Protein AF-A0A848LQJ5-F1 (afdb_monomer)

Secondary structure (DSSP, 8-state):
----GGGS-B---HHHHHHHHHHHTTTTT-GGGSHHHHHHHHHHHTT----S--TT-EEE-SB-HHHHHHHHHTTTTHHHHHHHHHHHHHTT-----GGGS-HHHH-TTT--GGGHHHHHHHTTEEEETTEEEETSPPPHHHHHHHHHHHHHHH---SEEEEETTEEEEEEE-SSSPPPHHHHHHHHHHHHHHHSTTTGGGGT-SSPPPEEEEEEE-TTTT-SEEHHHHHHHHHHHS-TTSHHHHHHHHHHHHHHHHHS-----TT-PPPP-----TT----B--HHHHHHHHHHHHHHHHH-TT-TT--GGGGGGGSSSPPSBHHHHHHHHHHTT--HHHHHHHHHHHHHHSSSPPPPEEESS-EEE-TT-EEEESS-EEESS-EEESSEEEESS-EEEEEEEEE-STT-EEEESS-EEEEEEEESSEEEESS-EEEEEEEEEE-TTSEEEESS-EEEEEEEEES-EEEESS-EEEEEEEEEEGGG-HHHHHHHHHHB-TTTEETTEE-HHHHHHHHHTT---BPP-

Solvent-accessible surface area (backbone atoms only — not comparable to full-atom values): 28011 Å² total; per-residue (Å²): 116,82,55,71,68,92,70,59,61,66,62,87,48,75,67,47,52,36,49,49,52,51,42,53,49,47,33,90,83,39,20,80,80,12,46,38,16,53,51,33,44,52,35,34,77,70,70,43,98,54,63,76,59,29,67,64,52,44,83,44,47,29,42,35,64,62,47,46,51,50,61,68,24,68,87,64,61,40,49,64,55,40,28,53,51,50,50,61,68,34,71,80,50,79,59,56,46,45,74,43,43,48,68,70,53,54,33,74,93,71,24,53,72,57,40,37,44,62,51,27,55,75,66,30,37,8,40,41,81,93,25,55,39,82,79,35,64,51,36,74,53,37,45,50,38,37,45,49,46,18,48,53,53,72,45,50,48,50,32,33,42,41,40,86,78,32,39,40,35,28,53,67,38,75,90,59,79,90,52,69,66,62,49,51,50,51,43,51,47,47,52,51,46,29,28,90,89,35,16,57,75,71,48,39,95,57,66,45,55,71,48,72,45,35,31,19,49,88,88,72,79,35,66,42,35,50,63,57,52,35,53,52,34,59,79,75,40,58,86,83,35,69,51,40,43,51,36,44,51,54,45,51,55,51,55,56,67,69,49,74,87,69,71,65,93,79,70,74,74,75,77,77,71,82,70,80,88,76,81,77,76,53,74,59,54,72,68,38,39,60,65,20,41,63,60,44,43,54,52,42,71,69,31,77,40,45,90,77,66,57,60,70,63,51,58,69,71,50,63,78,64,46,73,29,54,47,52,37,55,46,49,40,56,75,69,64,54,59,69,66,52,52,42,51,46,22,42,29,53,44,62,35,42,96,60,84,38,70,65,47,75,40,90,38,69,47,77,38,50,66,91,39,61,47,66,36,68,6,22,41,36,30,64,23,35,38,42,34,28,10,33,42,33,27,32,23,40,36,38,28,62,28,36,38,36,38,53,42,80,81,17,38,38,15,29,41,19,33,37,39,28,27,22,39,38,35,33,18,27,37,36,29,53,22,38,42,37,23,67,45,31,37,37,35,33,48,71,83,32,34,42,32,22,44,22,32,40,36,20,45,29,35,43,24,37,62,25,50,72,38,55,49,47,58,81,49,59,80,44,66,51,97,56,49,43,88,80,32,69,67,57,46,54,52,50,57,69,42,37,35,72,77,31,33,60,101,90,42,74,35,60,70,47,40,52,51,35,46,71,72,70,44,76,63,53,51,86,128

Nearest PDB structures (foldseek):
  1hf2-assembly2_C  TM=6.210E-01  e=6.487E+00  Thermotoga maritima
  3pet-assembly1_A  TM=3.822E-01  e=1.303E+00  Bacteroides fragilis NCTC 9343

Organism: NCBI:txid394095

Structure (mmCIF, N/CA/C/O backbone):
data_AF-A0A848LQJ5-F1
#
_entry.id   AF-A0A848LQJ5-F1
#
loop_
_atom_site.group_PDB
_atom_site.id
_atom_site.type_symbol
_atom_site.label_atom_id
_atom_site.label_alt_id
_atom_site.label_comp_id
_atom_site.label_asym_id
_atom_site.label_entity_id
_atom_site.label_seq_id
_atom_site.pdbx_PDB_ins_code
_atom_site.Cartn_x
_atom_site.Cartn_y
_atom_site.Cartn_z
_atom_site.occupancy
_atom_site.B_iso_or_equiv
_atom_site.auth_seq_id
_atom_site.auth_comp_id
_atom_site.auth_asym_id
_atom_site.auth_atom_id
_atom_site.pdbx_PDB_model_num
ATOM 1 N N . MET A 1 1 ? 22.712 -6.754 -25.342 1.00 53.06 1 MET A N 1
ATOM 2 C CA . MET A 1 1 ? 22.525 -6.507 -23.902 1.00 53.06 1 MET A CA 1
ATOM 3 C C . MET A 1 1 ? 21.762 -7.702 -23.373 1.00 53.06 1 MET A C 1
ATOM 5 O O . MET A 1 1 ? 20.652 -7.923 -23.833 1.00 53.06 1 MET A O 1
ATOM 9 N N . GLU A 1 2 ? 22.384 -8.533 -22.546 1.00 50.31 2 GLU A N 1
ATOM 10 C CA . GLU A 1 2 ? 21.728 -9.710 -21.970 1.00 50.31 2 GLU A CA 1
ATOM 11 C C . GLU A 1 2 ? 21.459 -9.386 -20.500 1.00 50.31 2 GLU A C 1
ATOM 13 O O . GLU A 1 2 ? 22.378 -9.349 -19.686 1.00 50.31 2 GLU A O 1
ATOM 18 N N . ILE A 1 3 ? 20.217 -9.006 -20.192 1.00 55.78 3 ILE A N 1
ATOM 19 C CA . ILE A 1 3 ? 19.794 -8.735 -18.815 1.00 55.78 3 ILE A CA 1
ATOM 20 C C . ILE A 1 3 ? 19.438 -10.091 -18.196 1.00 55.78 3 ILE A C 1
ATOM 22 O O . ILE A 1 3 ? 18.656 -10.821 -18.810 1.00 55.78 3 ILE A O 1
ATOM 26 N N . PRO A 1 4 ? 19.980 -10.455 -17.019 1.00 55.31 4 PRO A N 1
ATOM 27 C CA . PRO A 1 4 ? 19.673 -11.722 -16.362 1.00 55.31 4 PRO A CA 1
ATOM 28 C C . PRO A 1 4 ? 18.241 -11.690 -15.812 1.00 55.31 4 PRO A C 1
ATOM 30 O O . PRO A 1 4 ? 18.001 -11.417 -14.639 1.00 55.31 4 PRO A O 1
ATOM 33 N N . PHE A 1 5 ? 17.287 -11.933 -16.703 1.00 49.19 5 PHE A N 1
ATOM 34 C CA . PHE A 1 5 ? 15.858 -11.721 -16.498 1.00 49.19 5 PHE A CA 1
ATOM 35 C C . PHE A 1 5 ? 15.281 -12.553 -15.346 1.00 49.19 5 PHE A C 1
ATOM 37 O O . PHE A 1 5 ? 14.405 -12.077 -14.631 1.00 49.19 5 PHE A O 1
ATOM 44 N N . ASP A 1 6 ? 15.839 -13.744 -15.120 1.00 46.84 6 ASP A N 1
ATOM 45 C CA . ASP A 1 6 ? 15.430 -14.682 -14.066 1.00 46.84 6 ASP A CA 1
ATOM 46 C C . ASP A 1 6 ? 15.860 -14.253 -12.651 1.00 46.84 6 ASP A C 1
ATOM 48 O O . ASP A 1 6 ? 15.534 -14.924 -11.676 1.00 46.84 6 ASP A O 1
ATOM 52 N N . ARG A 1 7 ? 16.625 -13.160 -12.513 1.00 50.97 7 ARG A N 1
ATOM 53 C CA . ARG A 1 7 ? 17.149 -12.693 -11.217 1.00 50.97 7 ARG A CA 1
ATOM 54 C C . ARG A 1 7 ? 16.358 -11.545 -10.597 1.00 50.97 7 ARG A C 1
ATOM 56 O O . ARG A 1 7 ? 16.713 -11.115 -9.505 1.00 50.97 7 ARG A O 1
ATOM 63 N N . ILE A 1 8 ? 15.343 -11.031 -11.289 1.00 48.53 8 ILE A N 1
ATOM 64 C CA . ILE A 1 8 ? 14.579 -9.860 -10.852 1.00 48.53 8 ILE A CA 1
ATOM 65 C C . ILE A 1 8 ? 13.183 -10.304 -10.423 1.00 48.53 8 ILE A C 1
ATOM 67 O O . ILE A 1 8 ? 12.437 -10.871 -11.225 1.00 48.53 8 ILE A O 1
ATOM 71 N N . ASN A 1 9 ? 12.827 -10.031 -9.169 1.00 43.91 9 ASN A N 1
ATOM 72 C CA . ASN A 1 9 ? 11.549 -10.442 -8.607 1.00 43.91 9 ASN A CA 1
ATOM 73 C C . ASN A 1 9 ? 10.410 -9.553 -9.135 1.00 43.91 9 ASN A C 1
ATOM 75 O O . ASN A 1 9 ? 10.550 -8.329 -9.214 1.00 43.91 9 ASN A O 1
ATOM 79 N N . ARG A 1 10 ? 9.276 -10.175 -9.472 1.00 51.84 10 ARG A N 1
ATOM 80 C CA . ARG A 1 10 ? 8.087 -9.518 -10.025 1.00 51.84 10 ARG A CA 1
ATOM 81 C C . ARG A 1 10 ? 6.871 -9.866 -9.197 1.00 51.84 10 ARG A C 1
ATOM 83 O O . ARG A 1 10 ? 6.644 -11.029 -8.884 1.00 51.84 10 ARG A O 1
ATOM 90 N N . GLU A 1 11 ? 6.054 -8.864 -8.928 1.00 45.50 11 GLU A N 1
ATOM 91 C CA . GLU A 1 11 ? 4.732 -9.069 -8.351 1.00 45.50 11 GLU A CA 1
ATOM 92 C C . GLU A 1 11 ? 3.694 -8.834 -9.451 1.00 45.50 11 GLU A C 1
ATOM 94 O O . GLU A 1 11 ? 3.694 -7.807 -10.126 1.00 45.50 11 GLU A O 1
ATOM 99 N N . GLU A 1 12 ? 2.865 -9.836 -9.731 1.00 44.69 12 GLU A N 1
ATOM 100 C CA . GLU A 1 12 ? 1.982 -9.803 -10.896 1.00 44.69 12 GLU A CA 1
ATOM 101 C C . GLU A 1 12 ? 0.690 -9.031 -10.594 1.00 44.69 12 GLU A C 1
ATOM 103 O O . GLU A 1 12 ? -0.261 -9.575 -10.037 1.00 44.69 12 GLU A O 1
ATOM 108 N N . ARG A 1 13 ? 0.607 -7.770 -11.037 1.00 59.34 13 ARG A N 1
ATOM 109 C CA . ARG A 1 13 ? -0.684 -7.084 -11.215 1.00 59.34 13 ARG A CA 1
ATOM 110 C C . ARG A 1 13 ? -1.281 -7.433 -12.578 1.00 59.34 13 ARG A C 1
ATOM 112 O O . ARG A 1 13 ? -0.592 -7.386 -13.599 1.00 59.34 13 ARG A O 1
ATOM 119 N N . ALA A 1 14 ? -2.580 -7.740 -12.615 1.00 68.75 14 ALA A N 1
ATOM 120 C CA . ALA A 1 14 ? -3.239 -8.324 -13.790 1.00 68.75 14 ALA A CA 1
ATOM 121 C C . ALA A 1 14 ? -3.029 -7.526 -15.098 1.00 68.75 14 ALA A C 1
ATOM 123 O O . ALA A 1 14 ? -2.688 -8.106 -16.128 1.00 68.75 14 ALA A O 1
ATOM 124 N N . ALA A 1 15 ? -3.173 -6.194 -15.077 1.00 74.19 15 ALA A N 1
ATOM 125 C CA . ALA A 1 15 ? -2.986 -5.360 -16.271 1.00 74.19 15 ALA A CA 1
ATOM 126 C C . ALA A 1 15 ? -1.510 -5.259 -16.705 1.00 74.19 15 ALA A C 1
ATOM 128 O O . ALA A 1 15 ? -1.210 -5.360 -17.898 1.00 74.19 15 ALA A O 1
ATOM 129 N N . CYS A 1 16 ? -0.585 -5.126 -15.749 1.00 79.00 16 CYS A N 1
ATOM 130 C CA . CYS A 1 16 ? 0.855 -5.062 -16.007 1.00 79.00 16 CYS A CA 1
ATOM 131 C C . CYS A 1 16 ? 1.379 -6.372 -16.616 1.00 79.00 16 CYS A C 1
ATOM 133 O O . CYS A 1 16 ? 2.195 -6.332 -17.533 1.00 79.00 16 CYS A O 1
ATOM 135 N N . ALA A 1 17 ? 0.843 -7.530 -16.215 1.00 82.56 17 ALA A N 1
ATOM 136 C CA . ALA A 1 17 ? 1.182 -8.819 -16.824 1.00 82.56 17 ALA A CA 1
ATOM 137 C C . ALA A 1 17 ? 0.763 -8.902 -18.308 1.00 82.56 17 ALA A C 1
ATOM 139 O O . ALA A 1 17 ? 1.507 -9.397 -19.161 1.00 82.56 17 ALA A O 1
ATOM 140 N N . HIS A 1 18 ? -0.412 -8.368 -18.653 1.00 89.75 18 HIS A N 1
ATOM 141 C CA . HIS A 1 18 ? -0.866 -8.293 -20.045 1.00 89.75 18 HIS A CA 1
ATOM 142 C C . HIS A 1 18 ? -0.051 -7.301 -20.878 1.00 89.75 18 HIS A C 1
ATOM 144 O O . HIS A 1 18 ? 0.235 -7.584 -22.046 1.00 89.75 18 HIS A O 1
ATOM 150 N N . LEU A 1 19 ? 0.356 -6.182 -20.278 1.00 91.06 19 LEU A N 1
ATOM 151 C CA . LEU A 1 19 ? 1.257 -5.211 -20.889 1.00 91.06 19 LEU A CA 1
ATOM 152 C C . LEU A 1 19 ? 2.635 -5.820 -21.150 1.00 91.06 19 LEU A C 1
ATOM 154 O O . LEU A 1 19 ? 3.147 -5.730 -22.265 1.00 91.06 19 LEU A O 1
ATOM 158 N N . PHE A 1 20 ? 3.187 -6.516 -20.157 1.00 91.88 20 PHE A N 1
ATOM 159 C CA . PHE A 1 20 ? 4.429 -7.263 -20.286 1.00 91.88 20 PHE A CA 1
ATOM 160 C C . PHE A 1 20 ? 4.362 -8.233 -21.471 1.00 91.88 20 PHE A C 1
ATOM 162 O O . PHE A 1 20 ? 5.198 -8.167 -22.371 1.00 91.88 20 PHE A O 1
ATOM 169 N N . ARG A 1 21 ? 3.317 -9.071 -21.529 1.00 92.94 21 ARG A N 1
ATOM 170 C CA . ARG A 1 21 ? 3.095 -10.001 -22.646 1.00 92.94 21 ARG A CA 1
ATOM 171 C C . ARG A 1 21 ? 3.020 -9.276 -23.990 1.00 92.94 21 ARG A C 1
ATOM 173 O O . ARG A 1 21 ? 3.693 -9.690 -24.929 1.00 92.94 21 ARG A O 1
ATOM 180 N N . LEU A 1 22 ? 2.224 -8.205 -24.091 1.00 95.62 22 LEU A N 1
ATOM 181 C CA . LEU A 1 22 ? 2.079 -7.431 -25.327 1.00 95.62 22 LEU A CA 1
ATOM 182 C C . LEU A 1 22 ? 3.438 -6.951 -25.844 1.00 95.62 22 LEU A C 1
ATOM 184 O O . LEU A 1 22 ? 3.746 -7.174 -2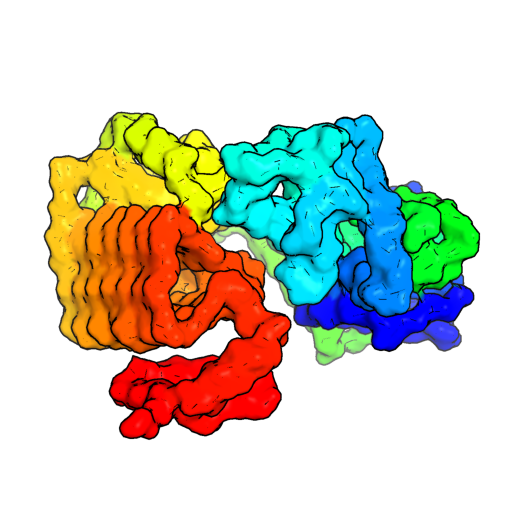7.009 1.00 95.62 22 LEU A O 1
ATOM 188 N N . LEU A 1 23 ? 4.237 -6.319 -24.984 1.00 95.56 23 LEU A N 1
ATOM 189 C CA . LEU A 1 23 ? 5.485 -5.667 -25.381 1.00 95.56 23 LEU A CA 1
ATOM 190 C C . LEU A 1 23 ? 6.650 -6.645 -25.572 1.00 95.56 23 LEU A C 1
ATOM 192 O O . LEU A 1 23 ? 7.549 -6.372 -26.365 1.00 95.56 23 LEU A O 1
ATOM 196 N N . HIS A 1 24 ? 6.641 -7.772 -24.861 1.00 93.19 24 HIS A N 1
ATOM 197 C CA . HIS A 1 24 ? 7.707 -8.768 -24.921 1.00 93.19 24 HIS A CA 1
ATOM 198 C C . HIS A 1 24 ? 7.539 -9.751 -26.092 1.00 93.19 24 HIS A C 1
ATOM 200 O O . HIS A 1 24 ? 8.524 -10.209 -26.678 1.00 93.19 24 HIS A O 1
ATOM 206 N N . GLU A 1 25 ? 6.304 -10.098 -26.468 1.00 92.00 25 GLU A N 1
ATOM 207 C CA . GLU A 1 25 ? 6.063 -11.073 -27.532 1.00 92.00 25 GLU A CA 1
ATOM 208 C C . GLU A 1 25 ? 6.595 -10.609 -28.897 1.00 92.00 25 GLU A C 1
ATOM 210 O O . GLU A 1 25 ? 6.212 -9.575 -29.443 1.00 92.00 25 GLU A O 1
ATOM 215 N N . GLY A 1 26 ? 7.453 -11.438 -29.496 1.00 89.19 26 GLY A N 1
ATOM 216 C CA . GLY A 1 26 ? 8.057 -11.170 -30.800 1.00 89.19 26 GLY A CA 1
ATOM 217 C C . GLY A 1 26 ? 9.218 -10.174 -30.773 1.00 89.19 26 GLY A C 1
ATOM 218 O O . GLY A 1 26 ? 9.816 -9.944 -31.821 1.00 89.19 26 GLY A O 1
ATOM 219 N N . LEU A 1 27 ? 9.577 -9.626 -29.606 1.00 91.56 27 LEU A N 1
ATOM 220 C CA . LEU A 1 27 ? 10.662 -8.653 -29.471 1.00 91.56 27 LEU A CA 1
ATOM 221 C C . LEU A 1 27 ? 12.022 -9.232 -29.894 1.00 91.56 27 LEU A C 1
ATOM 223 O O . LEU A 1 27 ? 12.760 -8.591 -30.636 1.00 91.56 27 LEU A O 1
ATOM 227 N N . ALA A 1 28 ? 12.320 -10.471 -29.493 1.00 89.00 28 ALA A N 1
ATOM 228 C CA . ALA A 1 28 ? 13.570 -11.145 -29.853 1.00 89.00 28 ALA A CA 1
ATOM 229 C C . ALA A 1 28 ? 13.596 -11.660 -31.305 1.00 89.00 28 ALA A C 1
ATOM 231 O O . ALA A 1 28 ? 14.654 -11.707 -31.924 1.00 89.00 28 ALA A O 1
ATOM 232 N N . THR A 1 29 ? 12.446 -12.061 -31.859 1.00 92.06 29 THR A N 1
ATOM 233 C CA . THR A 1 29 ? 12.377 -12.746 -33.164 1.00 92.06 29 THR A CA 1
ATOM 234 C C . THR A 1 29 ? 12.096 -11.809 -34.334 1.00 92.06 29 THR A C 1
ATOM 236 O O . THR A 1 29 ? 12.515 -12.080 -35.453 1.00 92.06 29 THR A O 1
ATOM 239 N N . ALA A 1 30 ? 11.347 -10.733 -34.103 1.00 93.44 30 ALA A N 1
ATOM 240 C CA . ALA A 1 30 ? 10.927 -9.790 -35.132 1.00 93.44 30 ALA A CA 1
ATOM 241 C C . ALA A 1 30 ? 10.785 -8.377 -34.532 1.00 93.44 30 ALA A C 1
ATOM 243 O O . ALA A 1 30 ? 9.679 -7.830 -34.515 1.00 93.44 30 ALA A O 1
ATOM 244 N N . PRO A 1 31 ? 11.884 -7.766 -34.043 1.00 91.38 31 PRO A N 1
ATOM 245 C CA . PRO A 1 31 ? 11.839 -6.511 -33.289 1.00 91.38 31 PRO A CA 1
ATOM 246 C C . PRO A 1 31 ? 11.094 -5.395 -34.030 1.00 91.38 31 PRO A C 1
ATOM 248 O O . PRO A 1 31 ? 10.300 -4.693 -33.415 1.00 91.38 31 PRO A O 1
ATOM 251 N N . GLN A 1 32 ? 11.248 -5.291 -35.353 1.00 93.12 32 GLN A N 1
ATOM 252 C CA . GLN A 1 32 ? 10.609 -4.251 -36.175 1.00 93.12 32 GLN A CA 1
ATOM 253 C C . GLN A 1 32 ? 9.097 -4.421 -36.367 1.00 93.12 32 GLN A C 1
ATOM 255 O O . GLN A 1 32 ? 8.387 -3.458 -36.642 1.00 93.12 32 GLN A O 1
ATOM 260 N N . ALA A 1 33 ? 8.596 -5.649 -36.235 1.00 94.06 33 ALA A N 1
ATOM 261 C CA . ALA A 1 33 ? 7.172 -5.966 -36.325 1.00 94.06 33 ALA A CA 1
ATOM 262 C C . ALA A 1 33 ? 6.538 -6.195 -34.940 1.00 94.06 33 ALA A C 1
ATOM 264 O O . ALA A 1 33 ? 5.372 -6.579 -34.846 1.00 94.06 33 ALA A O 1
ATOM 265 N N . SER A 1 34 ? 7.305 -6.003 -33.862 1.00 95.38 34 SER A N 1
ATOM 266 C CA . SER A 1 34 ? 6.838 -6.203 -32.492 1.00 95.38 34 SER A CA 1
ATOM 267 C C . SER A 1 34 ? 5.902 -5.076 -32.040 1.00 95.38 34 SER A C 1
ATOM 269 O O . SER A 1 34 ? 5.959 -3.950 -32.540 1.00 95.38 34 SER A O 1
ATOM 271 N N . ALA A 1 35 ? 5.069 -5.357 -31.036 1.00 96.50 35 ALA A N 1
ATOM 272 C CA . ALA A 1 35 ? 4.260 -4.322 -30.392 1.00 96.50 35 ALA A CA 1
ATOM 273 C C . ALA A 1 35 ? 5.133 -3.244 -29.727 1.00 96.50 35 ALA A C 1
ATOM 275 O O . ALA A 1 35 ? 4.746 -2.079 -29.695 1.00 96.50 35 ALA A O 1
ATOM 276 N N . MET A 1 36 ? 6.333 -3.609 -29.256 1.00 97.25 36 MET A N 1
ATOM 277 C CA . MET A 1 36 ? 7.305 -2.649 -28.737 1.00 97.25 36 MET A CA 1
ATOM 278 C C . MET A 1 36 ? 7.686 -1.604 -29.788 1.00 97.25 36 MET A C 1
ATOM 280 O O . MET A 1 36 ? 7.645 -0.418 -29.490 1.00 97.25 36 MET A O 1
ATOM 284 N N . ALA A 1 37 ? 7.987 -2.005 -31.029 1.00 96.81 37 ALA A N 1
ATOM 285 C CA . ALA A 1 37 ? 8.304 -1.044 -32.092 1.00 96.81 37 ALA A CA 1
ATOM 286 C C . ALA A 1 37 ? 7.138 -0.079 -32.364 1.00 96.81 37 ALA A C 1
ATOM 288 O O . ALA A 1 37 ? 7.357 1.109 -32.592 1.00 96.81 37 ALA A O 1
ATOM 289 N N . ARG A 1 38 ? 5.889 -0.558 -32.269 1.00 97.38 38 ARG A N 1
ATOM 290 C CA . ARG A 1 38 ? 4.699 0.305 -32.360 1.00 97.38 38 ARG A CA 1
ATOM 291 C C . ARG A 1 38 ? 4.604 1.285 -31.192 1.00 97.38 38 ARG A C 1
ATOM 293 O O . ARG A 1 38 ? 4.303 2.451 -31.419 1.00 97.38 38 ARG A O 1
ATOM 300 N N . VAL A 1 39 ? 4.901 0.849 -29.966 1.00 97.62 39 VAL A N 1
ATOM 301 C CA . VAL A 1 39 ? 4.959 1.749 -28.802 1.00 97.62 39 VAL A CA 1
ATOM 302 C C . VAL A 1 39 ? 6.058 2.794 -28.968 1.00 97.62 39 VAL A C 1
ATOM 304 O O . VAL A 1 39 ? 5.789 3.974 -28.768 1.00 97.62 39 VAL A O 1
ATOM 307 N N . LEU A 1 40 ? 7.264 2.403 -29.385 1.00 97.62 40 LEU A N 1
ATOM 308 C CA . LEU A 1 40 ? 8.363 3.343 -29.620 1.00 97.62 40 LEU A CA 1
ATOM 309 C C . LEU A 1 40 ? 8.010 4.376 -30.697 1.00 97.62 40 LEU A C 1
ATOM 311 O O . LEU A 1 40 ? 8.296 5.554 -30.509 1.00 97.62 40 LEU A O 1
ATOM 315 N N . ALA A 1 41 ? 7.315 3.974 -31.765 1.00 97.62 41 ALA A N 1
ATOM 316 C CA . ALA A 1 41 ? 6.808 4.907 -32.769 1.00 97.62 41 ALA A CA 1
ATOM 317 C C . ALA A 1 41 ? 5.826 5.930 -32.167 1.00 97.62 41 ALA A C 1
ATOM 319 O O . ALA A 1 41 ? 5.990 7.125 -32.392 1.00 97.62 41 ALA A O 1
ATOM 320 N N . VAL A 1 42 ? 4.871 5.491 -31.335 1.00 97.50 42 VAL A N 1
ATOM 321 C CA . VAL A 1 42 ? 3.935 6.400 -30.639 1.00 97.50 42 VAL A CA 1
ATOM 322 C C . VAL A 1 42 ? 4.676 7.376 -29.720 1.00 97.50 42 VAL A C 1
ATOM 324 O O . VAL A 1 42 ? 4.352 8.562 -29.687 1.00 97.50 42 VAL A O 1
ATOM 327 N N . LEU A 1 43 ? 5.678 6.902 -28.973 1.00 97.56 43 LEU A N 1
ATOM 328 C CA . LEU A 1 43 ? 6.487 7.758 -28.100 1.00 97.56 43 LEU A CA 1
ATOM 329 C C . LEU A 1 43 ? 7.301 8.778 -28.913 1.00 97.56 43 LEU A C 1
ATOM 331 O O . LEU A 1 43 ? 7.344 9.953 -28.549 1.00 97.56 43 LEU A O 1
ATOM 335 N N . HIS A 1 44 ? 7.890 8.351 -30.032 1.00 96.81 44 HIS A N 1
ATOM 336 C CA . HIS A 1 44 ? 8.631 9.219 -30.945 1.00 96.81 44 HIS A CA 1
ATOM 337 C C . HIS A 1 44 ? 7.736 10.301 -31.567 1.00 96.81 44 HIS A C 1
ATOM 339 O O . HIS A 1 44 ? 8.086 11.478 -31.550 1.00 96.81 44 HIS A O 1
ATOM 345 N N . GLU A 1 45 ? 6.541 9.932 -32.041 1.00 97.12 45 GLU A N 1
ATOM 346 C CA . GLU A 1 45 ? 5.531 10.870 -32.559 1.00 97.12 45 GLU A CA 1
ATOM 347 C C . GLU A 1 45 ? 5.105 11.912 -31.513 1.00 97.12 45 GLU A C 1
ATOM 349 O O . GLU A 1 45 ? 4.759 13.041 -31.860 1.00 97.12 45 GLU A O 1
ATOM 354 N N . ARG A 1 46 ? 5.168 11.557 -30.224 1.00 96.38 46 ARG A N 1
ATOM 355 C CA . ARG A 1 46 ? 4.891 12.450 -29.087 1.00 96.38 46 ARG A CA 1
ATOM 356 C C . ARG A 1 46 ? 6.122 13.215 -28.593 1.00 96.38 46 ARG A C 1
ATOM 358 O O . ARG A 1 46 ? 6.059 13.869 -27.555 1.00 96.38 46 ARG A O 1
ATOM 365 N N . GLY A 1 47 ? 7.215 13.184 -29.354 1.00 96.06 47 GLY A N 1
ATOM 366 C CA . GLY A 1 47 ? 8.400 14.007 -29.133 1.00 96.06 47 GLY A CA 1
ATOM 367 C C . GLY A 1 47 ? 9.423 13.418 -28.165 1.00 96.06 47 GLY A C 1
ATOM 368 O O . GLY A 1 47 ? 10.342 14.133 -27.764 1.00 96.06 47 GLY A O 1
ATOM 369 N N . LEU A 1 48 ? 9.301 12.144 -27.780 1.00 96.12 48 LEU A N 1
ATOM 370 C CA . LEU A 1 48 ? 10.342 11.495 -26.990 1.00 96.12 48 LEU A CA 1
ATOM 371 C C . LEU A 1 48 ? 11.489 11.049 -27.894 1.00 96.12 48 LEU A C 1
ATOM 373 O O . LEU A 1 48 ? 11.289 10.418 -28.930 1.00 96.12 48 LEU A O 1
ATOM 377 N N . ASP A 1 49 ? 12.710 11.320 -27.446 1.00 95.62 49 ASP A N 1
ATOM 378 C CA . ASP A 1 49 ? 13.938 10.877 -28.106 1.00 95.62 49 ASP A CA 1
ATOM 379 C C . ASP A 1 49 ? 14.175 9.371 -27.874 1.00 95.62 49 ASP A C 1
ATOM 381 O O . ASP A 1 49 ? 14.968 8.948 -27.031 1.00 95.62 49 ASP A O 1
ATOM 385 N N . VAL A 1 50 ? 13.394 8.538 -28.555 1.00 96.25 50 VAL A N 1
ATOM 386 C CA . VAL A 1 50 ? 13.497 7.076 -28.516 1.00 96.25 50 VAL A CA 1
ATOM 387 C C . VAL A 1 50 ? 13.967 6.535 -29.864 1.00 96.25 50 VAL A C 1
ATOM 389 O O . VAL A 1 50 ? 13.650 7.126 -30.900 1.00 96.25 50 VAL A O 1
ATOM 392 N N . PRO A 1 51 ? 14.708 5.410 -29.885 1.00 93.31 51 PRO A N 1
ATOM 393 C CA . PRO A 1 51 ? 15.034 4.735 -31.132 1.00 93.31 51 PRO A CA 1
ATOM 394 C C . PRO A 1 51 ? 13.757 4.314 -31.866 1.00 93.31 51 PRO A C 1
ATOM 396 O O . PRO A 1 51 ? 12.765 3.923 -31.253 1.00 93.31 51 PRO A O 1
ATOM 399 N N . THR A 1 52 ? 13.809 4.347 -33.195 1.00 85.69 52 THR A N 1
ATOM 400 C CA . THR A 1 52 ? 12.731 3.844 -34.057 1.00 85.69 52 THR A CA 1
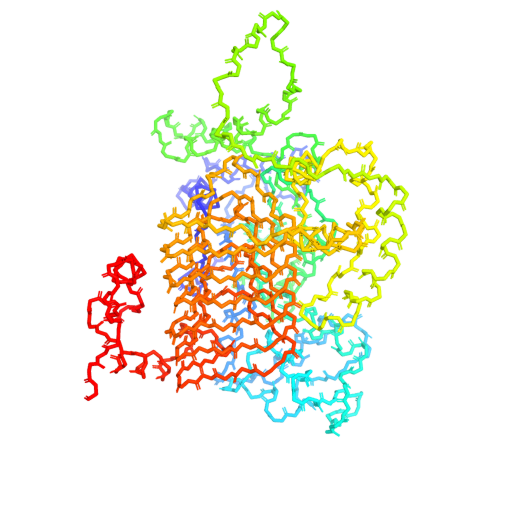ATOM 401 C C . THR A 1 52 ? 12.671 2.315 -34.084 1.00 85.69 52 THR A C 1
ATOM 403 O O . THR A 1 52 ? 11.640 1.745 -34.434 1.00 85.69 52 THR A O 1
ATOM 406 N N . GLU A 1 53 ? 13.759 1.647 -33.696 1.00 89.12 53 GLU A N 1
ATOM 407 C CA . GLU A 1 53 ? 13.876 0.192 -33.667 1.00 89.12 53 GLU A CA 1
ATOM 408 C C . GLU A 1 53 ? 13.787 -0.343 -32.235 1.00 89.12 53 GLU A C 1
ATOM 410 O O . GLU A 1 53 ? 14.408 0.186 -31.313 1.00 89.12 53 GLU A O 1
ATOM 415 N N . ALA A 1 54 ? 13.079 -1.459 -32.054 1.00 93.56 54 ALA A N 1
ATOM 416 C CA . ALA A 1 54 ? 12.974 -2.138 -30.761 1.00 93.56 54 ALA A CA 1
ATOM 417 C C . ALA A 1 54 ? 14.139 -3.106 -30.470 1.00 93.56 54 ALA A C 1
ATOM 419 O O . ALA A 1 54 ? 14.124 -3.815 -29.464 1.00 93.56 54 ALA A O 1
ATOM 420 N N . ALA A 1 55 ? 15.138 -3.191 -31.354 1.00 93.44 55 ALA A N 1
ATOM 421 C CA . ALA A 1 55 ? 16.247 -4.125 -31.202 1.00 93.44 55 ALA A CA 1
ATOM 422 C C . ALA A 1 55 ? 17.041 -3.835 -29.915 1.00 93.44 55 ALA A C 1
ATOM 424 O O . ALA A 1 55 ? 17.539 -2.732 -29.703 1.00 93.44 55 ALA A O 1
ATOM 425 N N . GLY A 1 56 ? 17.155 -4.844 -29.046 1.00 92.19 56 GLY A N 1
ATOM 426 C CA . GLY A 1 56 ? 17.834 -4.713 -27.755 1.00 92.19 56 GLY A CA 1
ATOM 427 C C . GLY A 1 56 ? 17.035 -3.980 -26.674 1.00 92.19 56 GLY A C 1
ATOM 428 O O . GLY A 1 56 ? 17.592 -3.732 -25.608 1.00 92.19 56 GLY A O 1
ATOM 429 N N . ALA A 1 57 ? 15.763 -3.645 -26.920 1.00 95.56 57 ALA A N 1
ATOM 430 C CA . ALA A 1 57 ? 14.870 -3.166 -25.874 1.00 95.56 57 ALA A CA 1
ATOM 431 C C . ALA A 1 57 ? 14.547 -4.292 -24.878 1.00 95.56 57 ALA A C 1
ATOM 433 O O . ALA A 1 57 ? 14.415 -5.456 -25.260 1.00 95.56 57 ALA A O 1
ATOM 434 N N . VAL A 1 58 ? 14.369 -3.936 -23.607 1.00 95.12 58 VAL A N 1
ATOM 435 C CA . VAL A 1 58 ? 13.913 -4.843 -22.552 1.00 95.12 58 VAL A CA 1
ATOM 436 C C . VAL A 1 58 ? 12.741 -4.221 -21.803 1.00 95.12 58 VAL A C 1
ATOM 438 O O . VAL A 1 58 ? 12.733 -3.028 -21.501 1.00 95.12 58 VAL A O 1
ATOM 441 N N . VAL A 1 59 ? 11.738 -5.051 -21.519 1.00 93.75 59 VAL A N 1
ATOM 442 C CA . VAL A 1 59 ? 10.520 -4.678 -20.795 1.00 93.75 59 VAL A CA 1
ATOM 443 C C . VAL A 1 59 ? 10.622 -5.179 -19.368 1.00 93.75 59 VAL A C 1
ATOM 445 O O . VAL A 1 59 ? 10.835 -6.371 -19.142 1.00 93.75 59 VAL A O 1
ATOM 448 N N . LEU A 1 60 ? 10.418 -4.279 -18.417 1.00 91.75 60 LEU A N 1
ATOM 449 C CA . LEU A 1 60 ? 10.366 -4.569 -16.993 1.00 91.75 60 LEU A CA 1
ATOM 450 C C . LEU A 1 60 ? 9.016 -4.092 -16.454 1.00 91.75 60 LEU A C 1
ATOM 452 O O . LEU A 1 60 ? 8.591 -2.987 -16.769 1.00 91.75 60 LEU A O 1
ATOM 456 N N . THR A 1 61 ? 8.338 -4.904 -15.654 1.00 89.19 61 THR A N 1
ATOM 457 C CA . THR A 1 61 ? 7.067 -4.542 -15.004 1.00 89.19 61 THR A CA 1
ATOM 458 C C . THR A 1 61 ? 7.130 -4.961 -13.548 1.00 89.19 61 THR A C 1
ATOM 460 O O . THR A 1 61 ? 7.554 -6.088 -13.285 1.00 89.19 61 THR A O 1
ATOM 463 N N . GLU A 1 62 ? 6.715 -4.079 -12.636 1.00 83.06 62 GLU A N 1
ATOM 464 C CA . GLU A 1 62 ? 6.657 -4.348 -11.189 1.00 83.06 62 GLU A CA 1
ATOM 465 C C . GLU A 1 62 ? 8.007 -4.824 -10.614 1.00 83.06 62 GLU A C 1
ATOM 467 O O . GLU A 1 62 ? 8.086 -5.725 -9.779 1.00 83.06 62 GLU A O 1
ATOM 472 N N . VAL A 1 63 ? 9.100 -4.237 -11.112 1.00 84.19 63 VAL A N 1
ATOM 473 C CA . VAL A 1 63 ? 10.471 -4.645 -10.780 1.00 84.19 63 VAL A CA 1
ATOM 474 C C . VAL A 1 63 ? 10.972 -3.944 -9.521 1.00 84.19 63 VAL A C 1
ATOM 476 O O . VAL A 1 63 ? 11.000 -2.716 -9.449 1.00 84.19 63 VAL A O 1
ATOM 479 N N . ALA A 1 64 ? 11.471 -4.725 -8.563 1.00 88.75 64 ALA A N 1
ATOM 480 C CA . ALA A 1 64 ? 12.053 -4.230 -7.317 1.00 88.75 64 ALA A CA 1
ATOM 481 C C . ALA A 1 64 ? 13.594 -4.161 -7.380 1.00 88.75 64 ALA A C 1
ATOM 483 O O . ALA A 1 64 ? 14.281 -4.706 -6.520 1.00 88.75 64 ALA A O 1
ATOM 484 N N . LEU A 1 65 ? 14.156 -3.472 -8.385 1.00 93.81 65 LEU A N 1
ATOM 485 C CA . LEU A 1 65 ? 15.600 -3.499 -8.686 1.00 93.81 65 LEU A CA 1
ATOM 486 C C . LEU A 1 65 ? 16.499 -3.206 -7.474 1.00 93.81 65 LEU A C 1
ATOM 488 O O . LEU A 1 65 ? 17.522 -3.855 -7.302 1.00 93.81 65 LEU A O 1
ATOM 492 N N . ILE A 1 66 ? 16.131 -2.227 -6.639 1.00 95.12 66 ILE A N 1
ATOM 493 C CA . ILE A 1 66 ? 16.913 -1.856 -5.448 1.00 95.12 66 ILE A CA 1
ATOM 494 C C . ILE A 1 66 ? 16.919 -2.999 -4.430 1.00 95.12 66 ILE A C 1
ATOM 496 O O . ILE A 1 66 ? 17.965 -3.299 -3.861 1.00 95.12 66 ILE A O 1
ATOM 500 N N . ARG A 1 67 ? 15.770 -3.655 -4.225 1.00 92.69 67 ARG A N 1
ATOM 501 C CA . ARG A 1 67 ? 15.631 -4.815 -3.335 1.00 92.69 67 ARG A CA 1
ATOM 502 C C . ARG A 1 67 ? 16.464 -5.987 -3.848 1.00 92.69 67 ARG A C 1
ATOM 504 O O . ARG A 1 67 ? 17.206 -6.581 -3.076 1.00 92.69 67 ARG A O 1
ATOM 511 N N . ASP A 1 68 ? 16.393 -6.262 -5.146 1.00 90.75 68 ASP A N 1
ATOM 512 C CA . ASP A 1 68 ? 17.115 -7.377 -5.764 1.00 90.75 68 ASP A CA 1
ATOM 513 C C . ASP A 1 68 ? 18.635 -7.129 -5.769 1.00 90.75 68 ASP A C 1
ATOM 515 O O . ASP A 1 68 ? 19.427 -8.022 -5.461 1.00 90.75 68 ASP A O 1
ATOM 519 N N . ALA A 1 69 ? 19.059 -5.888 -6.033 1.00 94.19 69 ALA A N 1
ATOM 520 C CA . ALA A 1 69 ? 20.454 -5.487 -5.903 1.00 94.19 69 ALA A CA 1
ATOM 521 C C . ALA A 1 69 ? 20.925 -5.603 -4.447 1.00 94.19 69 ALA A C 1
ATOM 523 O O . ALA A 1 69 ? 21.968 -6.204 -4.197 1.00 94.19 69 ALA A O 1
ATOM 524 N N . TYR A 1 70 ? 20.139 -5.114 -3.484 1.00 95.06 70 TYR A N 1
ATOM 525 C CA . TYR A 1 70 ? 20.445 -5.228 -2.059 1.00 95.06 70 TYR A CA 1
ATOM 526 C C . TYR A 1 70 ? 20.617 -6.678 -1.605 1.00 95.06 70 TYR A C 1
ATOM 528 O O . TYR A 1 70 ? 21.572 -6.971 -0.886 1.00 95.06 70 TYR A O 1
ATOM 536 N N . GLU A 1 71 ? 19.757 -7.591 -2.061 1.00 91.19 71 GLU A N 1
ATOM 537 C CA . GLU A 1 71 ? 19.892 -9.017 -1.755 1.00 91.19 71 GLU A CA 1
ATOM 538 C C . GLU A 1 71 ? 21.252 -9.551 -2.213 1.00 91.19 71 GLU A C 1
ATOM 540 O O . GLU A 1 71 ? 21.966 -10.184 -1.439 1.00 91.19 71 GLU A O 1
ATOM 545 N N . SER A 1 72 ? 21.677 -9.191 -3.428 1.00 92.00 72 SER A N 1
ATOM 546 C CA . SER A 1 72 ? 22.995 -9.578 -3.945 1.00 92.00 72 SER A CA 1
ATOM 547 C C . SER A 1 72 ? 24.173 -8.942 -3.189 1.00 92.00 72 SER A C 1
ATOM 549 O O . SER A 1 72 ? 25.297 -9.444 -3.250 1.00 92.00 72 SER A O 1
ATOM 551 N N . TRP A 1 73 ? 23.947 -7.841 -2.463 1.00 94.50 73 TRP A N 1
ATOM 552 C CA . TRP A 1 73 ? 24.985 -7.174 -1.674 1.00 94.50 73 TRP A CA 1
ATOM 553 C C . TRP A 1 73 ? 25.202 -7.817 -0.305 1.00 94.50 73 TRP A C 1
ATOM 555 O O . TRP A 1 73 ? 26.283 -7.639 0.258 1.00 94.50 73 TRP A O 1
ATOM 565 N N . LYS A 1 74 ? 24.224 -8.564 0.229 1.00 89.06 74 LYS A N 1
ATOM 566 C CA . LYS A 1 74 ? 24.288 -9.149 1.583 1.00 89.06 74 LYS A CA 1
ATOM 567 C C . LYS A 1 74 ? 25.505 -10.049 1.801 1.00 89.06 74 LYS A C 1
ATOM 569 O O . LYS A 1 74 ? 26.060 -10.046 2.896 1.00 89.06 74 LYS A O 1
ATOM 574 N N . ASP A 1 75 ? 25.948 -10.745 0.758 1.00 84.44 75 ASP A N 1
ATOM 575 C CA . ASP A 1 75 ? 27.106 -11.647 0.802 1.00 84.44 75 ASP A CA 1
ATOM 576 C C . ASP A 1 75 ? 28.442 -10.954 0.473 1.00 84.44 75 ASP A C 1
ATOM 578 O O . ASP A 1 75 ? 29.478 -11.609 0.349 1.00 84.44 75 ASP A O 1
ATOM 582 N N . SER A 1 76 ? 28.442 -9.629 0.295 1.00 87.44 76 SER A N 1
ATOM 583 C CA . SER A 1 76 ? 29.626 -8.858 -0.093 1.00 87.44 76 SER A CA 1
ATOM 584 C C . SER A 1 76 ? 29.788 -7.581 0.744 1.00 87.44 76 SER A C 1
ATOM 586 O O . SER A 1 76 ? 29.944 -7.649 1.961 1.00 87.44 76 SER A O 1
ATOM 588 N N . ASP A 1 77 ? 29.787 -6.411 0.107 1.00 89.69 77 ASP A N 1
ATOM 589 C CA . ASP A 1 77 ? 30.032 -5.107 0.725 1.00 89.69 77 ASP A CA 1
ATOM 590 C C . ASP A 1 77 ? 28.730 -4.309 0.880 1.00 89.69 77 ASP A C 1
ATOM 592 O O . ASP A 1 77 ? 28.547 -3.221 0.326 1.00 89.69 77 ASP A O 1
ATOM 596 N N . VAL A 1 78 ? 27.783 -4.879 1.627 1.00 94.50 78 VAL A N 1
ATOM 597 C CA . VAL A 1 78 ? 26.481 -4.247 1.874 1.00 94.50 78 VAL A CA 1
ATOM 598 C C . VAL A 1 78 ? 26.624 -2.858 2.496 1.00 94.50 78 VAL A C 1
ATOM 600 O O . VAL A 1 78 ? 25.863 -1.962 2.155 1.00 94.50 78 VAL A O 1
ATOM 603 N N . SER A 1 79 ? 27.617 -2.643 3.365 1.00 94.75 79 SER A N 1
ATOM 604 C CA . SER A 1 79 ? 27.768 -1.362 4.063 1.00 94.75 79 SER A CA 1
ATOM 605 C C . SER A 1 79 ? 28.196 -0.245 3.117 1.00 94.75 79 SER A C 1
ATOM 607 O O . SER A 1 79 ? 27.546 0.797 3.111 1.00 94.75 79 SER A O 1
ATOM 609 N N . SER A 1 80 ? 29.223 -0.453 2.282 1.00 96.69 80 SER A N 1
ATOM 610 C CA . SER A 1 80 ? 29.644 0.586 1.332 1.00 96.69 80 SER A CA 1
ATOM 611 C C . SER A 1 80 ? 28.571 0.850 0.278 1.00 96.69 80 SER A C 1
ATOM 613 O O . SER A 1 80 ? 28.295 2.002 -0.044 1.00 96.69 80 SER A O 1
ATOM 615 N N . ARG A 1 81 ? 27.923 -0.201 -0.242 1.00 97.44 81 ARG A N 1
ATOM 616 C CA . ARG A 1 81 ? 26.859 -0.050 -1.250 1.00 97.44 81 ARG A CA 1
ATOM 617 C C . ARG A 1 81 ? 25.645 0.691 -0.693 1.00 97.44 81 ARG A C 1
ATOM 619 O O . ARG A 1 81 ? 25.053 1.513 -1.389 1.00 97.44 81 ARG A O 1
ATOM 626 N N . MET A 1 82 ? 25.291 0.424 0.563 1.00 97.62 82 MET A N 1
ATOM 627 C CA . MET A 1 82 ? 24.218 1.143 1.241 1.00 97.62 82 MET A CA 1
ATOM 628 C C . MET A 1 82 ? 24.606 2.582 1.583 1.00 97.62 82 MET A C 1
ATOM 630 O O . MET A 1 82 ? 23.747 3.451 1.483 1.00 97.62 82 MET A O 1
ATOM 634 N N . ASP A 1 83 ? 25.866 2.868 1.918 1.00 97.25 83 ASP A N 1
ATOM 635 C CA . ASP A 1 83 ? 26.347 4.248 2.077 1.00 97.25 83 ASP A CA 1
ATOM 636 C C . ASP A 1 83 ? 26.181 5.050 0.780 1.00 97.25 83 ASP A C 1
ATOM 638 O O . ASP A 1 83 ? 25.649 6.162 0.813 1.00 97.25 83 ASP A O 1
ATOM 642 N N . ASP A 1 84 ? 26.561 4.468 -0.362 1.00 97.69 84 ASP A N 1
ATOM 643 C CA . ASP A 1 84 ? 26.377 5.089 -1.677 1.00 97.69 84 ASP A CA 1
ATOM 644 C C . ASP A 1 84 ? 24.889 5.325 -1.979 1.00 97.69 84 ASP A C 1
ATOM 646 O O . ASP A 1 84 ? 24.498 6.417 -2.398 1.00 97.69 84 ASP A O 1
ATOM 650 N N . LEU A 1 85 ? 24.034 4.324 -1.730 1.00 97.81 85 LEU A N 1
ATOM 651 C CA . LEU A 1 85 ? 22.592 4.433 -1.955 1.00 97.81 85 LEU A CA 1
ATOM 652 C C . LEU A 1 85 ? 21.948 5.508 -1.069 1.00 97.81 85 LEU A C 1
ATOM 654 O O . LEU A 1 85 ? 21.162 6.317 -1.562 1.00 97.81 85 LEU A O 1
ATOM 658 N N . VAL A 1 86 ? 22.284 5.540 0.223 1.00 97.25 86 VAL A N 1
ATOM 659 C CA . VAL A 1 86 ? 21.799 6.562 1.162 1.00 97.25 86 VAL A CA 1
ATOM 660 C C . VAL A 1 86 ? 22.272 7.946 0.720 1.00 97.25 86 VAL A C 1
ATOM 662 O O . VAL A 1 86 ? 21.474 8.882 0.718 1.00 97.25 86 VAL A O 1
ATOM 665 N N . GLY A 1 87 ? 23.522 8.075 0.268 1.00 97.19 87 GLY A N 1
ATOM 666 C CA . GLY A 1 87 ? 24.054 9.324 -0.276 1.00 97.19 87 GLY A CA 1
ATOM 667 C C . GLY A 1 87 ? 23.294 9.810 -1.514 1.00 97.19 87 GLY A C 1
ATOM 668 O O . GLY A 1 87 ? 22.976 10.998 -1.614 1.00 97.19 87 GLY A O 1
ATOM 669 N N . LEU A 1 88 ? 22.941 8.897 -2.425 1.00 97.38 88 LEU A N 1
ATOM 670 C CA . LEU A 1 88 ? 22.118 9.207 -3.597 1.00 97.38 88 LEU A CA 1
ATOM 671 C C . LEU A 1 88 ? 20.697 9.637 -3.202 1.00 97.38 88 LEU A C 1
ATOM 673 O O . LEU A 1 88 ? 20.197 10.623 -3.734 1.00 97.38 88 LEU A O 1
ATOM 677 N N . VAL A 1 89 ? 20.063 8.946 -2.249 1.00 96.62 89 VAL A N 1
ATOM 678 C CA . VAL A 1 89 ? 18.726 9.295 -1.725 1.00 96.62 89 VAL A CA 1
ATOM 679 C C . VAL A 1 89 ? 18.738 10.639 -0.989 1.00 96.62 89 VAL A C 1
ATOM 681 O O . VAL A 1 89 ? 17.773 11.407 -1.049 1.00 96.62 89 VAL A O 1
ATOM 684 N N . ALA A 1 90 ? 19.829 10.957 -0.296 1.00 95.25 90 ALA A N 1
ATOM 685 C CA . ALA A 1 90 ? 19.967 12.211 0.424 1.00 95.25 90 ALA A CA 1
ATOM 686 C C . ALA A 1 90 ? 20.093 13.424 -0.509 1.00 95.25 90 ALA A C 1
ATOM 688 O O . ALA A 1 90 ? 19.759 14.525 -0.079 1.00 95.25 90 ALA A O 1
ATOM 689 N N . GLU A 1 91 ? 20.523 13.260 -1.765 1.00 92.94 91 GLU A N 1
ATOM 690 C CA . GLU A 1 91 ? 20.661 14.348 -2.753 1.00 92.94 91 GLU A CA 1
ATOM 691 C C . GLU A 1 91 ? 21.451 15.560 -2.209 1.00 92.94 91 GLU A C 1
ATOM 693 O O . GLU A 1 91 ? 21.093 16.718 -2.409 1.00 92.94 91 GLU A O 1
ATOM 698 N N . GLY A 1 92 ? 22.528 15.289 -1.463 1.00 89.69 92 GLY A N 1
ATOM 699 C CA . GLY A 1 92 ? 23.383 16.317 -0.856 1.00 89.69 92 GLY A CA 1
ATOM 700 C C . GLY A 1 92 ? 22.879 16.890 0.474 1.00 89.69 92 GLY A C 1
ATOM 701 O O . GLY A 1 92 ? 23.574 17.705 1.081 1.00 89.69 92 GLY A O 1
ATOM 702 N N . ARG A 1 93 ? 21.714 16.454 0.970 1.00 89.00 93 ARG A N 1
ATOM 703 C CA . ARG A 1 93 ? 21.259 16.773 2.333 1.00 89.00 93 ARG A CA 1
ATOM 704 C C . ARG A 1 93 ? 22.223 16.172 3.366 1.00 89.00 93 ARG A C 1
ATOM 706 O O . ARG A 1 93 ? 22.728 15.067 3.136 1.00 89.00 93 ARG A O 1
ATOM 713 N N . PRO A 1 94 ? 22.466 16.843 4.508 1.00 89.62 94 PRO A N 1
ATOM 714 C CA . PRO A 1 94 ? 23.154 16.210 5.625 1.00 89.62 94 PRO A CA 1
ATOM 715 C C . PRO A 1 94 ? 22.388 14.955 6.048 1.00 89.62 94 PRO A C 1
ATOM 717 O O . PRO A 1 94 ? 21.160 14.962 6.129 1.00 89.62 94 PRO A O 1
ATOM 720 N N . HIS A 1 95 ? 23.117 13.866 6.247 1.00 91.81 95 HIS A N 1
ATOM 721 C CA . HIS A 1 95 ? 22.551 12.567 6.575 1.00 91.81 95 HIS A CA 1
ATOM 722 C C . HIS A 1 95 ? 23.598 11.716 7.279 1.00 91.81 95 HIS A C 1
ATOM 724 O O . HIS A 1 95 ? 24.803 11.908 7.103 1.00 91.81 95 HIS A O 1
ATOM 730 N N . THR A 1 96 ? 23.123 10.740 8.033 1.00 91.25 96 THR A N 1
ATOM 731 C CA . THR A 1 96 ? 23.960 9.710 8.632 1.00 91.25 96 THR A CA 1
ATOM 732 C C . THR A 1 96 ? 24.049 8.543 7.674 1.00 91.25 96 THR A C 1
ATOM 734 O O . THR A 1 96 ? 23.032 8.053 7.178 1.00 91.25 96 THR A O 1
ATOM 737 N N . ARG A 1 97 ? 25.271 8.097 7.401 1.00 93.81 97 ARG A N 1
ATOM 738 C CA . ARG A 1 97 ? 25.524 6.971 6.503 1.00 93.81 97 ARG A CA 1
ATOM 739 C C . ARG A 1 97 ? 24.996 5.668 7.096 1.00 93.81 97 ARG A C 1
ATOM 741 O O . ARG A 1 97 ? 24.897 5.536 8.317 1.00 93.81 97 ARG A O 1
ATOM 748 N N . TRP A 1 98 ? 24.728 4.685 6.244 1.00 95.06 98 TRP A N 1
ATOM 749 C CA . TRP A 1 98 ? 24.300 3.355 6.680 1.00 95.06 98 TRP A CA 1
ATOM 750 C C . TRP A 1 98 ? 25.319 2.730 7.641 1.00 95.06 98 TRP A C 1
ATOM 752 O O . TRP A 1 98 ? 24.975 2.242 8.719 1.00 95.06 98 TRP A O 1
ATOM 762 N N . SER A 1 99 ? 26.602 2.827 7.299 1.00 94.38 99 SER A N 1
ATOM 763 C CA . SER A 1 99 ? 27.725 2.363 8.108 1.00 94.38 99 SER A CA 1
ATOM 764 C C . SER A 1 99 ? 27.861 3.089 9.449 1.00 94.38 99 SER A C 1
ATOM 766 O O . SER A 1 99 ? 28.563 2.594 10.324 1.00 94.38 99 SER A O 1
ATOM 768 N N . GLN A 1 100 ? 27.186 4.218 9.664 1.00 92.56 100 GLN A N 1
ATOM 769 C CA . GLN A 1 100 ? 27.213 4.975 10.921 1.00 92.56 100 GLN A CA 1
ATOM 770 C C . GLN A 1 100 ? 25.991 4.714 11.813 1.00 92.56 100 GLN A C 1
ATOM 772 O O . GLN A 1 100 ? 25.947 5.198 12.945 1.00 92.56 100 GLN A O 1
ATOM 777 N N . LEU A 1 101 ? 25.002 3.956 11.331 1.00 91.56 101 LEU A N 1
ATOM 778 C CA . LEU A 1 101 ? 23.851 3.563 12.138 1.00 91.56 101 LEU A CA 1
ATOM 779 C C . LEU A 1 101 ? 24.255 2.586 13.253 1.00 91.56 101 LEU A C 1
ATOM 781 O O . LEU A 1 101 ? 25.249 1.857 13.156 1.00 91.56 101 LEU A O 1
ATOM 785 N N . ALA A 1 102 ? 23.426 2.512 14.297 1.00 89.75 102 ALA A N 1
ATOM 786 C CA . ALA A 1 102 ? 23.582 1.527 15.360 1.00 89.75 102 ALA A CA 1
ATOM 787 C C . ALA A 1 102 ? 23.592 0.107 14.771 1.00 89.75 102 ALA A C 1
ATOM 789 O O . ALA A 1 102 ? 22.837 -0.160 13.831 1.00 89.75 102 ALA A O 1
ATOM 790 N N . PRO A 1 103 ? 24.369 -0.836 15.341 1.00 91.56 103 PRO A N 1
ATOM 791 C CA . PRO A 1 103 ? 24.474 -2.203 14.830 1.00 91.56 103 PRO A CA 1
ATOM 792 C C . PRO A 1 103 ? 23.123 -2.870 14.551 1.00 91.56 103 PRO A C 1
ATOM 794 O O . PRO A 1 103 ? 22.954 -3.452 13.487 1.00 91.56 103 PRO A O 1
ATOM 797 N N . VAL A 1 104 ? 22.144 -2.699 15.447 1.00 89.25 104 VAL A N 1
ATOM 798 C CA . VAL A 1 104 ? 20.790 -3.250 15.280 1.00 89.25 104 VAL A CA 1
ATOM 799 C C . VAL A 1 104 ? 20.076 -2.721 14.033 1.00 89.25 104 VAL A C 1
ATOM 801 O O . VAL A 1 104 ? 19.284 -3.450 13.453 1.00 89.25 104 VAL A O 1
ATOM 804 N N . LEU A 1 105 ? 20.349 -1.484 13.600 1.00 91.06 105 LEU A N 1
ATOM 805 C CA . LEU A 1 105 ? 19.705 -0.842 12.447 1.00 91.06 105 LEU A CA 1
ATOM 806 C C . LEU A 1 105 ? 20.420 -1.125 11.118 1.00 91.06 105 LEU A C 1
ATOM 808 O O . LEU A 1 105 ? 19.756 -1.160 10.089 1.00 91.06 105 LEU A O 1
ATOM 812 N N . ARG A 1 106 ? 21.748 -1.323 11.126 1.00 92.94 106 ARG A N 1
ATOM 813 C CA . ARG A 1 106 ? 22.536 -1.580 9.899 1.00 92.94 106 ARG A CA 1
ATOM 814 C C . ARG A 1 106 ? 22.804 -3.048 9.591 1.00 92.94 106 ARG A C 1
ATOM 816 O O . ARG A 1 106 ? 23.287 -3.339 8.499 1.00 92.94 106 ARG A O 1
ATOM 823 N N . ASP A 1 107 ? 22.576 -3.955 10.541 1.00 91.06 107 ASP A N 1
ATOM 824 C CA . ASP A 1 107 ? 22.753 -5.392 10.325 1.00 91.06 107 ASP A CA 1
ATOM 825 C C . ASP A 1 107 ? 21.625 -5.935 9.424 1.00 91.06 107 ASP A C 1
ATOM 827 O O . ASP A 1 107 ? 20.468 -5.960 9.861 1.00 91.06 107 ASP A O 1
ATOM 831 N N . PRO A 1 108 ? 21.933 -6.416 8.199 1.00 89.56 108 PRO A N 1
ATOM 832 C CA . PRO A 1 108 ? 20.944 -6.973 7.272 1.00 89.56 108 PRO A CA 1
ATOM 833 C C . PRO A 1 108 ? 20.140 -8.151 7.826 1.00 89.56 108 PRO A C 1
ATOM 835 O O . PRO A 1 108 ? 19.068 -8.450 7.308 1.00 89.56 108 PRO A O 1
ATOM 838 N N . ARG A 1 109 ? 20.660 -8.846 8.848 1.00 87.38 109 ARG A N 1
ATOM 839 C CA . ARG A 1 109 ? 19.974 -9.970 9.504 1.00 87.38 109 ARG A CA 1
ATOM 840 C C . ARG A 1 109 ? 18.927 -9.513 10.509 1.00 87.38 109 ARG A C 1
ATOM 842 O O . ARG A 1 109 ? 18.086 -10.306 10.907 1.00 87.38 109 ARG A O 1
ATOM 849 N N . GLN A 1 110 ? 19.014 -8.263 10.954 1.00 86.19 110 GLN A N 1
ATOM 850 C CA . GLN A 1 110 ? 18.146 -7.715 11.991 1.00 86.19 110 GLN A CA 1
ATOM 851 C C . GLN A 1 110 ? 17.180 -6.675 11.439 1.00 86.19 110 GLN A C 1
ATOM 853 O O . GLN A 1 110 ? 16.081 -6.534 11.971 1.00 86.19 110 GLN A O 1
ATOM 858 N N . THR A 1 111 ? 17.591 -5.899 10.437 1.00 87.38 111 THR A N 1
ATOM 859 C CA . THR A 1 111 ? 16.808 -4.763 9.948 1.00 87.38 111 THR A CA 1
ATOM 860 C C . THR A 1 111 ? 16.915 -4.664 8.442 1.00 87.38 111 THR A C 1
ATOM 862 O O . THR A 1 111 ? 17.985 -4.403 7.892 1.00 87.38 111 THR A O 1
ATOM 865 N N . HIS A 1 112 ? 15.779 -4.822 7.767 1.00 92.19 112 HIS A N 1
ATOM 866 C CA . HIS A 1 112 ? 15.693 -4.506 6.351 1.00 92.19 112 HIS A CA 1
ATOM 867 C C . HIS A 1 112 ? 15.824 -2.980 6.158 1.00 92.19 112 HIS A C 1
ATOM 869 O O . HIS A 1 112 ? 15.273 -2.229 6.966 1.00 92.19 112 HIS A O 1
ATOM 875 N N . PRO A 1 113 ? 16.466 -2.470 5.088 1.00 93.06 113 PRO A N 1
ATOM 876 C CA . PRO A 1 113 ? 16.618 -1.027 4.868 1.00 93.06 113 PRO A CA 1
ATOM 877 C C . PRO A 1 113 ? 15.306 -0.238 4.907 1.00 93.06 113 PRO A C 1
ATOM 879 O O . PRO A 1 113 ? 15.260 0.870 5.437 1.00 93.06 113 PRO A O 1
ATOM 882 N N . ALA A 1 114 ? 14.217 -0.847 4.431 1.00 90.12 114 ALA A N 1
ATOM 883 C CA . ALA A 1 114 ? 12.880 -0.255 4.493 1.00 90.12 114 ALA A CA 1
ATOM 884 C C . ALA A 1 114 ? 12.313 -0.085 5.918 1.00 90.12 114 ALA A C 1
ATOM 886 O O . ALA A 1 114 ? 11.331 0.621 6.103 1.00 90.12 114 ALA A O 1
ATOM 887 N N . GLN A 1 115 ? 12.913 -0.720 6.924 1.00 91.00 115 GLN A N 1
ATOM 888 C CA . GLN A 1 115 ? 12.454 -0.706 8.315 1.00 91.00 115 GLN A CA 1
ATOM 889 C C . GLN A 1 115 ? 13.300 0.203 9.211 1.00 91.00 115 GLN A C 1
ATOM 891 O O . GLN A 1 115 ? 12.974 0.362 10.383 1.00 91.00 115 GLN A O 1
ATOM 896 N N . VAL A 1 116 ? 14.387 0.801 8.708 1.00 90.56 116 VAL A N 1
ATOM 897 C CA . VAL A 1 116 ? 15.305 1.579 9.559 1.00 90.56 116 VAL A CA 1
ATOM 898 C C . VAL A 1 116 ? 14.578 2.707 10.284 1.00 90.56 116 VAL A C 1
ATOM 900 O O . VAL A 1 116 ? 14.759 2.851 11.489 1.00 90.56 116 VAL A O 1
ATOM 903 N N . ARG A 1 117 ? 13.719 3.463 9.585 1.00 88.56 117 ARG A N 1
ATOM 904 C CA . ARG A 1 117 ? 12.954 4.570 10.179 1.00 88.56 117 ARG A CA 1
ATOM 905 C C . ARG A 1 117 ? 12.044 4.084 11.308 1.00 88.56 117 ARG A C 1
ATOM 907 O O . ARG A 1 117 ? 12.183 4.539 12.438 1.00 88.56 117 ARG A O 1
ATOM 914 N N . SER A 1 118 ? 11.145 3.146 11.007 1.00 81.62 118 SER A N 1
ATOM 915 C CA . SER A 1 118 ? 10.165 2.647 11.979 1.00 81.62 118 SER A CA 1
ATOM 916 C C . SER A 1 118 ? 10.839 1.965 13.167 1.00 81.62 118 SER A C 1
ATOM 918 O O . SER A 1 118 ? 10.445 2.175 14.312 1.00 81.62 118 SER A O 1
ATOM 920 N N . LYS A 1 119 ? 11.904 1.195 12.927 1.00 85.06 119 LYS A N 1
ATOM 921 C CA . LYS A 1 119 ? 12.635 0.509 13.993 1.00 85.06 119 LYS A CA 1
ATOM 922 C C . LYS A 1 119 ? 13.436 1.472 14.867 1.00 85.06 119 LYS A C 1
ATOM 924 O O . LYS A 1 119 ? 13.487 1.270 16.077 1.00 85.06 119 LYS A O 1
ATOM 929 N N . ALA A 1 120 ? 14.044 2.505 14.290 1.00 84.38 120 ALA A N 1
ATOM 930 C CA . ALA A 1 120 ? 14.736 3.540 15.052 1.00 84.38 120 ALA A CA 1
ATOM 931 C C . ALA A 1 120 ? 13.767 4.328 15.944 1.00 84.38 120 ALA A C 1
ATOM 933 O O . ALA A 1 120 ? 14.070 4.525 17.120 1.00 84.38 120 ALA A O 1
ATOM 934 N N . ASP A 1 121 ? 12.587 4.687 15.426 1.00 80.06 121 ASP A N 1
ATOM 935 C CA . ASP A 1 121 ? 11.521 5.328 16.207 1.00 80.06 121 ASP A CA 1
ATOM 936 C C . ASP A 1 121 ? 11.069 4.433 17.368 1.00 80.06 121 ASP A C 1
ATOM 938 O O . ASP A 1 121 ? 11.097 4.851 18.525 1.00 80.06 121 ASP A O 1
ATOM 942 N N . ARG A 1 122 ? 10.742 3.166 17.073 1.00 81.94 122 ARG A N 1
ATOM 943 C CA . ARG A 1 122 ? 10.293 2.178 18.067 1.00 81.94 122 ARG A CA 1
ATOM 944 C C . ARG A 1 122 ? 11.317 1.961 19.181 1.00 81.94 122 ARG A C 1
ATOM 946 O O . ARG A 1 122 ? 10.950 1.811 20.339 1.00 81.94 122 ARG A O 1
ATOM 953 N N . LEU A 1 123 ? 12.604 1.933 18.837 1.00 78.50 123 LEU A N 1
ATOM 954 C CA . LEU A 1 123 ? 13.690 1.709 19.793 1.00 78.50 123 LEU A CA 1
ATOM 955 C C . LEU A 1 123 ? 14.230 3.003 20.421 1.00 78.50 123 LEU A C 1
ATOM 957 O O . LEU A 1 123 ? 15.170 2.929 21.212 1.00 78.50 123 LEU A O 1
ATOM 961 N N . SER A 1 124 ? 13.678 4.173 20.074 1.00 79.88 124 SER A N 1
ATOM 962 C CA . SER A 1 124 ? 14.208 5.483 20.488 1.00 79.88 124 SER A CA 1
ATOM 963 C C . SER A 1 124 ? 15.723 5.604 20.247 1.00 79.88 124 SER A C 1
ATOM 965 O O . SER A 1 124 ? 16.488 6.051 21.108 1.00 79.88 124 SER A O 1
ATOM 967 N N . ILE A 1 125 ? 16.171 5.133 19.080 1.00 79.94 125 ILE A N 1
ATOM 968 C CA . ILE A 1 125 ? 17.559 5.248 18.631 1.00 79.94 125 ILE A CA 1
ATOM 969 C C . ILE A 1 125 ? 17.649 6.484 17.750 1.00 79.94 125 ILE A C 1
ATOM 971 O O . ILE A 1 125 ? 17.214 6.482 16.597 1.00 79.94 125 ILE A O 1
ATOM 975 N N . GLY A 1 126 ? 18.252 7.533 18.287 1.00 71.25 126 GLY A N 1
ATOM 976 C CA . GLY A 1 126 ? 18.460 8.766 17.560 1.00 71.25 126 GLY A CA 1
ATOM 977 C C . GLY A 1 126 ? 19.569 8.568 16.561 1.00 71.25 126 GLY A C 1
ATOM 978 O O . GLY A 1 126 ? 20.526 7.842 16.812 1.00 71.25 126 GLY A O 1
ATOM 979 N N . VAL A 1 127 ? 19.451 9.219 15.419 1.00 64.44 127 VAL A N 1
ATOM 980 C CA . VAL A 1 127 ? 20.472 9.209 14.380 1.00 64.44 127 VAL A CA 1
ATOM 981 C C . VAL A 1 127 ? 20.757 10.671 14.095 1.00 64.44 127 VAL A C 1
ATOM 983 O O . VAL A 1 127 ? 19.892 11.363 13.564 1.00 64.44 127 VAL A O 1
ATOM 986 N N . GLY A 1 128 ? 21.914 11.140 14.560 1.00 58.84 128 GLY A N 1
ATOM 987 C CA . GLY A 1 128 ? 22.419 12.487 14.325 1.00 58.84 128 GLY A CA 1
ATOM 988 C C . GLY A 1 128 ? 23.592 12.470 13.342 1.00 58.84 128 GLY A C 1
ATOM 989 O O . GLY A 1 128 ? 24.107 11.397 13.011 1.00 58.84 128 GLY A O 1
ATOM 990 N N . PRO A 1 129 ? 24.077 13.641 12.899 1.00 52.47 129 PRO A N 1
ATOM 991 C CA . PRO A 1 129 ? 25.128 13.745 11.882 1.00 52.47 129 PRO A CA 1
ATOM 992 C C . PRO A 1 129 ? 26.459 13.068 12.266 1.00 52.47 129 PRO A C 1
ATOM 994 O O . PRO A 1 129 ? 27.242 12.734 11.381 1.00 52.47 129 PRO A O 1
ATOM 997 N N . GLU A 1 130 ? 26.708 12.817 13.558 1.00 56.75 130 GLU A N 1
ATOM 998 C CA . GLU A 1 130 ? 27.894 12.094 14.054 1.00 56.75 130 GLU A CA 1
ATOM 999 C C . GLU A 1 130 ? 27.657 10.593 14.327 1.00 56.75 130 GLU A C 1
ATOM 1001 O O . GLU A 1 13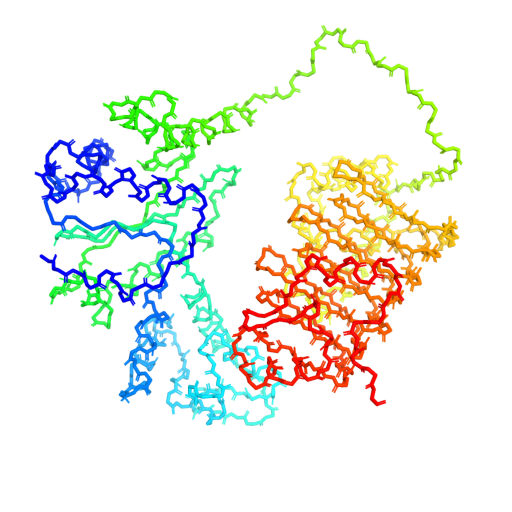0 ? 28.571 9.889 14.751 1.00 56.75 130 GLU A O 1
ATOM 1006 N N . GLY A 1 131 ? 26.451 10.077 14.067 1.00 59.97 131 GLY A N 1
ATOM 1007 C CA . GLY A 1 131 ? 26.076 8.679 14.291 1.00 59.97 131 GLY A CA 1
ATOM 1008 C C . GLY A 1 131 ? 24.877 8.519 15.224 1.00 59.97 131 GLY A C 1
ATOM 1009 O O . GLY A 1 131 ? 24.087 9.441 15.433 1.00 59.97 131 GLY A O 1
ATOM 1010 N N . THR A 1 132 ? 24.705 7.315 15.769 1.00 66.38 132 THR A N 1
ATOM 1011 C CA . THR A 1 132 ? 23.570 7.006 16.648 1.00 66.38 132 THR A CA 1
ATOM 1012 C C . THR A 1 132 ? 23.719 7.535 18.073 1.00 66.38 132 THR A C 1
ATOM 1014 O O . THR A 1 132 ? 24.732 7.299 18.727 1.00 66.38 132 THR A O 1
ATOM 1017 N N . LEU A 1 133 ? 22.658 8.171 18.569 1.00 67.56 133 LEU A N 1
ATOM 1018 C CA . LEU A 1 133 ? 22.490 8.678 19.927 1.00 67.56 133 LEU A CA 1
ATOM 1019 C C . LEU A 1 133 ? 21.368 7.880 20.617 1.00 67.56 133 LEU A C 1
ATOM 1021 O O . LEU A 1 133 ? 20.196 8.048 20.281 1.00 67.56 133 LEU A O 1
ATOM 1025 N N . PRO A 1 134 ? 21.685 6.969 21.551 1.00 62.94 134 PRO A N 1
ATOM 1026 C CA . PRO A 1 134 ? 20.662 6.231 22.287 1.00 62.94 134 PRO A CA 1
ATOM 1027 C C . PRO A 1 134 ? 19.760 7.176 23.096 1.00 62.94 134 PRO A C 1
ATOM 1029 O O . PRO A 1 134 ? 20.264 8.069 23.776 1.00 62.94 134 PRO A O 1
ATOM 1032 N N . GLY A 1 135 ? 18.443 6.956 23.069 1.00 56.69 135 GLY A N 1
ATOM 1033 C CA . GLY A 1 135 ? 17.481 7.712 23.878 1.00 56.69 135 GLY A CA 1
ATOM 1034 C C . GLY A 1 135 ? 17.037 9.053 23.286 1.00 56.69 135 GLY A C 1
ATOM 1035 O O . GLY A 1 135 ? 16.423 9.848 23.996 1.00 56.69 135 GLY A O 1
ATOM 1036 N N . SER A 1 136 ? 17.322 9.321 22.009 1.00 60.84 136 SER A N 1
ATOM 1037 C CA . SER A 1 136 ? 16.778 10.467 21.271 1.00 60.84 136 SER A CA 1
ATOM 1038 C C . SER A 1 136 ? 16.031 10.009 20.011 1.00 60.84 136 SER A C 1
ATOM 1040 O O . SER A 1 136 ? 16.244 8.895 19.547 1.00 60.84 136 SER A O 1
ATOM 1042 N N . PRO A 1 137 ? 15.113 10.810 19.447 1.00 63.66 137 PRO A N 1
ATOM 1043 C CA . PRO A 1 137 ? 14.495 10.486 18.164 1.00 63.66 137 PRO A CA 1
ATOM 1044 C C . PRO A 1 137 ? 15.475 10.705 17.002 1.00 63.66 137 PRO A C 1
ATOM 1046 O O . PRO A 1 137 ? 16.466 11.433 17.123 1.00 63.66 137 PRO A O 1
ATOM 1049 N N . LEU A 1 138 ? 15.174 10.093 15.854 1.00 72.44 138 LEU A N 1
ATOM 1050 C CA . LEU A 1 138 ? 15.754 10.468 14.563 1.00 72.44 138 LEU A CA 1
ATOM 1051 C C . LEU A 1 138 ? 15.614 11.979 14.350 1.00 72.44 138 LEU A C 1
ATOM 1053 O O . LEU A 1 138 ? 14.514 12.520 14.493 1.00 72.44 138 LEU A O 1
ATOM 1057 N N . ASP A 1 139 ? 16.699 12.659 13.973 1.00 83.25 139 ASP A N 1
ATOM 1058 C CA . ASP A 1 139 ? 16.565 14.053 13.563 1.00 83.25 139 ASP A CA 1
ATOM 1059 C C . ASP A 1 139 ? 15.684 14.161 12.300 1.00 83.25 139 ASP A C 1
ATOM 1061 O O . ASP A 1 139 ? 15.511 13.202 11.541 1.00 83.25 139 ASP A O 1
ATOM 1065 N N . VAL A 1 140 ? 15.095 15.338 12.072 1.00 81.31 140 VAL A N 1
ATOM 1066 C CA . VAL A 1 140 ? 14.141 15.569 10.972 1.00 81.31 140 VAL A CA 1
ATOM 1067 C C . VAL A 1 140 ? 14.746 15.233 9.600 1.00 81.31 140 VAL A C 1
ATOM 1069 O O . VAL A 1 140 ? 14.042 14.742 8.711 1.00 81.31 140 VAL A O 1
ATOM 1072 N N . GLN A 1 141 ? 16.047 15.465 9.413 1.00 86.00 141 GLN A N 1
ATOM 1073 C CA . GLN A 1 141 ? 16.728 15.223 8.143 1.00 86.00 141 GLN A CA 1
ATOM 1074 C C . GLN A 1 141 ? 16.917 13.724 7.912 1.00 86.00 141 GLN A C 1
ATOM 1076 O O . GLN A 1 141 ? 16.506 13.213 6.870 1.00 86.00 141 GLN A O 1
ATOM 1081 N N . ASN A 1 142 ? 17.433 12.995 8.900 1.00 88.25 142 ASN A N 1
ATOM 1082 C CA . ASN A 1 142 ? 17.571 11.546 8.838 1.00 88.25 142 ASN A CA 1
ATOM 1083 C C . ASN A 1 142 ? 16.207 10.847 8.746 1.00 88.25 142 ASN A C 1
ATOM 1085 O O . ASN A 1 142 ? 16.060 9.914 7.958 1.00 88.25 142 ASN A O 1
ATOM 1089 N N . ARG A 1 143 ? 15.170 11.333 9.444 1.00 88.12 143 ARG A N 1
ATOM 1090 C CA . ARG A 1 143 ? 13.793 10.826 9.287 1.00 88.12 143 ARG A CA 1
ATOM 1091 C C . ARG A 1 143 ? 13.319 10.950 7.837 1.00 88.12 143 ARG A C 1
ATOM 1093 O O . ARG A 1 143 ? 12.730 10.014 7.301 1.00 88.12 143 ARG A O 1
ATOM 1100 N N . THR A 1 144 ? 13.627 12.074 7.187 1.00 88.88 144 THR A N 1
ATOM 1101 C CA . THR A 1 144 ? 13.301 12.311 5.773 1.00 88.88 144 THR A CA 1
ATOM 1102 C C . THR A 1 144 ? 14.091 11.382 4.849 1.00 88.88 144 THR A C 1
ATOM 1104 O O . THR A 1 144 ? 13.508 10.763 3.959 1.00 88.88 144 THR A O 1
ATOM 1107 N N . VAL A 1 145 ? 15.404 11.242 5.057 1.00 94.06 145 VAL A N 1
ATOM 1108 C CA . VAL A 1 145 ? 16.277 10.398 4.222 1.00 94.06 145 VAL A CA 1
ATOM 1109 C C . VAL A 1 145 ? 15.902 8.925 4.347 1.00 94.06 145 VAL A C 1
ATOM 1111 O O . VAL A 1 145 ? 15.652 8.281 3.333 1.00 94.06 145 VAL A O 1
ATOM 1114 N N . TYR A 1 146 ? 15.779 8.397 5.565 1.00 94.31 146 TYR A N 1
ATOM 1115 C CA . TYR A 1 146 ? 15.420 6.996 5.786 1.00 94.31 146 TYR A CA 1
ATOM 1116 C C . TYR A 1 146 ? 13.943 6.703 5.489 1.00 94.31 146 TYR A C 1
ATOM 1118 O O . TYR A 1 146 ? 13.622 5.592 5.075 1.00 94.31 146 TYR A O 1
ATOM 1126 N N . GLY A 1 147 ? 13.051 7.694 5.595 1.00 91.69 147 GLY A N 1
ATOM 1127 C CA . GLY A 1 147 ? 11.688 7.594 5.062 1.00 91.69 147 GLY A CA 1
ATOM 1128 C C . GLY A 1 147 ? 11.660 7.523 3.533 1.00 91.69 147 GLY A C 1
ATOM 1129 O O . GLY A 1 147 ? 10.934 6.713 2.962 1.00 91.69 147 GLY A O 1
ATOM 1130 N N . THR A 1 148 ? 12.507 8.304 2.859 1.00 93.88 148 THR A N 1
ATOM 1131 C CA . THR A 1 148 ? 12.664 8.226 1.398 1.00 93.88 148 THR A CA 1
ATOM 1132 C C . THR A 1 148 ? 13.294 6.892 0.989 1.00 93.88 148 THR A C 1
ATOM 1134 O O . THR A 1 148 ? 12.829 6.267 0.039 1.00 93.88 148 THR A O 1
ATOM 1137 N N . LEU A 1 149 ? 14.302 6.414 1.734 1.00 95.69 149 LEU A N 1
ATOM 1138 C CA . LEU A 1 149 ? 14.933 5.106 1.535 1.00 95.69 149 LEU A CA 1
ATOM 1139 C C . LEU A 1 149 ? 13.897 3.978 1.641 1.00 95.69 149 LEU A C 1
ATOM 1141 O O . LEU A 1 149 ? 13.819 3.125 0.762 1.00 95.69 149 LEU A O 1
ATOM 1145 N N . GLN A 1 150 ? 13.054 4.013 2.676 1.00 93.19 150 GLN A N 1
ATOM 1146 C CA . GLN A 1 150 ? 11.916 3.105 2.814 1.00 93.19 150 GLN A CA 1
ATOM 1147 C C . GLN A 1 150 ? 10.992 3.169 1.597 1.00 93.19 150 GLN A C 1
ATOM 1149 O O . GLN A 1 150 ? 10.660 2.130 1.025 1.00 93.19 150 GLN A O 1
ATOM 1154 N N . GLY A 1 151 ? 10.641 4.379 1.154 1.00 89.12 151 GLY A N 1
ATOM 1155 C CA . GLY A 1 151 ? 9.833 4.593 -0.041 1.00 89.12 151 GLY A CA 1
ATOM 1156 C C . GLY A 1 151 ? 10.419 3.937 -1.293 1.00 89.12 151 GLY A C 1
ATOM 1157 O O . GLY A 1 151 ? 9.688 3.257 -2.004 1.00 89.12 151 GLY A O 1
ATOM 1158 N N . VAL A 1 152 ? 11.722 4.082 -1.558 1.00 93.94 152 VAL A N 1
ATOM 1159 C CA . VAL A 1 152 ? 12.350 3.520 -2.773 1.00 93.94 152 VAL A CA 1
ATOM 1160 C C . VAL A 1 152 ? 12.576 2.007 -2.709 1.00 93.94 152 VAL A C 1
ATOM 1162 O O . VAL A 1 152 ? 12.570 1.366 -3.754 1.00 93.94 152 VAL A O 1
ATOM 1165 N N . PHE A 1 153 ? 12.739 1.417 -1.519 1.00 93.00 153 PHE A N 1
ATOM 1166 C CA . PHE A 1 153 ? 12.792 -0.045 -1.359 1.00 93.00 153 PHE A CA 1
ATOM 1167 C C . PHE A 1 153 ? 11.425 -0.709 -1.553 1.00 93.00 153 PHE A C 1
ATOM 1169 O O . PHE A 1 153 ? 11.359 -1.855 -1.996 1.00 93.00 153 PHE A O 1
ATOM 1176 N N . ASN A 1 154 ? 10.350 0.006 -1.218 1.00 86.38 154 ASN A N 1
ATOM 1177 C CA . ASN A 1 154 ? 8.981 -0.473 -1.394 1.00 86.38 154 ASN A CA 1
ATOM 1178 C C . ASN A 1 154 ? 8.422 -0.149 -2.788 1.00 86.38 154 ASN A C 1
ATOM 1180 O O . ASN A 1 154 ? 7.514 -0.833 -3.257 1.00 86.38 154 ASN A O 1
ATOM 1184 N N . ALA A 1 155 ? 8.949 0.884 -3.450 1.00 87.56 155 ALA A N 1
ATOM 1185 C CA . ALA A 1 155 ? 8.489 1.307 -4.763 1.00 87.56 155 ALA A CA 1
ATOM 1186 C C . ALA A 1 155 ? 8.841 0.285 -5.850 1.00 87.56 155 ALA A C 1
ATOM 1188 O O . ALA A 1 155 ? 9.973 -0.189 -5.958 1.00 87.56 155 ALA A O 1
ATOM 1189 N N . LYS A 1 156 ? 7.858 0.017 -6.708 1.00 88.00 156 LYS A N 1
ATOM 1190 C CA . LYS A 1 156 ? 7.991 -0.759 -7.940 1.00 88.00 156 LYS A CA 1
ATOM 1191 C C . LYS A 1 156 ? 7.370 0.087 -9.043 1.00 88.00 156 LYS A C 1
ATOM 1193 O O . LYS A 1 156 ? 6.238 0.535 -8.865 1.00 88.00 156 LYS A O 1
ATOM 1198 N N . PRO A 1 157 ? 8.094 0.387 -10.129 1.00 88.69 157 PRO A N 1
ATOM 1199 C CA . PRO A 1 157 ? 7.479 1.077 -11.241 1.00 88.69 157 PRO A CA 1
ATOM 1200 C C . PRO A 1 157 ? 6.552 0.105 -11.968 1.00 88.69 157 PRO A C 1
ATOM 1202 O O . PRO A 1 157 ? 6.910 -1.059 -12.182 1.00 88.69 157 PRO A O 1
ATOM 1205 N N . ASP A 1 158 ? 5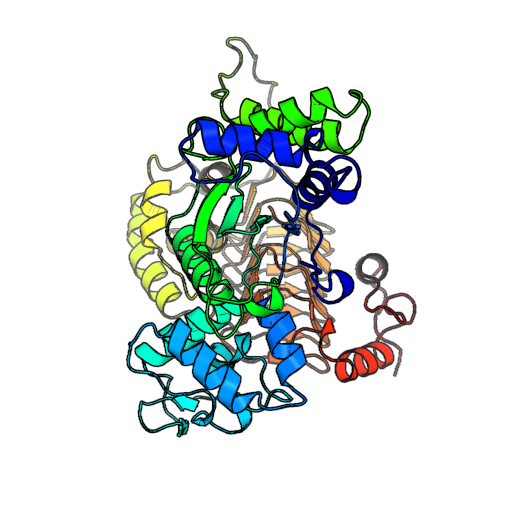.393 0.597 -12.399 1.00 89.50 158 ASP A N 1
ATOM 1206 C CA . ASP A 1 158 ? 4.408 -0.231 -13.098 1.00 89.50 158 ASP A CA 1
ATOM 1207 C C . ASP A 1 158 ? 4.994 -0.795 -14.406 1.00 89.50 158 ASP A C 1
ATOM 1209 O O . ASP A 1 158 ? 4.800 -1.963 -14.754 1.00 89.50 158 ASP A O 1
ATOM 1213 N N . LEU A 1 159 ? 5.775 0.030 -15.115 1.00 93.38 159 LEU A N 1
ATOM 1214 C CA . LEU A 1 159 ? 6.480 -0.336 -16.341 1.00 93.38 159 LEU A CA 1
ATOM 1215 C C . LEU A 1 159 ? 7.806 0.430 -16.451 1.00 93.38 159 LEU A C 1
ATOM 1217 O O . LEU A 1 159 ? 7.869 1.633 -16.227 1.00 93.38 159 LEU A O 1
ATOM 1221 N N . ALA A 1 160 ? 8.862 -0.240 -16.898 1.00 96.00 160 ALA A N 1
ATOM 1222 C CA . ALA A 1 160 ? 10.087 0.391 -17.365 1.00 96.00 160 ALA A CA 1
ATOM 1223 C C . ALA A 1 160 ? 10.548 -0.227 -18.691 1.00 96.00 160 ALA A C 1
ATOM 1225 O O . ALA A 1 160 ? 10.479 -1.440 -18.901 1.00 96.00 160 ALA A O 1
ATOM 1226 N N . LEU A 1 161 ? 11.029 0.630 -19.589 1.00 96.81 161 LEU A N 1
ATOM 1227 C CA . LEU A 1 161 ? 11.629 0.266 -20.865 1.00 96.81 161 LEU A CA 1
ATOM 1228 C C . LEU A 1 161 ? 13.125 0.558 -20.800 1.00 96.81 161 LEU A C 1
ATOM 1230 O O . LEU A 1 161 ? 13.546 1.714 -20.703 1.00 96.81 161 LEU A O 1
ATOM 1234 N N . VAL A 1 162 ? 13.927 -0.497 -20.865 1.00 97.44 162 VAL A N 1
ATOM 1235 C CA . VAL A 1 162 ? 15.382 -0.406 -20.968 1.00 97.44 162 VAL A CA 1
ATOM 1236 C C . VAL A 1 162 ? 15.730 -0.446 -22.448 1.00 97.44 162 VAL A C 1
ATOM 1238 O O . VAL A 1 162 ? 15.597 -1.481 -23.095 1.00 97.44 162 VAL A O 1
ATOM 1241 N N . LEU A 1 163 ? 16.121 0.692 -23.007 1.00 96.94 163 LEU A N 1
ATOM 1242 C CA . LEU A 1 163 ? 16.511 0.822 -24.408 1.00 96.94 163 LEU A CA 1
ATOM 1243 C C . LEU A 1 163 ? 18.038 0.928 -24.490 1.00 96.94 163 LEU A C 1
ATOM 1245 O O . LEU A 1 163 ? 18.652 1.406 -23.538 1.00 96.94 163 LEU A O 1
ATOM 1249 N N . PRO A 1 164 ? 18.677 0.570 -25.619 1.00 94.88 164 PRO A N 1
ATOM 1250 C CA . PRO A 1 164 ? 20.135 0.637 -25.736 1.00 94.88 164 PRO A CA 1
ATOM 1251 C C . PRO A 1 164 ? 20.739 2.003 -25.377 1.00 94.88 164 PRO A C 1
ATOM 1253 O O . PRO A 1 164 ? 21.848 2.066 -24.854 1.00 94.88 164 PRO A O 1
ATOM 1256 N N . SER A 1 165 ? 20.008 3.089 -25.644 1.00 93.94 165 SER A N 1
ATOM 1257 C CA . SER A 1 165 ? 20.458 4.464 -25.423 1.00 93.94 165 SER A CA 1
ATOM 1258 C C . SER A 1 165 ? 19.858 5.153 -24.198 1.00 93.94 165 SER A C 1
ATOM 1260 O O . SER A 1 165 ? 20.318 6.244 -23.875 1.00 93.94 165 SER A O 1
ATOM 1262 N N . ARG A 1 166 ? 18.832 4.590 -23.536 1.00 97.19 166 ARG A N 1
ATOM 1263 C CA . ARG A 1 166 ? 18.134 5.268 -22.428 1.00 97.19 166 ARG A CA 1
ATOM 1264 C C . ARG A 1 166 ? 17.250 4.350 -21.588 1.00 97.19 166 ARG A C 1
ATOM 1266 O O . ARG A 1 166 ? 16.799 3.306 -22.049 1.00 97.19 166 ARG A O 1
ATOM 1273 N N . LEU A 1 167 ? 16.925 4.809 -20.386 1.00 98.00 167 LEU A N 1
ATOM 1274 C CA . LEU A 1 167 ? 15.910 4.224 -19.514 1.00 98.00 167 LEU A CA 1
ATOM 1275 C C . LEU A 1 167 ? 14.640 5.088 -19.533 1.00 98.00 167 LEU A C 1
ATOM 1277 O O . LEU A 1 167 ? 14.713 6.303 -19.348 1.00 98.00 167 LEU A O 1
ATOM 1281 N N . ILE A 1 168 ? 13.477 4.468 -19.723 1.00 98.06 168 ILE A N 1
ATOM 1282 C CA . ILE A 1 168 ? 12.172 5.128 -19.578 1.00 98.06 168 ILE A CA 1
ATOM 1283 C C . ILE A 1 168 ? 11.400 4.411 -18.481 1.00 98.06 168 ILE A C 1
ATOM 1285 O O . ILE A 1 168 ? 11.203 3.203 -18.569 1.00 98.06 168 ILE A O 1
ATOM 1289 N N . VAL A 1 169 ? 10.949 5.137 -17.466 1.00 97.44 169 VAL A N 1
ATOM 1290 C CA . VAL A 1 169 ? 10.119 4.588 -16.388 1.00 97.44 169 VAL A CA 1
ATOM 1291 C C . VAL A 1 169 ? 8.729 5.197 -16.492 1.00 97.44 169 VAL A C 1
ATOM 1293 O O . VAL A 1 169 ? 8.593 6.409 -16.614 1.00 97.44 169 VAL A O 1
ATOM 1296 N N . PHE A 1 170 ? 7.697 4.368 -16.473 1.00 95.75 170 PHE A N 1
ATOM 1297 C CA . PHE A 1 170 ? 6.309 4.795 -16.540 1.00 95.75 170 PHE A CA 1
ATOM 1298 C C . PHE A 1 170 ? 5.656 4.682 -15.168 1.00 95.75 170 PHE A C 1
ATOM 1300 O O . PHE A 1 170 ? 5.731 3.637 -14.524 1.00 95.75 170 PHE A O 1
ATOM 1307 N N . GLU A 1 171 ? 4.967 5.749 -14.779 1.00 94.19 171 GLU A N 1
ATOM 1308 C CA . GLU A 1 171 ? 3.906 5.695 -13.775 1.00 94.19 171 GLU A CA 1
ATOM 1309 C C . GLU A 1 171 ? 2.601 5.384 -14.513 1.00 94.19 171 GLU A C 1
ATOM 1311 O O . GLU A 1 171 ? 2.220 6.129 -15.429 1.00 94.19 171 GLU A O 1
ATOM 1316 N N . ALA A 1 172 ? 1.928 4.293 -14.158 1.00 92.31 172 ALA A N 1
ATOM 1317 C CA . ALA A 1 172 ? 0.697 3.865 -14.803 1.00 92.31 172 ALA A CA 1
ATOM 1318 C C . ALA A 1 172 ? -0.514 4.136 -13.909 1.00 92.31 172 ALA A C 1
ATOM 1320 O O . ALA A 1 172 ? -0.604 3.659 -12.784 1.00 92.31 172 ALA A O 1
ATOM 1321 N N . LYS A 1 173 ? -1.503 4.863 -14.434 1.00 88.69 173 LYS A N 1
ATOM 1322 C CA . LYS A 1 173 ? -2.779 5.091 -13.749 1.00 88.69 173 LYS A CA 1
ATOM 1323 C C . LYS A 1 173 ? -3.936 4.579 -14.590 1.00 88.69 173 LYS A C 1
ATOM 1325 O O . LYS A 1 173 ? -4.027 4.855 -15.786 1.00 88.69 173 LYS A O 1
ATOM 1330 N N . LEU A 1 174 ? -4.819 3.819 -13.947 1.00 84.56 174 LEU A N 1
ATOM 1331 C CA . LEU A 1 174 ? -6.105 3.416 -14.508 1.00 84.56 174 LEU A CA 1
ATOM 1332 C C . LEU A 1 174 ? -7.125 4.517 -14.194 1.00 84.56 174 LEU A C 1
ATOM 1334 O O . LEU A 1 174 ? -7.205 5.527 -14.886 1.00 84.56 174 LEU A O 1
ATOM 1338 N N . THR A 1 175 ? -7.879 4.362 -13.112 1.00 72.50 175 THR A N 1
ATOM 1339 C CA . THR A 1 175 ? -8.961 5.272 -12.716 1.00 72.50 175 THR A CA 1
ATOM 1340 C C . THR A 1 175 ? -8.510 6.388 -11.778 1.00 72.50 175 THR A C 1
ATOM 1342 O O . THR A 1 175 ? -9.290 7.285 -11.470 1.00 72.50 175 THR A O 1
ATOM 1345 N N . GLU A 1 176 ? -7.268 6.382 -11.319 1.00 76.62 176 GLU A N 1
ATOM 1346 C CA . GLU A 1 176 ? -6.744 7.394 -10.405 1.00 76.62 176 GLU A CA 1
ATOM 1347 C C . GLU A 1 176 ? -6.180 8.605 -11.155 1.00 76.62 176 GLU A C 1
ATOM 1349 O O . GLU A 1 176 ? -5.822 8.532 -12.331 1.00 76.62 176 GLU A O 1
ATOM 1354 N N . ALA A 1 177 ? -6.122 9.749 -10.474 1.00 80.06 177 ALA A N 1
ATOM 1355 C CA . ALA A 1 177 ? -5.359 10.884 -10.976 1.00 80.06 177 ALA A CA 1
ATOM 1356 C C . ALA A 1 177 ? -3.862 10.642 -10.740 1.00 80.06 177 ALA A C 1
ATOM 1358 O O . ALA A 1 177 ? -3.475 9.980 -9.779 1.00 80.06 177 ALA A O 1
ATOM 1359 N N . PHE A 1 178 ? -3.018 11.215 -11.597 1.00 84.12 178 PHE A N 1
ATOM 1360 C CA . PHE A 1 178 ? -1.588 11.272 -11.315 1.00 84.12 178 PHE A CA 1
ATOM 1361 C C . PHE A 1 178 ? -1.348 12.177 -10.113 1.00 84.12 178 PHE A C 1
ATOM 1363 O O . PHE A 1 178 ? -1.701 13.357 -10.148 1.00 84.12 178 PHE A O 1
ATOM 1370 N N . ASP A 1 179 ? -0.725 11.622 -9.086 1.00 85.88 179 ASP A N 1
ATOM 1371 C CA . ASP A 1 179 ? -0.240 12.371 -7.942 1.00 85.88 179 ASP A CA 1
ATOM 1372 C C . ASP A 1 179 ? 1.201 12.843 -8.195 1.00 85.88 179 ASP A C 1
ATOM 1374 O O . ASP A 1 179 ? 2.047 12.097 -8.692 1.00 85.88 179 ASP A O 1
ATOM 1378 N N . ASN A 1 180 ? 1.475 14.108 -7.877 1.00 87.56 180 ASN A N 1
ATOM 1379 C CA . ASN A 1 180 ? 2.796 14.698 -8.073 1.00 87.56 180 ASN A CA 1
ATOM 1380 C C . ASN A 1 180 ? 3.829 14.083 -7.126 1.00 87.56 180 ASN A C 1
ATOM 1382 O O . ASN A 1 180 ? 4.978 13.923 -7.527 1.00 87.56 180 ASN A O 1
ATOM 1386 N N . GLU A 1 181 ? 3.441 13.725 -5.900 1.00 85.06 181 GLU A N 1
ATOM 1387 C CA . GLU A 1 181 ? 4.363 13.118 -4.938 1.00 85.06 181 GLU A CA 1
ATOM 1388 C C . GLU A 1 181 ? 4.785 11.716 -5.395 1.00 85.06 181 GLU A C 1
ATOM 1390 O O . GLU A 1 181 ? 5.981 11.416 -5.457 1.00 85.06 181 GLU A O 1
ATOM 1395 N N . GLN A 1 182 ? 3.824 10.894 -5.832 1.00 85.00 182 GLN A N 1
ATOM 1396 C CA . GLN A 1 182 ? 4.112 9.619 -6.497 1.00 85.00 182 GLN A CA 1
ATOM 1397 C C . GLN A 1 182 ? 5.033 9.801 -7.709 1.00 85.00 182 GLN A C 1
ATOM 1399 O O . GLN A 1 182 ? 6.022 9.082 -7.845 1.00 85.00 182 GLN A O 1
ATOM 1404 N N . PHE A 1 183 ? 4.774 10.805 -8.549 1.00 91.12 183 PHE A N 1
ATOM 1405 C CA . PHE A 1 183 ? 5.588 11.052 -9.736 1.00 91.12 183 PHE A CA 1
ATOM 1406 C C . PHE A 1 183 ? 7.028 11.480 -9.405 1.00 91.12 183 PHE A C 1
ATOM 1408 O O . PHE A 1 183 ? 7.971 11.022 -10.053 1.00 91.12 183 PHE A O 1
ATOM 1415 N N . GLU A 1 184 ? 7.232 12.312 -8.378 1.00 90.75 184 GLU A N 1
ATOM 1416 C CA . GLU A 1 184 ? 8.574 12.658 -7.887 1.00 90.75 184 GLU A CA 1
ATOM 1417 C C . GLU A 1 184 ? 9.309 11.448 -7.309 1.00 90.75 184 GLU A C 1
ATOM 1419 O O . GLU A 1 184 ? 10.507 11.270 -7.552 1.00 90.75 184 GLU A O 1
ATOM 1424 N N . ARG A 1 185 ? 8.596 10.560 -6.611 1.00 90.88 185 ARG A N 1
ATOM 1425 C CA . ARG A 1 185 ? 9.165 9.297 -6.131 1.00 90.88 185 ARG A CA 1
ATOM 1426 C C . ARG A 1 185 ? 9.597 8.399 -7.292 1.00 90.88 185 ARG A C 1
ATOM 1428 O O . ARG A 1 185 ? 10.700 7.856 -7.250 1.00 90.88 185 ARG A O 1
ATOM 1435 N N . THR A 1 186 ? 8.797 8.296 -8.352 1.00 94.12 186 THR A N 1
ATOM 1436 C CA . THR A 1 186 ? 9.150 7.538 -9.566 1.00 94.12 186 THR A CA 1
ATOM 1437 C C . THR A 1 186 ? 10.347 8.167 -10.291 1.00 94.12 186 THR A C 1
ATOM 1439 O O . THR A 1 186 ? 11.238 7.452 -10.753 1.00 94.12 186 THR A O 1
ATOM 1442 N N . ARG A 1 187 ? 10.462 9.504 -10.309 1.00 96.25 187 ARG A N 1
ATOM 1443 C CA . ARG A 1 187 ? 11.659 10.220 -10.797 1.00 96.25 187 ARG A CA 1
ATOM 1444 C C . ARG A 1 187 ? 12.905 9.910 -9.985 1.00 96.25 187 ARG A C 1
ATOM 1446 O O . ARG A 1 187 ? 13.952 9.654 -10.580 1.00 96.25 187 ARG A O 1
ATOM 1453 N N . LEU A 1 188 ? 12.808 9.922 -8.658 1.00 95.69 188 LEU A N 1
ATOM 1454 C CA . LEU A 1 188 ? 13.915 9.528 -7.793 1.00 95.69 188 LEU A CA 1
ATOM 1455 C C . LEU A 1 188 ? 14.326 8.078 -8.070 1.00 95.69 188 LEU A C 1
ATOM 1457 O O . LEU A 1 188 ? 15.501 7.819 -8.315 1.00 95.69 188 LEU A O 1
ATOM 1461 N N . LEU A 1 189 ? 13.365 7.153 -8.120 1.00 96.25 189 LEU A N 1
ATOM 1462 C CA . LEU A 1 189 ? 13.617 5.742 -8.409 1.00 96.25 189 LEU A CA 1
ATOM 1463 C C . LEU A 1 189 ? 14.352 5.557 -9.745 1.00 96.25 189 LEU A C 1
ATOM 1465 O O . LEU A 1 189 ? 15.373 4.875 -9.802 1.00 96.25 189 LEU A O 1
ATOM 1469 N N . ALA A 1 190 ? 13.890 6.229 -10.800 1.00 97.38 190 ALA A N 1
ATOM 1470 C CA . ALA A 1 190 ? 14.502 6.170 -12.122 1.00 97.38 190 ALA A CA 1
ATOM 1471 C C . ALA A 1 190 ? 15.943 6.723 -12.127 1.00 97.38 190 ALA A C 1
ATOM 1473 O O . ALA A 1 190 ? 16.833 6.130 -12.742 1.00 97.38 190 ALA A O 1
ATOM 1474 N N . ARG A 1 191 ? 16.210 7.820 -11.397 1.00 97.88 191 ARG A N 1
ATOM 1475 C CA . ARG A 1 191 ? 17.575 8.350 -11.211 1.00 97.88 191 ARG A CA 1
ATOM 1476 C C . ARG A 1 191 ? 18.478 7.362 -10.476 1.00 97.88 191 ARG A C 1
ATOM 1478 O O . ARG A 1 191 ? 19.623 7.182 -10.884 1.00 97.88 191 ARG A O 1
ATOM 1485 N N . LEU A 1 192 ? 17.971 6.712 -9.427 1.00 97.88 192 LEU A N 1
ATOM 1486 C CA . LEU A 1 192 ? 18.717 5.690 -8.691 1.00 97.88 192 LEU A CA 1
ATOM 1487 C C . LEU A 1 192 ? 19.064 4.511 -9.602 1.00 97.88 192 LEU A C 1
ATOM 1489 O O . LEU A 1 192 ? 20.219 4.098 -9.635 1.00 97.88 192 LEU A O 1
ATOM 1493 N N . TRP A 1 193 ? 18.113 4.021 -10.399 1.00 97.62 193 TRP A N 1
ATOM 1494 C CA . TRP A 1 193 ? 18.340 2.930 -11.354 1.00 97.62 193 TRP A CA 1
ATOM 1495 C C . TRP A 1 193 ? 19.387 3.279 -12.415 1.00 97.62 193 TRP A C 1
ATOM 1497 O O . TRP A 1 193 ? 20.192 2.430 -12.787 1.00 97.62 193 TRP A O 1
ATOM 1507 N N . ALA A 1 194 ? 19.411 4.532 -12.876 1.00 97.94 194 ALA A N 1
ATOM 1508 C CA . ALA A 1 194 ? 20.408 5.026 -13.822 1.00 97.94 194 ALA A CA 1
ATOM 1509 C C . ALA A 1 194 ? 21.771 5.347 -13.176 1.00 97.94 194 ALA A C 1
ATOM 1511 O O . ALA A 1 194 ? 22.737 5.610 -13.891 1.00 97.94 194 ALA A O 1
ATOM 1512 N N . SER A 1 195 ? 21.877 5.351 -11.846 1.00 98.06 195 SER A N 1
ATOM 1513 C CA . SER A 1 195 ? 23.114 5.719 -11.153 1.00 98.06 195 SER A CA 1
ATOM 1514 C C . SER A 1 195 ? 24.251 4.716 -11.410 1.00 98.06 195 SER A C 1
ATOM 1516 O O . SER A 1 195 ? 23.980 3.545 -11.702 1.00 98.06 195 SER A O 1
ATOM 1518 N N . PRO A 1 196 ? 25.524 5.116 -11.207 1.00 97.50 196 PRO A N 1
ATOM 1519 C CA . PRO A 1 196 ? 26.675 4.206 -11.264 1.00 97.50 196 PRO A CA 1
ATOM 1520 C C . PRO A 1 196 ? 26.560 2.975 -10.350 1.00 97.50 196 PRO A C 1
ATOM 1522 O O . PRO A 1 196 ? 27.225 1.968 -10.576 1.00 97.50 196 PRO A O 1
ATOM 1525 N N . LEU A 1 197 ? 25.713 3.044 -9.319 1.00 97.00 197 LEU A N 1
ATOM 1526 C CA . LEU A 1 197 ? 25.479 1.941 -8.395 1.00 97.00 197 LEU A CA 1
ATOM 1527 C C . LEU A 1 197 ? 24.625 0.822 -9.015 1.00 97.00 197 LEU A C 1
ATOM 1529 O O . LEU A 1 197 ? 24.862 -0.350 -8.727 1.00 97.00 197 LEU A O 1
ATOM 1533 N N . LEU A 1 198 ? 23.634 1.170 -9.848 1.00 96.94 198 LEU A N 1
ATOM 1534 C CA . LEU A 1 198 ? 22.564 0.247 -10.260 1.00 96.94 198 LEU A CA 1
ATOM 1535 C C . LEU A 1 198 ? 22.439 0.034 -11.771 1.00 96.94 198 LEU A C 1
ATOM 1537 O O . LEU A 1 198 ? 21.946 -1.010 -12.189 1.00 96.94 198 LEU A O 1
ATOM 1541 N N . HIS A 1 199 ? 22.924 0.954 -12.605 1.00 97.00 199 HIS A N 1
ATOM 1542 C CA . HIS A 1 199 ? 22.741 0.884 -14.060 1.00 97.00 199 HIS A CA 1
ATOM 1543 C C . HIS A 1 199 ? 23.287 -0.406 -14.704 1.00 97.00 199 HIS A C 1
ATOM 1545 O O . HIS A 1 199 ? 22.722 -0.898 -15.682 1.00 97.00 199 HIS A O 1
ATOM 1551 N N . GLY A 1 200 ? 24.332 -1.005 -14.121 1.00 95.94 200 GLY A N 1
ATOM 1552 C CA . GLY A 1 200 ? 24.884 -2.284 -14.568 1.00 95.94 200 GLY A CA 1
ATOM 1553 C C . GLY A 1 200 ? 23.908 -3.460 -14.429 1.00 95.94 200 GLY A C 1
ATOM 1554 O O . GLY A 1 200 ? 23.927 -4.357 -15.268 1.00 95.94 200 GLY A O 1
ATOM 1555 N N . TYR A 1 201 ? 22.995 -3.434 -13.447 1.00 94.56 201 TYR A N 1
ATOM 1556 C CA . TYR A 1 201 ? 21.951 -4.463 -13.293 1.00 94.56 201 TYR A CA 1
ATOM 1557 C C . TYR A 1 201 ? 20.929 -4.429 -14.433 1.00 94.56 201 TYR A C 1
ATOM 1559 O O . TYR A 1 201 ? 20.284 -5.432 -14.726 1.00 94.56 201 TYR A O 1
ATOM 1567 N N . LEU A 1 202 ? 20.815 -3.285 -15.109 1.00 94.81 202 LEU A N 1
ATOM 1568 C CA . LEU A 1 202 ? 19.981 -3.099 -16.292 1.00 94.81 202 LEU A CA 1
ATOM 1569 C C . LEU A 1 202 ? 20.761 -3.328 -17.597 1.00 94.81 202 LEU A C 1
ATOM 1571 O O . LEU A 1 202 ? 20.235 -3.083 -18.674 1.00 94.81 202 LEU A O 1
ATOM 1575 N N . GLY A 1 203 ? 22.014 -3.788 -17.524 1.00 94.94 203 GLY A N 1
ATOM 1576 C CA . GLY A 1 203 ? 22.842 -4.077 -18.695 1.00 94.94 203 GLY A CA 1
ATOM 1577 C C . GLY A 1 203 ? 23.504 -2.856 -19.344 1.00 94.94 203 GLY A C 1
ATOM 1578 O O . GLY A 1 203 ? 24.091 -2.994 -20.419 1.00 94.94 203 GLY A O 1
ATOM 1579 N N . PHE A 1 204 ? 23.452 -1.677 -18.716 1.00 96.12 204 PHE A N 1
ATOM 1580 C CA . PHE A 1 204 ? 24.169 -0.497 -19.201 1.00 96.12 204 PHE A CA 1
ATOM 1581 C C . PHE A 1 204 ? 25.645 -0.516 -18.789 1.00 96.12 204 PHE A C 1
ATOM 1583 O O . PHE A 1 204 ? 25.986 -0.833 -17.652 1.00 96.12 204 PHE A O 1
ATOM 1590 N N . SER A 1 205 ? 26.532 -0.095 -19.694 1.00 96.19 205 SER A N 1
ATOM 1591 C CA . SER A 1 205 ? 27.967 0.071 -19.411 1.00 96.19 205 SER A CA 1
ATOM 1592 C C . SER A 1 205 ? 28.318 1.420 -18.772 1.00 96.19 205 SER A C 1
ATOM 1594 O O . SER A 1 205 ? 29.376 1.568 -18.171 1.00 96.19 205 SER A O 1
ATOM 1596 N N . SER A 1 206 ? 27.453 2.422 -18.922 1.00 96.75 206 SER A N 1
ATOM 1597 C CA . SER A 1 206 ? 27.596 3.782 -18.386 1.00 96.75 206 SER A CA 1
ATOM 1598 C C . SER A 1 206 ? 26.228 4.305 -17.955 1.00 96.75 206 SER A C 1
ATOM 1600 O O . SER A 1 206 ? 25.212 3.705 -18.301 1.00 96.75 206 SER A O 1
ATOM 1602 N N . GLN A 1 207 ? 26.179 5.374 -17.163 1.00 97.69 207 GLN A N 1
ATOM 1603 C CA . GLN A 1 207 ? 24.913 5.960 -16.715 1.00 97.69 207 GLN A CA 1
ATOM 1604 C C . GLN A 1 207 ? 24.057 6.370 -17.932 1.00 97.69 207 GLN A C 1
ATOM 1606 O O . GLN A 1 207 ? 24.514 7.196 -18.727 1.00 97.69 207 GLN A O 1
ATOM 1611 N N . PRO A 1 208 ? 22.854 5.793 -18.119 1.00 97.62 208 PRO A N 1
ATOM 1612 C CA . PRO A 1 208 ? 22.000 6.135 -19.247 1.00 97.62 208 PRO A CA 1
ATOM 1613 C C . PRO A 1 208 ? 21.239 7.448 -18.990 1.00 97.62 208 PRO A C 1
ATOM 1615 O O . PRO A 1 208 ? 20.916 7.766 -17.841 1.00 97.62 208 PRO A O 1
ATOM 1618 N N . PRO A 1 209 ? 20.863 8.188 -20.047 1.00 97.94 209 PRO A N 1
ATOM 1619 C CA . PRO A 1 209 ? 19.774 9.153 -19.979 1.00 97.94 209 PRO A CA 1
ATOM 1620 C C . PRO A 1 209 ? 18.502 8.494 -19.433 1.00 97.94 209 PRO A C 1
ATOM 1622 O O . PRO A 1 209 ? 18.174 7.363 -19.802 1.00 97.94 209 PRO A O 1
ATOM 1625 N N . VAL A 1 210 ? 17.770 9.213 -18.581 1.00 97.94 210 VAL A N 1
ATOM 1626 C CA . VAL A 1 210 ? 16.538 8.719 -17.960 1.00 97.94 210 VAL A CA 1
ATOM 1627 C C . VAL A 1 210 ? 15.377 9.679 -18.194 1.00 97.94 210 VAL A C 1
ATOM 1629 O O . VAL A 1 210 ? 15.545 10.895 -18.113 1.00 97.94 210 VAL A O 1
ATOM 1632 N N . SER A 1 211 ? 14.193 9.141 -18.478 1.00 97.69 211 SER A N 1
ATOM 1633 C CA . SER A 1 211 ? 12.936 9.894 -18.461 1.00 97.69 211 SER A CA 1
ATOM 1634 C C . SER A 1 211 ? 11.865 9.154 -17.671 1.00 97.69 211 SER A C 1
ATOM 1636 O O . SER A 1 211 ? 11.852 7.923 -17.619 1.00 97.69 211 SER A O 1
ATOM 1638 N N . VAL A 1 212 ? 10.977 9.927 -17.043 1.00 97.75 212 VAL A N 1
ATOM 1639 C CA . VAL A 1 212 ? 9.794 9.402 -16.362 1.00 97.75 212 VAL A CA 1
ATOM 1640 C C . VAL A 1 212 ? 8.559 9.913 -17.070 1.00 97.75 212 VAL A C 1
ATOM 1642 O O . VAL A 1 212 ? 8.380 11.121 -17.220 1.00 97.75 212 VAL A O 1
ATOM 1645 N N . GLU A 1 213 ? 7.729 8.976 -17.499 1.00 97.50 213 GLU A N 1
ATOM 1646 C CA . GLU A 1 213 ? 6.605 9.204 -18.391 1.00 97.50 213 GLU A CA 1
ATOM 1647 C C . GLU A 1 213 ? 5.309 8.699 -17.767 1.00 97.50 213 GLU A C 1
ATOM 1649 O O . GLU A 1 213 ? 5.299 7.932 -16.804 1.00 97.50 213 GLU A O 1
ATOM 1654 N N . LYS A 1 214 ? 4.186 9.156 -18.313 1.00 96.56 214 LYS A N 1
ATOM 1655 C CA . LYS A 1 214 ? 2.856 8.796 -17.819 1.00 96.56 214 LYS A CA 1
ATOM 1656 C C . LYS A 1 214 ? 2.200 7.794 -18.760 1.00 96.56 214 LYS A C 1
ATOM 1658 O O . LYS A 1 214 ? 2.101 8.065 -19.960 1.00 96.56 214 LYS A O 1
ATOM 1663 N N . LEU A 1 215 ? 1.715 6.684 -18.207 1.00 95.88 215 LEU A N 1
ATOM 1664 C CA . LEU A 1 215 ? 0.808 5.749 -18.870 1.00 95.88 215 LEU A CA 1
ATOM 1665 C C . LEU A 1 215 ? -0.597 5.912 -18.281 1.00 95.88 215 LEU A C 1
ATOM 1667 O O . LEU A 1 215 ? -0.815 5.630 -17.108 1.00 95.88 215 LEU A O 1
ATOM 1671 N N . GLY A 1 216 ? -1.559 6.393 -19.062 1.00 94.19 216 GLY A N 1
ATOM 1672 C CA . GLY A 1 216 ? -2.868 6.732 -18.504 1.00 94.19 216 GLY A CA 1
ATOM 1673 C C . GLY A 1 216 ? -3.991 6.868 -19.514 1.00 94.19 216 GLY A C 1
ATOM 1674 O O . GLY A 1 216 ? -3.942 6.335 -20.622 1.00 94.19 216 GLY A O 1
ATOM 1675 N N . ASP A 1 217 ? -5.040 7.563 -19.099 1.00 92.06 217 ASP A N 1
ATOM 1676 C CA . ASP A 1 217 ? -6.179 7.867 -19.953 1.00 92.06 217 ASP A CA 1
ATOM 1677 C C . ASP A 1 217 ? -5.877 9.048 -20.898 1.00 92.06 217 ASP A C 1
ATOM 1679 O O . ASP A 1 217 ? -5.007 9.886 -20.646 1.00 92.06 217 ASP A O 1
ATOM 1683 N N . GLU A 1 218 ? -6.600 9.144 -22.010 1.00 88.19 218 GLU A N 1
ATOM 1684 C CA . GLU A 1 218 ? -6.464 10.295 -22.905 1.00 88.19 218 GLU A CA 1
ATOM 1685 C C . GLU A 1 218 ? -6.899 11.589 -22.176 1.00 88.19 218 GLU A C 1
ATOM 1687 O O . GLU A 1 218 ? -7.886 11.616 -21.448 1.00 88.19 218 GLU A O 1
ATOM 1692 N N . GLY A 1 219 ? -6.152 12.683 -22.325 1.00 85.25 219 GLY A N 1
ATOM 1693 C CA . GLY A 1 219 ? -6.454 13.947 -21.637 1.00 85.25 219 GLY A CA 1
ATOM 1694 C C . GLY A 1 219 ? -5.881 14.088 -20.220 1.00 85.25 219 GLY A C 1
ATOM 1695 O O . GLY A 1 219 ? -5.924 15.185 -19.669 1.00 85.25 219 GLY A O 1
ATOM 1696 N N . THR A 1 220 ? -5.245 13.058 -19.647 1.00 85.94 220 THR A N 1
ATOM 1697 C CA . THR A 1 220 ? -4.497 13.192 -18.376 1.00 85.94 220 THR A CA 1
ATOM 1698 C C . THR A 1 220 ? -3.063 13.705 -18.570 1.00 85.94 220 THR A C 1
ATOM 1700 O O . THR A 1 220 ? -2.252 13.663 -17.643 1.00 85.94 220 THR A O 1
ATOM 1703 N N . GLY A 1 221 ? -2.715 14.124 -19.792 1.00 90.62 221 GLY A N 1
ATOM 1704 C CA . GLY A 1 221 ? -1.338 14.433 -20.188 1.00 90.62 221 GLY A CA 1
ATOM 1705 C C . GLY A 1 221 ? -0.435 13.197 -20.233 1.00 90.62 221 GLY A C 1
ATOM 1706 O O . GLY A 1 221 ? 0.763 13.319 -19.997 1.00 90.62 221 GLY A O 1
ATOM 1707 N N . ALA A 1 222 ? -1.007 12.008 -20.457 1.00 94.81 222 ALA A N 1
ATOM 1708 C CA . ALA A 1 222 ? -0.243 10.774 -20.567 1.00 94.81 222 ALA A CA 1
ATOM 1709 C C . ALA A 1 222 ? 0.547 10.711 -21.883 1.00 94.81 222 ALA A C 1
ATOM 1711 O O . ALA A 1 222 ? 0.004 10.964 -22.959 1.00 94.81 222 ALA A O 1
ATOM 1712 N N . THR A 1 223 ? 1.823 10.339 -21.790 1.00 97.38 223 THR A N 1
ATOM 1713 C CA . THR A 1 223 ? 2.719 10.158 -22.940 1.00 97.38 223 THR A CA 1
ATOM 1714 C C . THR A 1 223 ? 2.379 8.888 -23.713 1.00 97.38 223 THR A C 1
ATOM 1716 O O . THR A 1 223 ? 2.514 8.850 -24.931 1.00 97.38 223 THR A O 1
ATOM 1719 N N . LEU A 1 224 ? 1.880 7.856 -23.034 1.00 97.31 224 LEU A N 1
ATOM 1720 C CA . LEU A 1 224 ? 1.327 6.639 -23.626 1.00 97.31 224 LEU A CA 1
ATOM 1721 C C . LEU A 1 224 ? -0.069 6.420 -23.042 1.00 97.31 224 LEU A C 1
ATOM 1723 O O . LEU A 1 224 ? -0.262 6.621 -21.847 1.00 97.31 224 LEU A O 1
ATOM 1727 N N . THR A 1 225 ? -1.055 6.029 -23.849 1.00 97.06 225 THR A N 1
ATOM 1728 C CA . THR A 1 225 ? -2.416 5.804 -23.339 1.00 97.06 225 THR A CA 1
ATOM 1729 C C . THR A 1 225 ? -2.818 4.337 -23.380 1.00 97.06 225 THR A C 1
ATOM 1731 O O . THR A 1 225 ? -2.335 3.566 -24.213 1.00 97.06 225 THR A O 1
ATOM 1734 N N . TRP A 1 226 ? -3.771 3.952 -22.531 1.00 95.69 226 TRP A N 1
ATOM 1735 C CA . TRP A 1 226 ? -4.407 2.632 -22.615 1.00 95.69 226 TRP A CA 1
ATOM 1736 C C . TRP A 1 226 ? -5.108 2.402 -23.963 1.00 95.69 226 TRP A C 1
ATOM 1738 O O . TRP A 1 226 ? -5.137 1.277 -24.460 1.00 95.69 226 TRP A O 1
ATOM 1748 N N . GLN A 1 227 ? -5.590 3.473 -24.603 1.00 97.06 227 GLN A N 1
ATOM 1749 C CA . GLN A 1 227 ? -6.161 3.434 -25.949 1.00 97.06 227 GLN A CA 1
ATOM 1750 C C . GLN A 1 227 ? -5.114 3.078 -27.016 1.00 97.06 227 GLN A C 1
ATOM 1752 O O . GLN A 1 227 ? -5.397 2.294 -27.925 1.00 97.06 227 GLN A O 1
ATOM 1757 N N . ASP A 1 228 ? -3.897 3.622 -26.896 1.00 98.19 228 ASP A N 1
ATOM 1758 C CA . ASP A 1 228 ? -2.776 3.285 -27.780 1.00 98.19 228 ASP A CA 1
ATOM 1759 C C . ASP A 1 228 ? -2.425 1.802 -27.654 1.00 98.19 228 ASP A C 1
ATOM 1761 O O . ASP A 1 228 ? -2.309 1.102 -28.659 1.00 98.19 228 ASP A O 1
ATOM 1765 N N . LEU A 1 229 ? -2.333 1.306 -26.418 1.00 97.62 229 LEU A N 1
ATOM 1766 C CA . LEU A 1 229 ? -2.032 -0.097 -26.139 1.00 97.62 229 LEU A CA 1
ATOM 1767 C C . LEU A 1 229 ? -3.121 -1.042 -26.658 1.00 97.62 229 LEU A C 1
ATOM 1769 O O . LEU A 1 229 ? -2.793 -2.075 -27.239 1.00 97.62 229 LEU A O 1
ATOM 1773 N N . LEU A 1 230 ? -4.403 -0.692 -26.508 1.00 97.44 230 LEU A N 1
ATOM 1774 C CA . LEU A 1 230 ? -5.511 -1.477 -27.059 1.00 97.44 230 LEU A CA 1
ATOM 1775 C C . LEU A 1 230 ? -5.460 -1.537 -28.591 1.00 97.44 230 LEU A C 1
ATOM 1777 O O . LEU A 1 230 ? -5.671 -2.602 -29.170 1.00 97.44 230 LEU A O 1
ATOM 1781 N N . ARG A 1 231 ? -5.158 -0.415 -29.254 1.00 98.38 231 ARG A N 1
ATOM 1782 C CA . ARG A 1 231 ? -5.008 -0.354 -30.715 1.00 98.38 231 ARG A CA 1
ATOM 1783 C C . ARG A 1 231 ? -3.861 -1.244 -31.193 1.00 98.38 231 ARG A C 1
ATOM 1785 O O . ARG A 1 231 ? -4.067 -2.054 -32.090 1.00 98.38 231 ARG A O 1
ATOM 1792 N N . ILE A 1 232 ? -2.703 -1.171 -30.537 1.00 98.19 232 ILE A N 1
ATOM 1793 C CA . ILE A 1 232 ? -1.550 -2.033 -30.841 1.00 98.19 232 ILE A CA 1
ATOM 1794 C C . ILE A 1 232 ? -1.888 -3.510 -30.580 1.00 98.19 232 ILE A C 1
ATOM 1796 O O . ILE A 1 232 ? -1.531 -4.383 -31.370 1.00 98.19 232 ILE A O 1
ATOM 1800 N N . ALA A 1 233 ? -2.618 -3.812 -29.504 1.00 97.44 233 ALA A N 1
ATOM 1801 C CA . ALA A 1 233 ? -3.070 -5.168 -29.216 1.00 97.44 233 ALA A CA 1
ATOM 1802 C C . ALA A 1 233 ? -4.052 -5.698 -30.275 1.00 97.44 233 ALA A C 1
ATOM 1804 O O . ALA A 1 233 ? -3.967 -6.871 -30.629 1.00 97.44 233 ALA A O 1
ATOM 1805 N N . ALA A 1 234 ? -4.942 -4.854 -30.810 1.00 97.94 234 ALA A N 1
ATOM 1806 C CA . ALA A 1 234 ? -5.907 -5.218 -31.854 1.00 97.94 234 ALA A CA 1
ATOM 1807 C C . ALA A 1 234 ? -5.239 -5.651 -33.170 1.00 97.94 234 ALA A C 1
ATOM 1809 O O . ALA A 1 234 ? -5.778 -6.488 -33.890 1.00 97.94 234 ALA A O 1
ATOM 1810 N N . GLU A 1 235 ? -4.071 -5.086 -33.488 1.00 97.31 235 GLU A N 1
ATOM 1811 C CA . GLU A 1 235 ? -3.287 -5.459 -34.674 1.00 97.31 235 GLU A CA 1
ATOM 1812 C C . GLU A 1 235 ? -2.652 -6.850 -34.543 1.00 97.31 235 GLU A C 1
ATOM 1814 O O . GLU A 1 235 ? -2.342 -7.489 -35.548 1.00 97.31 235 GLU A O 1
ATOM 1819 N N . ARG A 1 236 ? -2.431 -7.314 -33.307 1.00 95.56 236 ARG A N 1
ATOM 1820 C CA . ARG A 1 236 ? -1.653 -8.524 -33.018 1.00 95.56 236 ARG A CA 1
ATOM 1821 C C . ARG A 1 236 ? -2.496 -9.698 -32.541 1.00 95.56 236 ARG A C 1
ATOM 1823 O O . ARG A 1 236 ? -2.158 -10.844 -32.831 1.00 95.56 236 ARG A O 1
ATOM 1830 N N . TYR A 1 237 ? -3.557 -9.425 -31.797 1.00 96.69 237 TYR A N 1
ATOM 1831 C CA . TYR A 1 237 ? -4.352 -10.444 -31.135 1.00 96.69 237 TYR A CA 1
ATOM 1832 C C . TYR A 1 237 ? -5.796 -10.443 -31.640 1.00 96.69 237 TYR A C 1
ATOM 1834 O O . TYR A 1 237 ? -6.373 -9.376 -31.861 1.00 96.69 237 TYR A O 1
ATOM 1842 N N . PRO A 1 238 ? -6.422 -11.625 -31.788 1.00 96.56 238 PRO A N 1
ATOM 1843 C CA . PRO A 1 238 ? -7.841 -11.695 -32.095 1.00 96.56 238 PRO A CA 1
ATOM 1844 C C . PRO A 1 238 ? -8.684 -11.153 -30.920 1.00 96.56 238 PRO A C 1
ATOM 1846 O O . PRO A 1 238 ? -8.232 -11.182 -29.771 1.00 96.56 238 PRO A O 1
ATOM 1849 N N . PRO A 1 239 ? -9.941 -10.726 -31.156 1.00 96.44 239 PRO A N 1
ATOM 1850 C CA . PRO A 1 239 ? -10.787 -10.118 -30.121 1.00 96.44 239 PRO A CA 1
ATOM 1851 C C . PRO A 1 239 ? -11.090 -10.986 -28.887 1.00 96.44 239 PRO A C 1
ATOM 1853 O O . PRO A 1 239 ? -11.600 -10.476 -27.889 1.00 96.44 239 PRO A O 1
ATOM 1856 N N . ASN A 1 240 ? -10.834 -12.295 -28.962 1.00 91.56 240 ASN A N 1
ATOM 1857 C CA . ASN A 1 240 ? -11.010 -13.254 -27.873 1.00 91.56 240 ASN A CA 1
ATOM 1858 C C . ASN A 1 240 ? -9.713 -13.557 -27.093 1.00 91.56 240 ASN A C 1
ATOM 1860 O O . ASN A 1 240 ? -9.761 -14.347 -26.152 1.00 91.56 240 ASN A O 1
ATOM 1864 N N . ASP A 1 241 ? -8.566 -12.967 -27.448 1.00 95.94 241 ASP A N 1
ATOM 1865 C CA . ASP A 1 241 ? -7.335 -13.126 -26.666 1.00 95.94 241 ASP A CA 1
ATOM 1866 C C . ASP A 1 241 ? -7.443 -12.396 -25.318 1.00 95.94 241 ASP A C 1
ATOM 1868 O O . ASP A 1 241 ? -7.915 -11.261 -25.233 1.00 95.94 241 ASP A O 1
ATOM 1872 N N . ARG A 1 242 ? -6.944 -13.033 -24.255 1.00 89.94 242 ARG A N 1
ATOM 1873 C CA . ARG A 1 242 ? -6.958 -12.495 -22.885 1.00 89.94 242 ARG A CA 1
ATOM 1874 C C . ARG A 1 242 ? -6.313 -11.110 -22.748 1.00 89.94 242 ARG A C 1
ATOM 1876 O O . ARG A 1 242 ? -6.837 -10.283 -22.014 1.00 89.94 242 ARG A O 1
ATOM 1883 N N . THR A 1 243 ? -5.216 -10.832 -23.456 1.00 90.62 243 THR A N 1
ATOM 1884 C CA . THR A 1 243 ? -4.525 -9.533 -23.416 1.00 90.62 243 THR A CA 1
ATOM 1885 C C . THR A 1 243 ? -5.359 -8.453 -24.090 1.00 90.62 243 THR A C 1
ATOM 1887 O O . THR A 1 243 ? -5.484 -7.356 -23.550 1.00 90.62 243 THR A O 1
ATOM 1890 N N . TYR A 1 244 ? -5.982 -8.771 -25.228 1.00 95.31 244 TYR A N 1
ATOM 1891 C CA . TYR A 1 244 ? -6.910 -7.852 -25.883 1.00 95.31 244 TYR A CA 1
ATOM 1892 C C . TYR A 1 244 ? -8.124 -7.559 -24.992 1.00 95.31 244 TYR A C 1
ATOM 1894 O O . TYR A 1 244 ? -8.468 -6.398 -24.785 1.00 95.31 244 TYR A O 1
ATOM 1902 N N . ILE A 1 245 ? -8.739 -8.600 -24.414 1.00 87.75 245 ILE A N 1
ATOM 1903 C CA . ILE A 1 245 ? -9.884 -8.461 -23.504 1.00 87.75 245 ILE A CA 1
ATOM 1904 C C . ILE A 1 245 ? -9.512 -7.594 -22.298 1.00 87.75 245 ILE A C 1
ATOM 1906 O O . ILE A 1 245 ? -10.259 -6.677 -21.980 1.00 87.75 245 ILE A O 1
ATOM 1910 N N . ALA A 1 246 ? -8.365 -7.839 -21.658 1.00 86.62 246 ALA A N 1
ATOM 1911 C CA . ALA A 1 246 ? -7.926 -7.073 -20.495 1.00 86.62 246 ALA A CA 1
ATOM 1912 C C . ALA A 1 246 ? -7.730 -5.582 -20.818 1.00 86.62 246 ALA A C 1
ATOM 1914 O O . ALA A 1 246 ? -8.268 -4.728 -20.116 1.00 86.62 246 ALA A O 1
ATOM 1915 N N . LEU A 1 247 ? -7.024 -5.259 -21.909 1.00 92.81 247 LEU A N 1
ATOM 1916 C CA . LEU A 1 247 ? -6.813 -3.869 -22.331 1.00 92.81 247 LEU A CA 1
ATOM 1917 C C . LEU A 1 247 ? -8.122 -3.189 -22.753 1.00 92.81 247 LEU A C 1
ATOM 1919 O O . LEU A 1 247 ? -8.323 -2.012 -22.457 1.00 92.81 247 LEU A O 1
ATOM 1923 N N . ARG A 1 248 ? -9.039 -3.928 -23.391 1.00 94.50 248 ARG A N 1
ATOM 1924 C CA . ARG A 1 248 ? -10.377 -3.425 -23.718 1.00 94.50 248 ARG A CA 1
ATOM 1925 C C . ARG A 1 248 ? -11.162 -3.104 -22.452 1.00 94.50 248 ARG A C 1
ATOM 1927 O O . ARG A 1 248 ? -11.708 -2.015 -22.358 1.00 94.50 248 ARG A O 1
ATOM 1934 N N . THR A 1 249 ? -11.162 -4.000 -21.466 1.00 84.75 249 THR A N 1
ATOM 1935 C CA . THR A 1 249 ? -11.821 -3.774 -20.173 1.00 84.75 249 THR A CA 1
ATOM 1936 C C . THR A 1 249 ? -11.276 -2.529 -19.479 1.00 84.75 249 THR A C 1
ATOM 1938 O O . THR A 1 249 ? -12.059 -1.730 -18.974 1.00 84.75 249 THR A O 1
ATOM 1941 N N . VAL A 1 250 ? -9.955 -2.317 -19.492 1.00 87.69 250 VAL A N 1
ATOM 1942 C CA . VAL A 1 250 ? -9.346 -1.087 -18.959 1.00 87.69 250 VAL A CA 1
ATOM 1943 C C . VAL A 1 250 ? -9.904 0.149 -19.666 1.00 87.69 250 VAL A C 1
ATOM 1945 O O . VAL A 1 250 ? -10.393 1.063 -19.009 1.00 87.69 250 VAL A O 1
ATOM 1948 N N . VAL A 1 251 ? -9.886 0.168 -20.997 1.00 93.44 251 VAL A N 1
ATOM 1949 C CA . VAL A 1 251 ? -10.425 1.277 -21.796 1.00 93.44 251 VAL A CA 1
ATOM 1950 C C . VAL A 1 251 ? -11.916 1.516 -21.524 1.00 93.44 251 VAL A C 1
ATOM 1952 O O . VAL A 1 251 ? -12.336 2.662 -21.355 1.00 93.44 251 VAL A O 1
ATOM 1955 N N . ASP A 1 252 ? -12.714 0.453 -21.433 1.00 87.56 252 ASP A N 1
ATOM 1956 C CA . ASP A 1 252 ? -14.149 0.537 -21.156 1.00 87.56 252 ASP A CA 1
ATOM 1957 C C . ASP A 1 252 ? -14.416 1.136 -19.763 1.00 87.56 252 ASP A C 1
ATOM 1959 O O . ASP A 1 252 ? -15.308 1.978 -19.613 1.00 87.56 252 ASP A O 1
ATOM 1963 N N . LEU A 1 253 ? -13.612 0.772 -18.755 1.00 81.06 253 LEU A N 1
ATOM 1964 C CA . LEU A 1 253 ? -13.677 1.349 -17.406 1.00 81.06 253 LEU A CA 1
ATOM 1965 C C . LEU A 1 253 ? -13.377 2.856 -17.413 1.00 81.06 253 LEU A C 1
ATOM 1967 O O . LEU A 1 253 ? -14.097 3.639 -16.786 1.00 81.06 253 LEU A O 1
ATOM 1971 N N . LEU A 1 254 ? -12.355 3.285 -18.157 1.00 85.06 254 LEU A N 1
ATOM 1972 C CA . LEU A 1 254 ? -12.008 4.704 -18.301 1.00 85.06 254 LEU A CA 1
ATOM 1973 C C . LEU A 1 254 ? -13.124 5.485 -19.002 1.00 85.06 254 LEU A C 1
ATOM 1975 O O . LEU A 1 254 ? -13.538 6.553 -18.541 1.00 85.06 254 LEU A O 1
ATOM 1979 N N . ALA A 1 255 ? -13.681 4.920 -20.075 1.00 87.56 255 ALA A N 1
ATOM 1980 C CA . ALA A 1 255 ? -14.794 5.515 -20.803 1.00 87.56 255 ALA A CA 1
ATOM 1981 C C . ALA A 1 255 ? -16.058 5.639 -19.934 1.00 87.56 255 ALA A C 1
ATOM 1983 O O . ALA A 1 255 ? -16.760 6.653 -20.010 1.00 87.56 255 ALA A O 1
ATOM 1984 N N . ALA A 1 256 ? -16.343 4.645 -19.087 1.00 76.88 256 ALA A N 1
ATOM 1985 C CA . ALA A 1 256 ? -17.470 4.680 -18.159 1.00 76.88 256 ALA A CA 1
ATOM 1986 C C . ALA A 1 256 ? -17.354 5.837 -17.154 1.00 76.88 256 ALA A C 1
ATOM 1988 O O . ALA A 1 256 ? -18.347 6.517 -16.901 1.00 76.88 256 ALA A O 1
ATOM 1989 N N . ARG A 1 257 ? -16.144 6.130 -16.656 1.00 75.56 257 ARG A N 1
ATOM 1990 C CA . ARG A 1 257 ? -15.886 7.249 -15.732 1.00 75.56 257 ARG A CA 1
ATOM 1991 C C . ARG A 1 257 ? -16.136 8.622 -16.360 1.00 75.56 257 ARG A C 1
ATOM 1993 O O . ARG A 1 257 ? -16.579 9.543 -15.678 1.00 75.56 257 ARG A O 1
ATOM 2000 N N . ARG A 1 258 ? -15.853 8.774 -17.658 1.00 75.81 258 ARG A N 1
ATOM 2001 C CA . ARG A 1 258 ? -16.057 10.038 -18.391 1.00 75.81 258 ARG A CA 1
ATOM 2002 C C . ARG A 1 258 ? -17.523 10.354 -18.641 1.00 75.81 258 ARG A C 1
ATOM 2004 O O . ARG A 1 258 ? -17.853 11.511 -18.899 1.00 75.81 258 ARG A O 1
ATOM 2011 N N . ARG A 1 259 ? -18.406 9.351 -18.612 1.00 68.62 259 ARG A N 1
ATOM 2012 C CA . ARG A 1 259 ? -19.839 9.598 -18.745 1.00 68.62 259 ARG A CA 1
ATOM 2013 C C . ARG A 1 259 ? -20.302 10.290 -17.464 1.00 68.62 259 ARG A C 1
ATOM 2015 O O . ARG A 1 259 ? -20.294 9.647 -16.416 1.00 68.62 259 ARG A O 1
ATOM 2022 N N . PRO A 1 260 ? -20.736 11.565 -17.506 1.00 50.06 260 PRO A N 1
ATOM 2023 C CA . PRO A 1 260 ? -21.475 12.103 -16.378 1.00 50.06 260 PRO A CA 1
ATOM 2024 C C . PRO A 1 260 ? -22.652 11.160 -16.147 1.00 50.06 260 PRO A C 1
ATOM 2026 O O . PRO A 1 260 ? -23.362 10.823 -17.100 1.00 50.06 260 PRO A O 1
ATOM 2029 N N . THR A 1 261 ? -22.850 10.713 -14.909 1.00 44.38 261 THR A N 1
ATOM 2030 C CA . THR A 1 261 ? -24.060 10.009 -14.482 1.00 44.38 261 THR A CA 1
ATOM 2031 C C . THR A 1 261 ? -25.251 10.950 -14.651 1.00 44.38 261 THR A C 1
ATOM 2033 O O . THR A 1 261 ? -25.756 11.541 -13.701 1.00 44.38 261 THR A O 1
ATOM 2036 N N . ARG A 1 262 ? -25.702 11.138 -15.892 1.00 41.75 262 ARG A N 1
ATOM 2037 C CA . ARG A 1 262 ? -27.041 11.617 -16.181 1.00 41.75 262 ARG A CA 1
ATOM 2038 C C . ARG A 1 262 ? -27.950 10.449 -15.856 1.00 41.75 262 ARG A C 1
ATOM 2040 O O . ARG A 1 262 ? -28.003 9.475 -16.603 1.00 41.75 262 ARG A O 1
ATOM 2047 N N . LEU A 1 263 ? -28.642 10.560 -14.726 1.00 42.75 263 LEU A N 1
ATOM 2048 C CA . LEU A 1 263 ? -29.827 9.753 -14.478 1.00 42.75 263 LEU A CA 1
ATOM 2049 C C . LEU A 1 263 ? -30.721 9.836 -15.727 1.00 42.75 263 LEU A C 1
ATOM 2051 O O . LEU A 1 263 ? -30.884 10.939 -16.267 1.00 42.75 263 LEU A O 1
ATOM 2055 N N . PRO A 1 264 ? -31.274 8.712 -16.217 1.00 41.16 264 PRO A N 1
ATOM 2056 C CA . PRO A 1 264 ? -32.216 8.748 -17.321 1.00 41.16 264 PRO A CA 1
ATOM 2057 C C . PRO A 1 264 ? -33.342 9.708 -16.948 1.00 41.16 264 PRO A C 1
ATOM 2059 O O . PRO A 1 264 ? -33.989 9.537 -15.912 1.00 41.16 264 PRO A O 1
ATOM 2062 N N . ALA A 1 265 ? -33.565 10.733 -17.769 1.00 43.88 265 ALA A N 1
ATOM 2063 C CA . ALA A 1 265 ? -34.732 11.588 -17.628 1.00 43.88 265 ALA A CA 1
ATOM 2064 C C . ALA A 1 265 ? -35.972 10.701 -17.827 1.00 43.88 265 ALA A C 1
ATOM 2066 O O . ALA A 1 265 ? -36.315 10.362 -18.955 1.00 43.88 265 ALA A O 1
ATOM 2067 N N . GLY A 1 266 ? -36.576 10.248 -16.725 1.00 48.03 266 GLY A N 1
ATOM 2068 C CA . GLY A 1 266 ? -37.743 9.365 -16.737 1.00 48.03 266 GLY A CA 1
ATOM 2069 C C . GLY A 1 266 ? -37.625 8.055 -15.953 1.00 48.03 266 GLY A C 1
ATOM 2070 O O . GLY A 1 266 ? -38.591 7.297 -15.962 1.00 48.03 266 GLY A O 1
ATOM 2071 N N . SER A 1 267 ? -36.522 7.761 -15.247 1.00 35.72 267 SER A N 1
ATOM 2072 C CA . SER A 1 267 ? -36.515 6.606 -14.333 1.00 35.72 267 SER A CA 1
ATOM 2073 C C . SER A 1 267 ? -37.401 6.898 -13.117 1.00 35.72 267 SER A C 1
ATOM 2075 O O . SER A 1 267 ? -36.980 7.550 -12.157 1.00 35.72 267 SER A O 1
ATOM 2077 N N . VAL A 1 268 ? -38.648 6.435 -13.179 1.00 45.94 268 VAL A N 1
ATOM 2078 C CA . VAL A 1 268 ? -39.560 6.348 -12.037 1.00 45.94 268 VAL A CA 1
ATOM 2079 C C . VAL A 1 268 ? -38.822 5.605 -10.924 1.00 45.94 268 VAL A C 1
ATOM 2081 O O . VAL A 1 268 ? -38.385 4.471 -11.123 1.00 45.94 268 VAL A O 1
ATOM 2084 N N . ARG A 1 269 ? -38.629 6.271 -9.777 1.00 35.03 269 ARG A N 1
ATOM 2085 C CA . ARG A 1 269 ? -38.085 5.647 -8.566 1.00 35.03 269 ARG A CA 1
ATOM 2086 C C . ARG A 1 269 ? -38.861 4.347 -8.316 1.00 35.03 269 ARG A C 1
ATOM 2088 O O . ARG A 1 269 ? -40.089 4.428 -8.233 1.00 35.03 269 ARG A O 1
ATOM 2095 N N . PRO A 1 270 ? -38.202 3.185 -8.160 1.00 36.59 270 PRO A N 1
ATOM 2096 C CA . PRO A 1 270 ? -38.876 2.059 -7.543 1.00 36.59 270 PRO A CA 1
ATOM 2097 C C . PRO A 1 270 ? -39.345 2.549 -6.175 1.00 36.59 270 PRO A C 1
ATOM 2099 O O . PRO A 1 270 ? -38.568 3.157 -5.433 1.00 36.59 270 PRO A O 1
ATOM 2102 N N . SER A 1 271 ? -40.631 2.365 -5.877 1.00 35.09 271 SER A N 1
ATOM 2103 C CA . SER A 1 271 ? -41.148 2.558 -4.529 1.00 35.09 271 SER A CA 1
ATOM 2104 C C . SER A 1 271 ? -40.228 1.799 -3.585 1.00 35.09 271 SER A C 1
ATOM 2106 O O . SER A 1 271 ? -40.046 0.594 -3.768 1.00 35.09 271 SER A O 1
ATOM 2108 N N . ALA A 1 272 ? -39.615 2.519 -2.646 1.00 40.28 272 ALA A N 1
ATOM 2109 C CA . ALA A 1 272 ? -38.815 1.934 -1.590 1.00 40.28 272 ALA A CA 1
ATOM 2110 C C . ALA A 1 272 ? -39.624 0.789 -0.972 1.00 40.28 272 ALA A C 1
ATOM 2112 O O . ALA A 1 272 ? -40.656 1.026 -0.343 1.00 40.28 272 ALA A O 1
ATOM 2113 N N . GLY A 1 273 ? -39.192 -0.448 -1.228 1.00 39.16 273 GLY A N 1
ATOM 2114 C CA . GLY A 1 273 ? -39.583 -1.565 -0.386 1.00 39.16 273 GLY A CA 1
ATOM 2115 C C . GLY A 1 273 ? -39.166 -1.188 1.025 1.00 39.16 273 GLY A C 1
ATOM 2116 O O . GLY A 1 273 ? -38.057 -0.689 1.211 1.00 39.16 273 GLY A O 1
ATOM 2117 N N . GLU A 1 274 ? -40.100 -1.311 1.964 1.00 33.59 274 GLU A N 1
ATOM 2118 C CA . GLU A 1 274 ? -39.925 -0.917 3.357 1.00 33.59 274 GLU A CA 1
ATOM 2119 C C . GLU A 1 274 ? -38.557 -1.377 3.875 1.00 33.59 274 GLU A C 1
ATOM 2121 O O . GLU A 1 274 ? -38.301 -2.573 4.019 1.00 33.59 274 GLU A O 1
ATOM 2126 N N . SER A 1 275 ? -37.675 -0.407 4.144 1.00 36.31 275 SER A N 1
ATOM 2127 C CA . SER A 1 275 ? -36.466 -0.640 4.927 1.00 36.31 275 SER A CA 1
ATOM 2128 C C . SER A 1 275 ? -36.858 -1.284 6.261 1.00 36.31 275 SER A C 1
ATOM 2130 O O . SER A 1 275 ? -37.903 -0.923 6.821 1.00 36.31 275 SER A O 1
ATOM 2132 N N . PRO A 1 276 ? -36.041 -2.201 6.808 1.00 38.59 276 PRO A N 1
ATOM 2133 C CA . PRO A 1 276 ? -36.285 -2.770 8.124 1.00 38.59 276 PRO A CA 1
ATOM 2134 C C . PRO A 1 276 ? -36.486 -1.643 9.141 1.00 38.59 276 PRO A C 1
ATOM 2136 O O . PRO A 1 276 ? -35.678 -0.721 9.254 1.00 38.59 276 PRO A O 1
ATOM 2139 N N . ARG A 1 277 ? -37.623 -1.693 9.835 1.00 37.72 277 ARG A N 1
ATOM 2140 C CA . ARG A 1 277 ? -38.053 -0.707 10.827 1.00 37.72 277 ARG A CA 1
ATOM 2141 C C . ARG A 1 277 ? -37.003 -0.598 11.937 1.00 37.72 277 ARG A C 1
ATOM 2143 O O . ARG A 1 277 ? -36.837 -1.550 12.692 1.00 37.72 277 ARG A O 1
ATOM 2150 N N . GLY A 1 278 ? -36.351 0.562 12.059 1.00 38.50 278 GLY A N 1
ATOM 2151 C CA . GLY A 1 278 ? -35.547 0.895 13.242 1.00 38.50 278 GLY A CA 1
ATOM 2152 C C . GLY A 1 278 ? -34.384 1.880 13.078 1.00 38.50 278 GLY A C 1
ATOM 2153 O O . GLY A 1 278 ? -33.773 2.208 14.089 1.00 38.50 278 GLY A O 1
ATOM 2154 N N . SER A 1 279 ? -34.050 2.376 11.880 1.00 45.66 279 SER A N 1
ATOM 2155 C CA . SER A 1 279 ? -32.928 3.318 11.739 1.00 45.66 279 SER A CA 1
ATOM 2156 C C . SER A 1 279 ? -33.299 4.702 12.284 1.00 45.66 279 SER A C 1
ATOM 2158 O O . SER A 1 279 ? -33.984 5.488 11.626 1.00 45.66 279 SER A O 1
ATOM 2160 N N . HIS A 1 280 ? -32.850 5.004 13.499 1.00 59.09 280 HIS A N 1
ATOM 2161 C CA . HIS A 1 280 ? -32.786 6.369 14.004 1.00 59.09 280 HIS A CA 1
ATOM 2162 C C . HIS A 1 280 ? -31.754 7.139 13.170 1.00 59.09 280 HIS A C 1
ATOM 2164 O O . HIS A 1 280 ? -30.570 7.119 13.493 1.00 59.09 280 HIS A O 1
ATOM 2170 N N . GLU A 1 281 ? -32.184 7.777 12.076 1.00 72.06 281 GLU A N 1
ATOM 2171 C CA . GLU A 1 281 ? -31.296 8.622 11.271 1.00 72.06 281 GLU A CA 1
ATOM 2172 C C . GLU A 1 281 ? -30.684 9.707 12.163 1.00 72.06 281 GLU A C 1
ATOM 2174 O O . GLU A 1 281 ? -31.390 10.531 12.757 1.00 72.06 281 GLU A O 1
ATOM 2179 N N . MET A 1 282 ? -29.356 9.701 12.275 1.00 80.62 282 MET A N 1
ATOM 2180 C CA . MET A 1 282 ? -28.646 10.702 13.053 1.00 80.62 282 MET A CA 1
ATOM 2181 C C . MET A 1 282 ? -28.539 11.984 12.226 1.00 80.62 282 MET A C 1
ATOM 2183 O O . MET A 1 282 ? -27.751 12.079 11.280 1.00 80.62 282 MET A O 1
ATOM 2187 N N . GLY A 1 283 ? -29.358 12.972 12.586 1.00 81.25 283 GLY A N 1
ATOM 2188 C CA . GLY A 1 283 ? -29.283 14.309 12.008 1.00 81.25 283 GLY A CA 1
ATOM 2189 C C . GLY A 1 283 ? -27.953 14.978 12.346 1.00 81.25 283 GLY A C 1
ATOM 2190 O O . GLY A 1 283 ? -27.475 14.893 13.477 1.00 81.25 283 GLY A O 1
ATOM 2191 N N . ILE A 1 284 ? -27.367 15.669 11.369 1.00 82.62 284 ILE A N 1
ATOM 2192 C CA . ILE A 1 284 ? -26.098 16.379 11.542 1.00 82.62 284 ILE A CA 1
ATOM 2193 C C . ILE A 1 284 ? -26.302 17.860 11.275 1.00 82.62 284 ILE A C 1
ATOM 2195 O O . ILE A 1 284 ? -26.893 18.252 10.271 1.00 82.62 284 ILE A O 1
ATOM 2199 N N . THR A 1 285 ? -25.757 18.700 12.154 1.00 86.38 285 THR A N 1
ATOM 2200 C CA . THR A 1 285 ? -25.662 20.136 11.892 1.00 86.38 285 THR A CA 1
ATOM 2201 C C . THR A 1 285 ? -24.219 20.526 11.600 1.00 86.38 285 THR A C 1
ATOM 2203 O O . THR A 1 285 ? -23.283 20.072 12.259 1.00 86.38 285 THR A O 1
ATOM 2206 N N . ARG A 1 286 ? -24.033 21.427 10.629 1.00 84.69 286 ARG A N 1
ATOM 2207 C CA . ARG A 1 286 ? -22.711 21.977 10.292 1.00 84.69 286 ARG A CA 1
ATOM 2208 C C . ARG A 1 286 ? -22.059 22.646 11.501 1.00 84.69 286 ARG A C 1
ATOM 2210 O O . ARG A 1 286 ? -20.859 22.514 11.691 1.00 84.69 286 ARG A O 1
ATOM 2217 N N . ALA A 1 287 ? -22.853 23.336 12.321 1.00 87.12 287 ALA A N 1
ATOM 2218 C CA . ALA A 1 287 ? -22.370 23.992 13.531 1.00 87.12 287 ALA A CA 1
ATOM 2219 C C . ALA A 1 287 ? -21.753 22.989 14.520 1.00 87.12 287 ALA A C 1
ATOM 2221 O O . ALA A 1 287 ? -20.652 23.233 15.003 1.00 87.12 287 ALA A O 1
ATOM 2222 N N . ALA A 1 288 ? -22.410 21.848 14.759 1.00 88.81 288 ALA A N 1
ATOM 2223 C CA . ALA A 1 288 ? -21.897 20.821 15.665 1.00 88.81 288 ALA A CA 1
ATOM 2224 C C . ALA A 1 288 ? -20.606 20.170 15.141 1.00 88.81 288 ALA A C 1
ATOM 2226 O O . ALA A 1 288 ? -19.657 19.997 15.900 1.00 88.81 288 ALA A O 1
ATOM 2227 N N . LEU A 1 289 ? -20.526 19.875 13.837 1.00 88.38 289 LEU A N 1
ATOM 2228 C CA . LEU A 1 289 ? -19.300 19.330 13.243 1.00 88.38 289 LEU A CA 1
ATOM 2229 C C . LEU A 1 289 ? -18.127 20.314 13.302 1.00 88.38 289 LEU A C 1
ATOM 2231 O O . LEU A 1 289 ? -17.006 19.911 13.600 1.00 88.38 289 LEU A O 1
ATOM 2235 N N . LEU A 1 290 ? -18.371 21.599 13.025 1.00 87.31 290 LEU A N 1
ATOM 2236 C CA . LEU A 1 290 ? -17.327 22.624 13.093 1.00 87.31 290 LEU A CA 1
ATOM 2237 C C . LEU A 1 290 ? -16.819 22.828 14.526 1.00 87.31 290 LEU A C 1
ATOM 2239 O O . LEU A 1 290 ? -15.617 23.000 14.712 1.00 87.31 290 LEU A O 1
ATOM 2243 N N . ASP A 1 291 ? -17.704 22.762 15.524 1.00 89.00 291 ASP A N 1
ATOM 2244 C CA . ASP A 1 291 ? -17.314 22.818 16.937 1.00 89.00 291 ASP A CA 1
ATOM 2245 C C . ASP A 1 291 ? -16.481 21.590 17.353 1.00 89.00 291 ASP A C 1
ATOM 2247 O O . ASP A 1 291 ? -15.443 21.723 18.004 1.00 89.00 291 ASP A O 1
ATOM 2251 N N . ALA A 1 292 ? -16.882 20.394 16.910 1.00 91.12 292 ALA A N 1
ATOM 2252 C CA . ALA A 1 292 ? -16.157 19.149 17.162 1.00 91.12 292 ALA A CA 1
ATOM 2253 C C . ALA A 1 292 ? -14.772 19.106 16.495 1.00 91.12 292 ALA A C 1
ATOM 2255 O O . ALA A 1 292 ? -13.835 18.506 17.029 1.00 91.12 292 ALA A O 1
ATOM 2256 N N . LYS A 1 293 ? -14.615 19.762 15.341 1.00 89.50 293 LYS A N 1
ATOM 2257 C CA . LYS A 1 293 ? -13.425 19.641 14.492 1.00 89.50 293 LYS A CA 1
ATOM 2258 C C . LYS A 1 293 ? -12.119 19.973 15.198 1.00 89.50 293 LYS A C 1
ATOM 2260 O O . LYS A 1 293 ? -11.155 19.231 15.037 1.00 89.50 293 LYS A O 1
ATOM 2265 N N . ALA A 1 294 ? -12.074 21.042 15.990 1.00 85.81 294 ALA A N 1
ATOM 2266 C CA . ALA A 1 294 ? -10.848 21.424 16.691 1.00 85.81 294 ALA A CA 1
ATOM 2267 C C . ALA A 1 294 ? -10.402 20.349 17.700 1.00 85.81 294 ALA A C 1
ATOM 2269 O O . ALA A 1 294 ? -9.215 20.033 17.776 1.00 85.81 294 ALA A O 1
ATOM 2270 N N . ARG A 1 295 ? -11.356 19.742 18.422 1.00 88.69 295 ARG A N 1
ATOM 2271 C CA . ARG A 1 295 ? -11.091 18.667 19.394 1.00 88.69 295 ARG A CA 1
ATOM 2272 C C . ARG A 1 295 ? -10.616 17.392 18.705 1.00 88.69 295 ARG A C 1
ATOM 2274 O O . ARG A 1 295 ? -9.638 16.787 19.136 1.00 88.69 295 ARG A O 1
ATOM 2281 N N . VAL A 1 296 ? -11.270 17.016 17.606 1.00 89.69 296 VAL A N 1
ATOM 2282 C CA . VAL A 1 296 ? -10.891 15.835 16.817 1.00 89.69 296 VAL A CA 1
ATOM 2283 C C . VAL A 1 296 ? -9.526 16.022 16.158 1.00 89.69 296 VAL A C 1
ATOM 2285 O O . VAL A 1 296 ? -8.710 15.107 16.191 1.00 89.69 296 VAL A O 1
ATOM 2288 N N . ALA A 1 297 ? -9.237 17.209 15.621 1.00 86.12 297 ALA A N 1
ATOM 2289 C CA . ALA A 1 297 ? -7.929 17.522 15.054 1.00 86.12 297 ALA A CA 1
ATOM 2290 C C . ALA A 1 297 ? -6.809 17.426 16.094 1.00 86.12 297 ALA A C 1
ATOM 2292 O O . ALA A 1 297 ? -5.748 16.895 15.789 1.00 86.12 297 ALA A O 1
ATOM 2293 N N . GLU A 1 298 ? -7.036 17.916 17.316 1.00 85.88 298 GLU A N 1
ATOM 2294 C CA . GLU A 1 298 ? -6.070 17.766 18.409 1.00 85.88 298 GLU A CA 1
ATOM 2295 C C . GLU A 1 298 ? -5.820 16.296 18.739 1.00 85.88 298 GLU A C 1
ATOM 2297 O O . GLU A 1 298 ? -4.674 15.857 18.777 1.00 85.88 298 GLU A O 1
ATOM 2302 N N . ARG A 1 299 ? -6.897 15.519 18.897 1.00 86.69 299 ARG A N 1
ATOM 2303 C CA . ARG A 1 299 ? -6.812 14.090 19.198 1.00 86.69 299 ARG A CA 1
ATOM 2304 C C . ARG A 1 299 ? -6.018 13.332 18.135 1.00 86.69 299 ARG A C 1
ATOM 2306 O O . ARG A 1 299 ? -5.059 12.645 18.473 1.00 86.69 299 ARG A O 1
ATOM 2313 N N . LEU A 1 300 ? -6.395 13.483 16.866 1.00 84.00 300 LEU A N 1
ATOM 2314 C CA . LEU A 1 300 ? -5.767 12.763 15.757 1.00 84.00 300 LEU A CA 1
ATOM 2315 C C . LEU A 1 300 ? -4.307 13.181 15.538 1.00 84.00 300 LEU A C 1
ATOM 2317 O O . LEU A 1 300 ? -3.513 12.358 15.107 1.00 84.00 300 LEU A O 1
ATOM 2321 N N . ARG A 1 301 ? -3.917 14.414 15.893 1.00 82.00 301 ARG A N 1
ATOM 2322 C CA . ARG A 1 301 ? -2.506 14.844 15.856 1.00 82.00 301 ARG A CA 1
ATOM 2323 C C . ARG A 1 301 ? -1.620 14.129 16.878 1.00 82.00 301 ARG A C 1
ATOM 2325 O O . ARG A 1 301 ? -0.417 14.028 16.661 1.00 82.00 301 ARG A O 1
ATOM 2332 N N . THR A 1 302 ? -2.194 13.667 17.985 1.00 81.50 302 THR A N 1
ATOM 2333 C CA . THR A 1 302 ? -1.472 12.920 19.032 1.00 81.50 302 THR A CA 1
ATOM 2334 C C . THR A 1 302 ? -1.546 11.407 18.860 1.00 81.50 302 THR A C 1
ATOM 2336 O O . THR A 1 302 ? -0.890 10.677 19.600 1.00 81.50 302 THR A O 1
ATOM 2339 N N . ASP A 1 303 ? -2.342 10.933 17.904 1.00 82.81 303 ASP A N 1
ATOM 2340 C CA . ASP A 1 303 ? -2.567 9.515 17.684 1.00 82.81 303 ASP A CA 1
ATOM 2341 C C . ASP A 1 303 ? -1.445 8.937 16.817 1.00 82.81 303 ASP A C 1
ATOM 2343 O O . ASP A 1 303 ? -1.385 9.146 15.604 1.00 82.81 303 ASP A O 1
ATOM 2347 N N . THR A 1 304 ? -0.515 8.230 17.456 1.00 72.25 304 THR A N 1
ATOM 2348 C CA . THR A 1 304 ? 0.690 7.690 16.810 1.00 72.25 304 THR A CA 1
ATOM 2349 C C . THR A 1 304 ? 0.379 6.654 15.734 1.00 72.25 304 THR A C 1
ATOM 2351 O O . THR A 1 304 ? 1.225 6.408 14.873 1.00 72.25 304 THR A O 1
ATOM 2354 N N . ALA A 1 305 ? -0.830 6.086 15.724 1.00 71.62 305 ALA A N 1
ATOM 2355 C CA . ALA A 1 305 ? -1.267 5.204 14.652 1.00 71.62 305 ALA A CA 1
ATOM 2356 C C . ALA A 1 305 ? -1.569 5.960 13.335 1.00 71.62 305 ALA A C 1
ATOM 2358 O O . ALA A 1 305 ? -1.656 5.320 12.288 1.00 71.62 305 ALA A O 1
ATOM 2359 N N . PHE A 1 306 ? -1.662 7.301 13.344 1.00 72.81 306 PHE A N 1
ATOM 2360 C CA . PHE A 1 306 ? -2.159 8.119 12.228 1.00 72.81 306 PHE A CA 1
ATOM 2361 C C . PHE A 1 306 ? -1.154 9.203 11.787 1.00 72.81 306 PHE A C 1
ATOM 2363 O O . PHE A 1 306 ? -1.296 10.381 12.108 1.00 72.81 306 PHE A O 1
ATOM 2370 N N . GLU A 1 307 ? -0.144 8.827 10.992 1.00 55.16 307 GLU A N 1
ATOM 2371 C CA . GLU A 1 307 ? 0.941 9.745 10.576 1.00 55.16 307 GLU A CA 1
ATOM 2372 C C . GLU A 1 307 ? 0.498 10.879 9.614 1.00 55.16 307 GLU A C 1
ATOM 2374 O O . GLU A 1 307 ? 1.173 11.905 9.542 1.00 55.16 307 GLU A O 1
ATOM 2379 N N . ASP A 1 308 ? -0.647 10.754 8.928 1.00 61.50 308 ASP A N 1
ATOM 2380 C CA . ASP A 1 308 ? -1.035 11.648 7.815 1.00 61.50 308 ASP A CA 1
ATOM 2381 C C . ASP A 1 308 ? -2.245 12.565 8.105 1.00 61.50 308 ASP A C 1
ATOM 2383 O O . ASP A 1 308 ? -2.823 13.140 7.178 1.00 61.50 308 ASP A O 1
ATOM 2387 N N . GLY A 1 309 ? -2.638 12.704 9.380 1.00 58.16 309 GLY A N 1
ATOM 2388 C CA . GLY A 1 309 ? -3.890 13.299 9.886 1.00 58.16 309 GLY A CA 1
ATOM 2389 C C . GLY A 1 309 ? -4.209 14.753 9.497 1.00 58.16 309 GLY A C 1
ATOM 2390 O O . GLY A 1 309 ? -4.292 15.634 10.352 1.00 58.16 309 GLY A O 1
ATOM 2391 N N . LYS A 1 310 ? -4.483 15.003 8.213 1.00 69.19 310 LYS A N 1
ATOM 2392 C CA . LYS A 1 310 ? -4.959 16.282 7.661 1.00 69.19 310 LYS A CA 1
ATOM 2393 C C . LYS A 1 310 ? -6.468 16.419 7.846 1.00 69.19 310 LYS A C 1
ATOM 2395 O O . LYS A 1 310 ? -7.211 16.431 6.862 1.00 69.19 310 LYS A O 1
ATOM 2400 N N . VAL A 1 311 ? -6.941 16.515 9.089 1.00 72.19 311 VAL A N 1
ATOM 2401 C CA . VAL A 1 311 ? -8.374 16.683 9.429 1.00 72.19 311 VAL A CA 1
ATOM 2402 C C . VAL A 1 311 ? -9.001 17.873 8.690 1.00 72.19 311 VAL A C 1
ATOM 2404 O O . VAL A 1 311 ? -10.190 17.872 8.384 1.00 72.19 311 VAL A O 1
ATOM 2407 N N . GLU A 1 312 ? -8.199 18.866 8.316 1.00 73.69 312 GLU A N 1
ATOM 2408 C CA . GLU A 1 312 ? -8.591 20.007 7.490 1.00 73.69 312 GLU A CA 1
ATOM 2409 C C . GLU A 1 312 ? -9.094 19.594 6.101 1.00 73.69 312 GLU A C 1
ATOM 2411 O O . GLU A 1 312 ? -9.970 20.247 5.546 1.00 73.69 312 GLU A O 1
ATOM 2416 N N . SER A 1 313 ? -8.612 18.484 5.538 1.00 76.38 313 SER A N 1
ATOM 2417 C CA . SER A 1 313 ? -9.084 18.007 4.233 1.00 76.38 313 SER A CA 1
ATOM 2418 C C . SER A 1 313 ? -10.537 17.510 4.251 1.00 76.38 313 SER A C 1
ATOM 2420 O O . SER A 1 313 ? -11.170 17.494 3.193 1.00 76.38 313 SER A O 1
ATOM 2422 N N . LEU A 1 314 ? -11.109 17.230 5.435 1.00 76.12 314 LEU A N 1
ATOM 2423 C CA . LEU A 1 314 ? -12.541 16.943 5.591 1.00 76.12 314 LEU A CA 1
ATOM 2424 C C . LEU A 1 314 ? -13.415 18.153 5.233 1.00 76.12 314 LEU A C 1
ATOM 2426 O O . LEU A 1 314 ? -14.564 17.956 4.840 1.00 76.12 314 LEU A O 1
ATOM 2430 N N . ASP A 1 315 ? -12.883 19.383 5.292 1.00 80.50 315 ASP A N 1
ATOM 2431 C CA . ASP A 1 315 ? -13.629 20.599 4.928 1.00 80.50 315 ASP A CA 1
ATOM 2432 C C . ASP A 1 315 ? -14.181 20.516 3.509 1.00 80.50 315 ASP A C 1
ATOM 2434 O O . ASP A 1 315 ? -15.317 20.912 3.250 1.00 80.50 315 ASP A O 1
ATOM 2438 N N . ARG A 1 316 ? -13.402 19.919 2.598 1.00 80.06 316 ARG A N 1
ATOM 2439 C CA . ARG A 1 316 ? -13.804 19.707 1.207 1.00 80.06 316 ARG A CA 1
ATOM 2440 C C . ARG A 1 316 ? -15.067 18.852 1.092 1.00 80.06 316 ARG A C 1
ATOM 2442 O O . ARG A 1 316 ? -15.822 19.019 0.141 1.00 80.06 316 ARG A O 1
ATOM 2449 N N . TRP A 1 317 ? -15.279 17.928 2.024 1.00 76.00 317 TRP A N 1
ATOM 2450 C CA . TRP A 1 317 ? -16.397 16.982 2.001 1.00 76.00 317 TRP A CA 1
ATOM 2451 C C . TRP A 1 317 ? -17.556 17.399 2.909 1.00 76.00 317 TRP A C 1
ATOM 2453 O O . TRP A 1 317 ? -18.587 16.732 2.930 1.00 76.00 317 TRP A O 1
ATOM 2463 N N . MET A 1 318 ? -17.405 18.495 3.654 1.00 74.94 318 MET A N 1
ATOM 2464 C CA . MET A 1 318 ? -18.469 19.096 4.457 1.00 74.94 318 MET A CA 1
ATOM 2465 C C . MET A 1 318 ? -19.322 20.100 3.657 1.00 74.94 318 MET A C 1
ATOM 2467 O O . MET A 1 318 ? -20.277 20.655 4.207 1.00 74.94 318 MET A O 1
ATOM 2471 N N . GLU A 1 319 ? -19.020 20.347 2.373 1.00 79.75 319 GLU A N 1
ATOM 2472 C CA . GLU A 1 319 ? -19.729 21.330 1.541 1.00 79.75 319 GLU A CA 1
ATOM 2473 C C . GLU A 1 319 ? -20.194 20.764 0.177 1.00 79.75 319 GLU A C 1
ATOM 2475 O O . GLU A 1 319 ? -19.356 20.475 -0.678 1.00 79.75 319 GLU A O 1
ATOM 2480 N N . PRO A 1 320 ? -21.521 20.659 -0.081 1.00 75.56 320 PRO A N 1
ATOM 2481 C CA . PRO A 1 320 ? -22.633 20.910 0.844 1.00 75.56 320 PRO A CA 1
ATOM 2482 C C . PRO A 1 320 ? -22.772 19.790 1.886 1.00 75.56 320 PRO A C 1
ATOM 2484 O O . PRO A 1 320 ? -22.598 18.618 1.564 1.00 75.56 320 PRO A O 1
ATOM 2487 N N . LEU A 1 321 ? -23.135 20.148 3.123 1.00 73.81 321 LEU A N 1
ATOM 2488 C CA . LEU A 1 321 ? -23.278 19.170 4.200 1.00 73.81 321 LEU A CA 1
ATOM 2489 C C . LEU A 1 321 ? -24.464 18.231 3.919 1.00 73.81 321 LEU A C 1
ATOM 2491 O O . LEU A 1 321 ? -25.591 18.716 3.756 1.00 73.81 321 LEU A O 1
ATOM 2495 N N . PRO A 1 322 ? -24.255 16.908 3.884 1.00 79.62 322 PRO A N 1
ATOM 2496 C CA . PRO A 1 322 ? -25.351 15.969 3.698 1.00 79.62 322 PRO A CA 1
ATOM 2497 C C . PRO A 1 322 ? -26.301 15.972 4.908 1.00 79.62 322 PRO A C 1
ATOM 2499 O O . PRO A 1 322 ? -25.876 16.277 6.023 1.00 79.62 322 PRO A O 1
ATOM 2502 N N . PRO A 1 323 ? -27.593 15.645 4.715 1.00 82.31 323 PRO A N 1
ATOM 2503 C CA . PRO A 1 323 ? -28.609 15.784 5.762 1.00 82.31 323 PRO A CA 1
ATOM 2504 C C . PRO A 1 323 ? -28.459 14.775 6.913 1.00 82.31 323 PRO A C 1
ATOM 2506 O O . PRO A 1 323 ? -28.977 15.017 8.002 1.00 82.31 323 PRO A O 1
ATOM 2509 N N . THR A 1 324 ? -27.765 13.656 6.681 1.00 91.00 324 THR A N 1
ATOM 2510 C CA . THR A 1 324 ? -27.582 12.559 7.645 1.00 91.00 324 THR A CA 1
ATOM 2511 C C . THR A 1 324 ? -26.145 12.044 7.634 1.00 91.00 324 THR A C 1
ATOM 2513 O O . THR A 1 324 ? -25.398 12.266 6.673 1.00 91.00 324 THR A O 1
ATOM 2516 N N . ALA A 1 325 ? -25.761 11.318 8.685 1.00 91.94 325 ALA A N 1
ATOM 2517 C CA . ALA A 1 325 ? -24.444 10.690 8.788 1.00 91.94 325 ALA A CA 1
ATOM 2518 C C . ALA A 1 325 ? -24.175 9.688 7.679 1.00 91.94 325 ALA A C 1
ATOM 2520 O O . ALA A 1 325 ? -23.130 9.738 7.037 1.00 91.94 325 ALA A O 1
ATOM 2521 N N . GLU A 1 326 ? -25.144 8.836 7.383 1.00 94.12 326 GLU A N 1
ATOM 2522 C CA . GLU A 1 326 ? -25.053 7.847 6.322 1.00 94.12 326 GLU A CA 1
ATOM 2523 C C . GLU A 1 326 ? -24.929 8.524 4.956 1.00 94.12 326 GLU A C 1
ATOM 2525 O O . GLU A 1 326 ? -24.185 8.053 4.098 1.00 94.12 326 GLU A O 1
ATOM 2530 N N . ALA A 1 327 ? -25.634 9.640 4.732 1.00 92.00 327 ALA A N 1
ATOM 2531 C CA . ALA A 1 327 ? -25.488 10.416 3.506 1.00 92.00 327 ALA A CA 1
ATOM 2532 C C . ALA A 1 327 ? -24.083 11.018 3.384 1.00 92.00 327 ALA A C 1
ATOM 2534 O O . ALA A 1 327 ? -23.510 10.997 2.294 1.00 92.00 327 ALA A O 1
ATOM 2535 N N . TRP A 1 328 ? -23.505 11.490 4.490 1.00 92.00 328 TRP A N 1
ATOM 2536 C CA . TRP A 1 328 ? -22.149 12.027 4.501 1.00 92.00 328 TRP A CA 1
ATOM 2537 C C . TRP A 1 328 ? -21.084 10.966 4.263 1.00 92.00 328 TRP A C 1
ATOM 2539 O O . TRP A 1 328 ? -20.240 11.128 3.387 1.00 92.00 328 TRP A O 1
ATOM 2549 N N . VAL A 1 329 ? -21.178 9.829 4.941 1.00 93.56 329 VAL A N 1
ATOM 2550 C CA . VAL A 1 329 ? -20.251 8.710 4.748 1.00 93.56 329 VAL A CA 1
ATOM 2551 C C . VAL A 1 329 ? -20.363 8.132 3.334 1.00 93.56 329 VAL A C 1
ATOM 2553 O O . VAL A 1 329 ? -19.354 7.790 2.717 1.00 93.56 329 VAL A O 1
ATOM 2556 N N . ARG A 1 330 ? -21.572 8.087 2.764 1.00 93.31 330 ARG A N 1
ATOM 2557 C CA . ARG A 1 330 ? -21.775 7.694 1.363 1.00 93.31 330 ARG A CA 1
ATOM 2558 C C . ARG A 1 330 ? -21.121 8.675 0.395 1.00 93.31 330 ARG A C 1
ATOM 2560 O O . ARG A 1 330 ? -20.584 8.244 -0.621 1.00 93.31 330 ARG A O 1
ATOM 2567 N N . GLU A 1 331 ? -21.134 9.965 0.709 1.00 91.00 331 GLU A N 1
ATOM 2568 C CA . GLU A 1 331 ? -20.451 10.984 -0.085 1.00 91.00 331 GLU A CA 1
ATOM 2569 C C . GLU A 1 331 ? -18.923 10.860 0.003 1.00 91.00 331 GLU A C 1
ATOM 2571 O O . GLU A 1 331 ? -18.260 10.902 -1.035 1.00 91.00 331 GLU A O 1
ATOM 2576 N N . LEU A 1 332 ? -18.372 10.612 1.201 1.00 90.81 332 LEU A N 1
ATOM 2577 C CA . LEU A 1 332 ? -16.948 10.296 1.386 1.00 90.81 332 LEU A CA 1
ATOM 2578 C C . LEU A 1 332 ? -16.545 9.108 0.510 1.00 90.81 332 LEU A C 1
ATOM 2580 O O . LEU A 1 332 ? -15.585 9.187 -0.256 1.00 90.81 332 LEU A O 1
ATOM 2584 N N . ARG A 1 333 ? -17.338 8.035 0.549 1.00 90.25 333 ARG A N 1
ATOM 2585 C CA . ARG A 1 333 ? -17.118 6.848 -0.278 1.0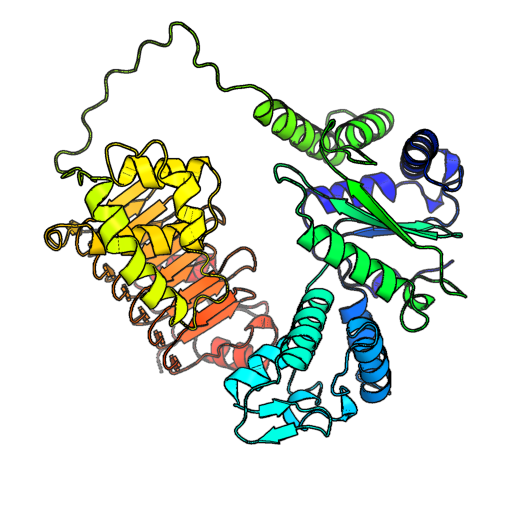0 90.25 333 ARG A CA 1
ATOM 2586 C C . ARG A 1 333 ? -17.210 7.141 -1.772 1.00 90.25 333 ARG A C 1
ATOM 2588 O O . ARG A 1 333 ? -16.327 6.748 -2.524 1.00 90.25 333 ARG A O 1
ATOM 2595 N N . ARG A 1 334 ? -18.242 7.865 -2.213 1.00 88.25 334 ARG A N 1
ATOM 2596 C CA . ARG A 1 334 ? -18.438 8.244 -3.623 1.00 88.25 334 ARG A CA 1
ATOM 2597 C C . ARG A 1 334 ? -17.277 9.081 -4.159 1.00 88.25 334 ARG A C 1
ATOM 2599 O O . ARG A 1 334 ? -16.924 8.964 -5.330 1.00 88.25 334 ARG A O 1
ATOM 2606 N N . CYS A 1 335 ? -16.696 9.925 -3.312 1.00 84.19 335 CYS A N 1
ATOM 2607 C CA . CYS A 1 335 ? -15.531 10.736 -3.643 1.00 84.19 335 CYS A CA 1
ATOM 2608 C C . CYS A 1 335 ? -14.203 9.976 -3.537 1.00 84.19 335 CYS A C 1
ATOM 2610 O O . CYS A 1 335 ? -13.162 10.591 -3.761 1.00 84.19 335 CYS A O 1
ATOM 2612 N N . ASN A 1 336 ? -14.238 8.678 -3.214 1.00 84.88 336 ASN A N 1
ATOM 2613 C CA . ASN A 1 336 ? -13.068 7.861 -2.917 1.00 84.88 336 ASN A CA 1
ATOM 2614 C C . ASN A 1 336 ? -12.151 8.540 -1.888 1.00 84.88 336 ASN A C 1
ATOM 2616 O O . ASN A 1 336 ? -10.951 8.687 -2.110 1.00 84.88 336 ASN A O 1
ATOM 2620 N N . ALA A 1 337 ? -12.746 9.037 -0.799 1.00 87.12 337 ALA A N 1
ATOM 2621 C CA . ALA A 1 337 ? -11.990 9.614 0.299 1.00 87.12 337 ALA A CA 1
ATOM 2622 C C . ALA A 1 337 ? -11.002 8.583 0.861 1.00 87.12 337 ALA A C 1
ATOM 2624 O O . ALA A 1 337 ? -11.277 7.378 0.888 1.00 87.12 337 ALA A O 1
ATOM 2625 N N . GLU A 1 338 ? -9.861 9.080 1.326 1.00 84.94 338 GLU A N 1
ATOM 2626 C CA . GLU A 1 338 ? -8.826 8.243 1.921 1.00 84.94 338 GLU A CA 1
ATOM 2627 C C . GLU A 1 338 ? -9.371 7.452 3.122 1.00 84.94 338 GLU A C 1
ATOM 2629 O O . GLU A 1 338 ? -10.217 7.966 3.858 1.00 84.94 338 GLU A O 1
ATOM 2634 N N . PRO A 1 339 ? -8.875 6.229 3.381 1.00 84.75 339 PRO A N 1
ATOM 2635 C CA . PRO A 1 339 ? -9.286 5.407 4.517 1.00 84.75 339 PRO A CA 1
ATOM 2636 C C . PRO A 1 339 ? -9.396 6.150 5.856 1.00 84.75 339 PRO A C 1
ATOM 2638 O O . PRO A 1 339 ? -10.412 6.048 6.545 1.00 84.75 339 PRO A O 1
ATOM 2641 N N . TRP A 1 340 ? -8.393 6.964 6.197 1.00 86.38 340 TRP A N 1
ATOM 2642 C CA . TRP A 1 340 ? -8.355 7.704 7.460 1.00 86.38 340 TRP A CA 1
ATOM 2643 C C . TRP A 1 340 ? -9.502 8.728 7.588 1.00 86.38 340 TRP A C 1
ATOM 2645 O O . TRP A 1 340 ? -9.912 9.059 8.702 1.00 86.38 340 TRP A O 1
ATOM 2655 N N . ALA A 1 341 ? -10.080 9.198 6.473 1.00 90.12 341 ALA A N 1
ATOM 2656 C CA . ALA A 1 341 ? -11.207 10.128 6.484 1.00 90.12 341 ALA A CA 1
ATOM 2657 C C . ALA A 1 341 ? -12.449 9.522 7.145 1.00 90.12 341 ALA A C 1
ATOM 2659 O O . ALA A 1 341 ? -13.196 10.234 7.812 1.00 90.12 341 ALA A O 1
ATOM 2660 N N . PHE A 1 342 ? -12.659 8.210 7.003 1.00 92.44 342 PHE A N 1
ATOM 2661 C CA . PHE A 1 342 ? -13.770 7.499 7.640 1.00 92.44 342 PHE A CA 1
ATOM 2662 C C . PHE A 1 342 ? -13.585 7.416 9.155 1.00 92.44 342 PHE A C 1
ATOM 2664 O O . PHE A 1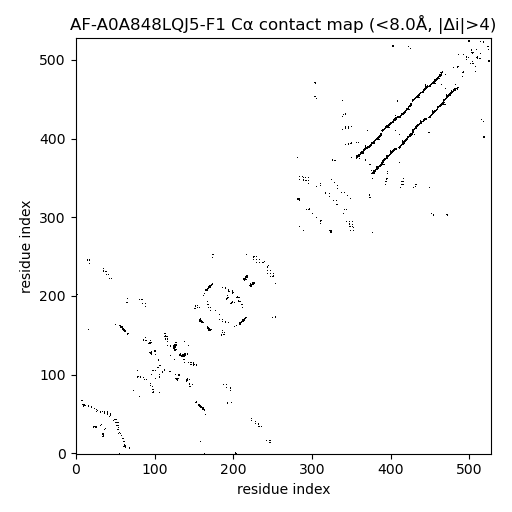 342 ? -14.546 7.589 9.904 1.00 92.44 342 PHE A O 1
ATOM 2671 N N . HIS A 1 343 ? -12.345 7.231 9.613 1.00 91.81 343 HIS A N 1
ATOM 2672 C CA . HIS A 1 343 ? -12.013 7.285 11.032 1.00 91.81 343 HIS A CA 1
ATOM 2673 C C . HIS A 1 343 ? -12.233 8.685 11.617 1.00 91.81 343 HIS A C 1
ATOM 2675 O O . HIS A 1 343 ? -12.898 8.841 12.642 1.00 91.81 343 HIS A O 1
ATOM 2681 N N . ALA A 1 344 ? -11.746 9.721 10.931 1.00 92.12 344 ALA A N 1
ATOM 2682 C CA . ALA A 1 344 ? -11.961 11.096 11.359 1.00 92.12 344 ALA A CA 1
ATOM 2683 C C . ALA A 1 344 ? -13.450 11.483 11.330 1.00 92.12 344 ALA A C 1
ATOM 2685 O O . ALA A 1 344 ? -13.924 12.160 12.241 1.00 92.12 344 ALA A O 1
ATOM 2686 N N . ALA A 1 345 ? -14.209 11.002 10.340 1.00 93.06 345 ALA A N 1
ATOM 2687 C CA . ALA A 1 345 ? -15.658 11.164 10.292 1.00 93.06 345 ALA A CA 1
ATOM 2688 C C . ALA A 1 345 ? -16.341 10.489 11.490 1.00 93.06 345 ALA A C 1
ATOM 2690 O O . ALA A 1 345 ? -17.183 11.121 12.118 1.00 93.06 345 ALA A O 1
ATOM 2691 N N . ALA A 1 346 ? -15.954 9.265 11.868 1.00 94.88 346 ALA A N 1
ATOM 2692 C CA . ALA A 1 346 ? -16.491 8.603 13.060 1.00 94.88 346 ALA A CA 1
ATOM 2693 C C . ALA A 1 346 ? -16.254 9.437 14.333 1.00 94.88 346 ALA A C 1
ATOM 2695 O O . ALA A 1 346 ? -17.176 9.648 15.119 1.00 94.88 346 ALA A O 1
ATOM 2696 N N . TRP A 1 347 ? -15.056 9.999 14.510 1.00 93.50 347 TRP A N 1
ATOM 2697 C CA . TRP A 1 347 ? -14.769 10.892 15.636 1.00 93.50 347 TRP A CA 1
ATOM 2698 C C . TRP A 1 347 ? -15.566 12.194 15.599 1.00 93.50 347 TRP A C 1
ATOM 2700 O O . TRP A 1 347 ? -16.134 12.585 16.615 1.00 93.50 347 TRP A O 1
ATOM 2710 N N . LEU A 1 348 ? -15.646 12.856 14.444 1.00 93.25 348 LEU A N 1
ATOM 2711 C CA . LEU A 1 348 ? -16.430 14.084 14.295 1.00 93.25 348 LEU A CA 1
ATOM 2712 C C . LEU A 1 348 ? -17.902 13.849 14.607 1.00 93.25 348 LEU A C 1
ATOM 2714 O O . LEU A 1 348 ? -18.512 14.642 15.314 1.00 93.25 348 LEU A O 1
ATOM 2718 N N . LEU A 1 349 ? -18.460 12.754 14.100 1.00 94.31 349 LEU A N 1
ATOM 2719 C CA . LEU A 1 349 ? -19.840 12.362 14.344 1.00 94.31 349 LEU A CA 1
ATOM 2720 C C . LEU A 1 349 ? -20.091 12.070 15.824 1.00 94.31 349 LEU A C 1
ATOM 2722 O O . LEU A 1 349 ? -21.082 12.547 16.372 1.00 94.31 349 LEU A O 1
ATOM 2726 N N . ARG A 1 350 ? -19.177 11.345 16.478 1.00 94.38 350 ARG A N 1
ATOM 2727 C CA . ARG A 1 350 ? -19.234 11.067 17.918 1.00 94.38 350 ARG A CA 1
ATOM 2728 C C . ARG A 1 350 ? -19.210 12.353 18.747 1.00 94.38 350 ARG A C 1
ATOM 2730 O O . ARG A 1 350 ? -20.026 12.509 19.646 1.00 94.38 350 ARG A O 1
ATOM 2737 N N . GLU A 1 351 ? -18.288 13.264 18.447 1.00 93.25 351 GLU A N 1
ATOM 2738 C CA . GLU A 1 351 ? -18.090 14.518 19.190 1.00 93.25 351 GLU A CA 1
ATOM 2739 C C . GLU A 1 351 ? -19.160 15.581 18.894 1.00 93.25 351 GLU A C 1
ATOM 2741 O O . GLU A 1 351 ? -19.395 16.470 19.711 1.00 93.25 351 GLU A O 1
ATOM 2746 N N . ALA A 1 352 ? -19.796 15.514 17.722 1.00 91.88 352 ALA A N 1
ATOM 2747 C CA . ALA A 1 352 ? -20.896 16.394 17.338 1.00 91.88 352 ALA A CA 1
ATOM 2748 C C . ALA A 1 352 ? -22.259 15.894 17.841 1.00 91.88 352 ALA A C 1
ATOM 2750 O O . ALA A 1 352 ? -23.224 16.666 17.857 1.00 91.88 352 ALA A O 1
ATOM 2751 N N . ALA A 1 353 ? -22.366 14.618 18.223 1.00 89.62 353 ALA A N 1
ATOM 2752 C CA . ALA A 1 353 ? -23.597 14.060 18.759 1.00 89.62 353 ALA A CA 1
ATOM 2753 C C . ALA A 1 353 ? -23.921 14.703 20.124 1.00 89.62 353 ALA A C 1
ATOM 2755 O O . ALA A 1 353 ? -23.053 14.785 20.993 1.00 89.62 353 ALA A O 1
ATOM 2756 N N . PRO A 1 354 ? -25.173 15.137 20.363 1.00 84.12 354 PRO A N 1
ATOM 2757 C CA . PRO A 1 354 ? -25.550 15.789 21.620 1.00 84.12 354 PRO A CA 1
ATOM 2758 C C . PRO A 1 354 ? -25.475 14.842 22.828 1.00 84.12 354 PRO A C 1
ATOM 2760 O O . PRO A 1 354 ? -25.339 15.293 23.963 1.00 84.12 354 PRO A O 1
ATOM 2763 N N . ALA A 1 355 ? -25.591 13.537 22.584 1.00 85.94 355 ALA A N 1
ATOM 2764 C CA . ALA A 1 355 ? -25.402 12.472 23.556 1.00 85.94 355 ALA A CA 1
ATOM 2765 C C . ALA A 1 355 ? -24.979 11.185 22.822 1.00 85.94 355 ALA A C 1
ATOM 2767 O O . ALA A 1 355 ? -25.327 11.028 21.646 1.00 85.94 355 ALA A O 1
ATOM 2768 N N . PRO A 1 356 ? -24.283 10.248 23.494 1.00 85.75 356 PRO A N 1
ATOM 2769 C CA . PRO A 1 356 ? -24.006 8.932 22.930 1.00 85.75 356 PRO A CA 1
ATOM 2770 C C . PRO A 1 356 ? -25.302 8.219 22.531 1.00 85.75 356 PRO A C 1
ATOM 2772 O O . PRO A 1 356 ? -26.260 8.185 23.309 1.00 85.75 356 PRO A O 1
ATOM 2775 N N . GLY A 1 357 ? -25.332 7.636 21.330 1.00 89.44 357 GLY A N 1
ATOM 2776 C CA . GLY A 1 357 ? -26.446 6.792 20.910 1.00 89.44 357 GLY A CA 1
ATOM 2777 C C . GLY A 1 357 ? -26.553 5.512 21.753 1.00 89.44 357 GLY A C 1
ATOM 2778 O O . GLY A 1 357 ? -25.577 5.097 22.389 1.00 89.44 357 GLY A O 1
ATOM 2779 N N . PRO A 1 358 ? -27.724 4.851 21.764 1.00 94.19 358 PRO A N 1
ATOM 2780 C CA . PRO A 1 358 ? -27.859 3.541 22.390 1.00 94.19 358 PRO A CA 1
ATOM 2781 C C . PRO A 1 358 ? -26.970 2.505 21.689 1.00 94.19 358 PRO A C 1
ATOM 2783 O O . PRO A 1 358 ? -26.649 2.640 20.509 1.00 94.19 358 PRO A O 1
ATOM 2786 N N . THR A 1 359 ? -26.585 1.454 22.417 1.00 96.69 359 THR A N 1
ATOM 2787 C CA . THR A 1 359 ? -25.910 0.300 21.807 1.00 96.69 359 THR A CA 1
ATOM 2788 C C . THR A 1 359 ? -26.910 -0.489 20.973 1.00 96.69 359 THR A C 1
ATOM 2790 O O . THR A 1 359 ? -27.945 -0.912 21.488 1.00 96.69 359 THR A O 1
ATOM 2793 N N . GLU A 1 360 ? -26.599 -0.693 19.699 1.00 97.50 360 GLU A N 1
ATOM 2794 C CA . GLU A 1 360 ? -27.368 -1.566 18.823 1.00 97.50 360 GLU A CA 1
ATOM 2795 C C . GLU A 1 360 ? -27.004 -3.026 19.099 1.00 97.50 360 GLU A C 1
ATOM 2797 O O . GLU A 1 360 ? -25.824 -3.369 19.151 1.00 97.50 360 GLU A O 1
ATOM 2802 N N . ILE A 1 361 ? -28.008 -3.883 19.290 1.00 98.00 361 ILE A N 1
ATOM 2803 C CA . ILE A 1 361 ? -27.815 -5.306 19.586 1.00 98.00 361 ILE A CA 1
ATOM 2804 C C . ILE A 1 361 ? -28.379 -6.128 18.429 1.00 98.00 361 ILE A C 1
ATOM 2806 O O . ILE A 1 361 ? -29.566 -6.029 18.117 1.00 98.00 361 ILE A O 1
ATOM 2810 N N . VAL A 1 362 ? -27.536 -6.965 17.830 1.00 97.81 362 VAL A N 1
ATOM 2811 C CA . VAL A 1 362 ? -27.898 -7.899 16.762 1.00 97.81 362 VAL A CA 1
ATOM 2812 C C . VAL A 1 362 ? -27.800 -9.325 17.293 1.00 97.81 362 VAL A C 1
ATOM 2814 O O . VAL A 1 362 ? -26.707 -9.827 17.566 1.00 97.81 362 VAL A O 1
ATOM 2817 N N . SER A 1 363 ? -28.952 -9.985 17.430 1.00 96.19 363 SER A N 1
ATOM 2818 C CA . SER A 1 363 ? -29.014 -11.413 17.741 1.00 96.19 363 SER A CA 1
ATOM 2819 C C . SER A 1 363 ? -28.711 -12.229 16.486 1.00 96.19 363 SER A C 1
ATOM 2821 O O . SER A 1 363 ? -29.551 -12.342 15.596 1.00 96.19 363 SER A O 1
ATOM 2823 N N . GLY A 1 364 ? -27.500 -12.783 16.417 1.00 96.75 364 GLY A N 1
ATOM 2824 C CA . GLY A 1 364 ? -26.988 -13.546 15.277 1.00 96.75 364 GLY A CA 1
ATOM 2825 C C . GLY A 1 364 ? -25.934 -12.790 14.470 1.00 96.75 364 GLY A C 1
ATOM 2826 O O . GLY A 1 364 ? -25.232 -11.930 15.004 1.00 96.75 364 GLY A O 1
ATOM 2827 N N . ASP A 1 365 ? -25.811 -13.156 13.196 1.00 98.12 365 ASP A N 1
ATOM 2828 C CA . ASP A 1 365 ? -24.828 -12.578 12.281 1.00 98.12 365 ASP A CA 1
ATOM 2829 C C . ASP A 1 365 ? -25.288 -11.213 11.752 1.00 98.12 365 ASP A C 1
ATOM 2831 O O . ASP A 1 365 ? -26.477 -10.968 11.533 1.00 98.12 365 ASP A O 1
ATOM 2835 N N . MET A 1 366 ? -24.322 -10.335 11.503 1.00 98.06 366 MET A N 1
ATOM 2836 C CA . MET A 1 366 ? -24.514 -9.051 10.843 1.00 98.06 366 MET A CA 1
ATOM 2837 C C . MET A 1 366 ? -23.654 -8.993 9.583 1.00 98.06 366 MET A C 1
ATOM 2839 O O . MET A 1 366 ? -22.453 -9.253 9.624 1.00 98.06 366 MET A O 1
ATOM 2843 N N . GLU A 1 367 ? -24.260 -8.594 8.469 1.00 97.56 367 GLU A N 1
ATOM 2844 C CA . GLU A 1 367 ? -23.554 -8.350 7.214 1.00 97.56 367 GLU A CA 1
ATOM 2845 C C . GLU A 1 367 ? -23.706 -6.882 6.807 1.00 97.56 367 GLU A C 1
ATOM 2847 O O . GLU A 1 367 ? -24.781 -6.302 6.961 1.00 97.56 367 GLU A O 1
ATOM 2852 N N . VAL A 1 368 ? -22.621 -6.290 6.306 1.00 97.12 368 VAL A N 1
ATOM 2853 C CA . VAL A 1 368 ? -22.604 -4.965 5.676 1.00 97.12 368 VAL A CA 1
ATOM 2854 C C . VAL A 1 368 ? -22.146 -5.150 4.234 1.00 97.12 368 VAL A C 1
ATOM 2856 O O . VAL A 1 368 ? -20.958 -5.363 3.961 1.00 97.12 368 VAL A O 1
ATOM 2859 N N . GLY A 1 369 ? -23.108 -5.121 3.312 1.00 95.00 369 GLY A N 1
ATOM 2860 C CA . GLY A 1 369 ? -22.892 -5.464 1.904 1.00 95.00 369 GLY A CA 1
ATOM 2861 C C . GLY A 1 369 ? -22.005 -4.464 1.157 1.00 95.00 369 GLY A C 1
ATOM 2862 O O . GLY A 1 369 ? -21.821 -3.336 1.604 1.00 95.00 369 GLY A O 1
ATOM 2863 N N . ARG A 1 370 ? -21.486 -4.853 -0.020 1.00 89.00 370 ARG A N 1
ATOM 2864 C CA . ARG A 1 370 ? -20.543 -4.037 -0.814 1.00 89.00 370 ARG A CA 1
ATOM 2865 C C . ARG A 1 370 ? -21.010 -2.595 -0.986 1.00 89.00 370 ARG A C 1
ATOM 2867 O O . ARG A 1 370 ? -20.231 -1.706 -0.698 1.00 89.00 370 ARG A O 1
ATOM 2874 N N . ASP A 1 371 ? -22.255 -2.341 -1.373 1.00 88.44 371 ASP A N 1
ATOM 2875 C CA . ASP A 1 371 ? -22.762 -0.975 -1.604 1.00 88.44 371 ASP A CA 1
ATOM 2876 C C . ASP A 1 371 ? -23.405 -0.331 -0.362 1.00 88.44 371 ASP A C 1
ATOM 2878 O O . ASP A 1 371 ? -23.930 0.786 -0.416 1.00 88.44 371 ASP A O 1
ATOM 2882 N N . GLU A 1 372 ? -23.382 -1.030 0.773 1.00 94.94 372 GLU A N 1
ATOM 2883 C CA . GLU A 1 372 ? -23.989 -0.574 2.014 1.00 94.94 372 GLU A CA 1
ATOM 2884 C C . GLU A 1 372 ? -23.079 0.419 2.745 1.00 94.94 372 GLU A C 1
ATOM 2886 O O . GLU A 1 372 ? -21.848 0.308 2.762 1.00 94.94 372 GLU A O 1
ATOM 2891 N N . VAL A 1 373 ? -23.718 1.415 3.354 1.00 96.44 373 VAL A N 1
ATOM 2892 C CA . VAL A 1 373 ? -23.102 2.360 4.282 1.00 96.44 373 VAL A CA 1
ATOM 2893 C C . VAL A 1 373 ? -23.954 2.353 5.536 1.00 96.44 373 VAL A C 1
ATOM 2895 O O . VAL A 1 373 ? -25.128 2.726 5.471 1.00 96.44 373 VAL A O 1
ATOM 2898 N N . ARG A 1 374 ? -23.360 1.954 6.658 1.00 97.06 374 ARG A N 1
ATOM 2899 C CA . ARG A 1 374 ? -24.029 1.879 7.952 1.00 97.06 374 ARG A CA 1
ATOM 2900 C C . ARG A 1 374 ? -23.270 2.693 8.987 1.00 97.06 374 ARG A C 1
ATOM 2902 O O . ARG A 1 374 ? -22.059 2.542 9.137 1.00 97.06 374 ARG A O 1
ATOM 2909 N N . VAL A 1 375 ? -23.990 3.561 9.688 1.00 97.25 375 VAL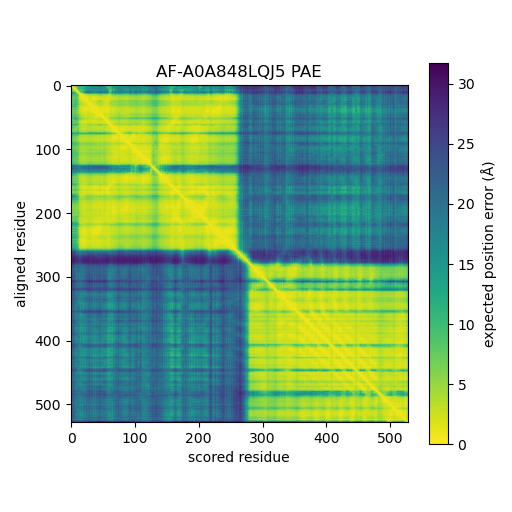 A N 1
ATOM 2910 C CA . VAL A 1 375 ? -23.469 4.346 10.808 1.00 97.25 375 VAL A CA 1
ATOM 2911 C C . VAL A 1 375 ? -24.258 3.945 12.048 1.00 97.25 375 VAL A C 1
ATOM 2913 O O . VAL A 1 375 ? -25.480 4.014 12.047 1.00 97.25 375 VAL A O 1
ATOM 2916 N N . ILE A 1 376 ? -23.565 3.508 13.095 1.00 97.06 376 ILE A N 1
ATOM 2917 C CA . ILE A 1 376 ? -24.145 3.131 14.384 1.00 97.06 376 ILE A CA 1
ATOM 2918 C C . ILE A 1 376 ? -23.866 4.278 15.366 1.00 97.06 376 ILE A C 1
ATOM 2920 O O . ILE A 1 376 ? -22.715 4.431 15.783 1.00 97.06 376 ILE A O 1
ATOM 2924 N N . PRO A 1 377 ? -24.869 5.104 15.738 1.00 94.69 377 PRO A N 1
ATOM 2925 C CA . PRO A 1 377 ? -24.655 6.317 16.538 1.00 94.69 377 PRO A CA 1
ATOM 2926 C C . PRO A 1 377 ? -24.122 6.080 17.960 1.00 94.69 377 PRO A C 1
ATOM 2928 O O . PRO A 1 377 ? -23.666 7.014 18.620 1.00 94.69 377 PRO A O 1
ATOM 2931 N N . GLY A 1 378 ? -24.232 4.847 18.455 1.00 96.06 378 GLY A N 1
ATOM 2932 C CA . GLY A 1 378 ? -23.733 4.404 19.752 1.00 96.06 378 GLY A CA 1
ATOM 2933 C C . GLY A 1 378 ? -22.762 3.236 19.617 1.00 96.06 378 GLY A C 1
ATOM 2934 O O . GLY A 1 378 ? -21.957 3.183 18.689 1.00 96.06 378 GLY A O 1
ATOM 2935 N N . GLY A 1 379 ? -22.836 2.300 20.562 1.00 97.81 379 GLY A N 1
ATOM 2936 C CA . GLY A 1 379 ? -22.096 1.042 20.477 1.00 97.81 379 GLY A CA 1
ATOM 2937 C C . GLY A 1 379 ? -22.757 0.021 19.547 1.00 97.81 379 GLY A C 1
ATOM 2938 O O . GLY A 1 379 ? -23.921 0.165 19.175 1.00 97.81 379 GLY A O 1
ATOM 2939 N N . LEU A 1 380 ? -22.031 -1.042 19.222 1.00 98.62 380 LEU A N 1
ATOM 2940 C CA . LEU A 1 380 ? -22.529 -2.186 18.461 1.00 98.62 380 LEU A CA 1
ATOM 2941 C C . LEU A 1 380 ? -22.241 -3.478 19.223 1.00 98.62 380 LEU A C 1
ATOM 2943 O O . LEU A 1 380 ? -21.107 -3.724 19.619 1.00 98.62 380 LEU A O 1
ATOM 2947 N N . ARG A 1 381 ? -23.242 -4.339 19.384 1.00 98.81 381 ARG A N 1
ATOM 2948 C CA . ARG A 1 381 ? -23.080 -5.690 19.914 1.00 98.81 381 ARG A CA 1
ATOM 2949 C C . ARG A 1 381 ? -23.664 -6.708 18.944 1.00 98.81 381 ARG A C 1
ATOM 2951 O O . ARG A 1 381 ? -24.862 -6.689 18.686 1.00 98.81 381 ARG A O 1
ATOM 2958 N N . VAL A 1 382 ? -22.834 -7.618 18.448 1.00 98.62 382 VAL A N 1
ATOM 2959 C CA . VAL A 1 382 ? -23.228 -8.703 17.540 1.00 98.62 382 VAL A CA 1
ATOM 2960 C C . VAL A 1 382 ? -22.998 -10.036 18.243 1.00 98.62 382 VAL A C 1
ATOM 2962 O O . VAL A 1 382 ? -21.882 -10.354 18.660 1.00 98.62 382 VAL A O 1
ATOM 2965 N N . GLU A 1 383 ? -24.063 -10.817 18.410 1.00 98.12 383 GLU A N 1
ATOM 2966 C CA . GLU A 1 383 ? -23.992 -12.104 19.110 1.00 98.12 383 GLU A CA 1
ATOM 2967 C C . GLU A 1 383 ? -23.392 -13.228 18.255 1.00 98.12 383 GLU A C 1
ATOM 2969 O O . GLU A 1 383 ? -22.986 -14.235 18.828 1.00 98.12 383 GLU A O 1
ATOM 2974 N N . GLY A 1 384 ? -23.332 -13.069 16.929 1.00 98.06 384 GLY A N 1
ATOM 2975 C CA . GLY A 1 384 ? -22.703 -13.994 15.982 1.00 98.06 384 GLY A CA 1
ATOM 2976 C C . GLY A 1 384 ? -21.448 -13.420 15.312 1.00 98.06 384 GLY A C 1
ATOM 2977 O O . GLY A 1 384 ? -20.548 -12.891 15.972 1.00 98.06 384 GLY A O 1
ATOM 2978 N N . HIS A 1 385 ? -21.382 -13.548 13.988 1.00 98.38 385 HIS A N 1
ATOM 2979 C CA . HIS A 1 385 ? -20.298 -13.046 13.141 1.00 98.38 385 HIS A CA 1
ATOM 2980 C C . HIS A 1 385 ? -20.645 -11.685 12.523 1.00 98.38 385 HIS A C 1
ATOM 2982 O O . HIS A 1 385 ? -21.801 -11.403 12.220 1.00 98.38 385 HIS A O 1
ATOM 2988 N N . LEU A 1 386 ? -19.633 -10.852 12.287 1.00 98.44 386 LEU A N 1
ATOM 2989 C CA . LEU A 1 386 ? -19.755 -9.580 11.578 1.00 98.44 386 LEU A CA 1
ATOM 2990 C C . LEU A 1 386 ? -18.961 -9.658 10.271 1.00 98.44 386 LEU A C 1
ATOM 2992 O O . LEU A 1 386 ? -17.737 -9.746 10.312 1.00 98.44 386 LEU A O 1
ATOM 2996 N N . SER A 1 387 ? -19.641 -9.625 9.125 1.00 97.56 387 SER A N 1
ATOM 2997 C CA . SER A 1 387 ? -19.010 -9.632 7.798 1.00 97.56 387 SER A CA 1
ATOM 2998 C C . SER A 1 387 ? -19.180 -8.281 7.114 1.00 97.56 387 SER A C 1
ATOM 3000 O O . SER A 1 387 ? -20.301 -7.804 6.946 1.00 97.56 387 SER A O 1
ATOM 3002 N N . ILE A 1 388 ? -18.082 -7.667 6.689 1.00 97.38 388 ILE A N 1
ATOM 3003 C CA . ILE A 1 388 ? -18.068 -6.314 6.138 1.00 97.38 388 ILE A CA 1
ATOM 3004 C C . ILE A 1 388 ? -17.364 -6.334 4.784 1.00 97.38 388 ILE A C 1
ATOM 3006 O O . ILE A 1 388 ? -16.221 -6.757 4.669 1.00 97.38 388 ILE A O 1
ATOM 3010 N N . VAL A 1 389 ? -18.081 -5.878 3.761 1.00 94.12 389 VAL A N 1
ATOM 3011 C CA . VAL A 1 389 ? -17.552 -5.590 2.415 1.00 94.12 389 VAL A CA 1
ATOM 3012 C C . VAL A 1 389 ? -17.799 -4.116 2.060 1.00 94.12 389 VAL A C 1
ATOM 3014 O O . VAL A 1 389 ? -17.140 -3.543 1.197 1.00 94.12 389 VAL A O 1
ATOM 3017 N N . GLY A 1 390 ? -18.791 -3.491 2.703 1.00 94.81 390 GLY A N 1
ATOM 3018 C CA . GLY A 1 390 ? -19.130 -2.082 2.528 1.00 94.81 390 GLY A CA 1
ATOM 3019 C C . GLY A 1 390 ? -18.447 -1.153 3.523 1.00 94.81 390 GLY A C 1
ATOM 3020 O O . GLY A 1 390 ? -17.264 -1.274 3.833 1.00 94.81 390 GLY A O 1
ATOM 3021 N N . THR A 1 391 ? -19.213 -0.180 4.016 1.00 97.00 391 THR A N 1
ATOM 3022 C CA . THR A 1 391 ? -18.725 0.819 4.970 1.00 97.00 391 THR A CA 1
ATOM 3023 C C . THR A 1 391 ? -19.490 0.740 6.281 1.00 97.00 391 THR A C 1
ATOM 3025 O O . THR A 1 391 ? -20.714 0.887 6.290 1.00 97.00 391 THR A O 1
ATOM 3028 N N . LEU A 1 392 ? -18.766 0.565 7.385 1.00 97.94 392 LEU A N 1
ATOM 3029 C CA . LEU A 1 392 ? -19.323 0.511 8.733 1.00 97.94 392 LEU A CA 1
ATOM 3030 C C . LEU A 1 392 ? -18.616 1.516 9.642 1.00 97.94 392 LEU A C 1
ATOM 3032 O O . LEU A 1 392 ? -17.415 1.405 9.882 1.00 97.94 392 LEU A O 1
ATOM 3036 N N . LEU A 1 393 ? -19.377 2.462 10.189 1.00 98.12 393 LEU A N 1
ATOM 3037 C CA . LEU A 1 393 ? -18.927 3.344 11.263 1.00 98.12 393 LEU A CA 1
ATOM 3038 C C . LEU A 1 393 ? -19.667 3.004 12.555 1.00 98.12 393 LEU A C 1
ATOM 3040 O O . LEU A 1 393 ? -20.894 3.002 12.572 1.00 98.12 393 LEU A O 1
ATOM 3044 N N . VAL A 1 394 ? -18.936 2.784 13.644 1.00 98.19 394 VAL A N 1
ATOM 3045 C CA . VAL A 1 394 ? -19.484 2.643 15.001 1.00 98.19 394 VAL A CA 1
ATOM 3046 C C . VAL A 1 394 ? -18.943 3.789 15.844 1.00 98.19 394 VAL A C 1
ATOM 3048 O O . VAL A 1 394 ? -17.732 3.924 16.003 1.00 98.19 394 VAL A O 1
ATOM 3051 N N . LEU A 1 395 ? -19.822 4.652 16.356 1.00 97.62 395 LEU A N 1
ATOM 3052 C CA . LEU A 1 395 ? -19.399 5.860 17.078 1.00 97.62 395 LEU A CA 1
ATOM 3053 C C . LEU A 1 395 ? -19.033 5.583 18.547 1.00 97.62 395 LEU A C 1
ATOM 3055 O O . LEU A 1 395 ? -18.409 6.422 19.198 1.00 97.62 395 LEU A O 1
ATOM 3059 N N . GLY A 1 396 ? -19.412 4.419 19.072 1.00 97.69 396 GLY A N 1
ATOM 3060 C CA . GLY A 1 396 ? -19.032 3.909 20.388 1.00 97.69 396 GLY A CA 1
ATOM 3061 C C . GLY A 1 396 ? -18.140 2.669 20.311 1.00 97.69 396 GLY A C 1
ATOM 3062 O O . GLY A 1 396 ? -17.366 2.496 19.369 1.00 97.69 396 GLY A O 1
ATOM 3063 N N . ASP A 1 397 ? -18.260 1.813 21.324 1.00 98.62 397 ASP A N 1
ATOM 3064 C CA . ASP A 1 397 ? -17.553 0.532 21.398 1.00 98.62 397 ASP A CA 1
ATOM 3065 C C . ASP A 1 397 ? -18.267 -0.548 20.577 1.00 98.62 397 ASP A C 1
ATOM 3067 O O . ASP A 1 397 ? -19.490 -0.522 20.420 1.00 98.62 397 ASP A O 1
ATOM 3071 N N . ALA A 1 398 ? -17.509 -1.530 20.096 1.00 98.75 398 ALA A N 1
ATOM 3072 C CA . ALA A 1 398 ? -18.035 -2.692 19.398 1.00 98.75 398 ALA A CA 1
ATOM 3073 C C . ALA A 1 398 ? -17.677 -3.997 20.129 1.00 98.75 398 ALA A C 1
ATOM 3075 O O . ALA A 1 398 ? -16.532 -4.212 20.529 1.00 98.75 398 ALA A O 1
ATOM 3076 N N . GLU A 1 399 ? -18.651 -4.892 20.271 1.00 98.81 399 GLU A N 1
ATOM 3077 C CA . GLU A 1 399 ? -18.496 -6.239 20.822 1.00 98.81 399 GLU A CA 1
ATOM 3078 C C . GLU A 1 399 ? -19.066 -7.263 19.829 1.00 98.81 399 GLU A C 1
ATOM 3080 O O . GLU A 1 399 ? -20.251 -7.232 19.512 1.00 98.81 399 GLU A O 1
ATOM 3085 N N . VAL A 1 400 ? -18.242 -8.185 19.333 1.00 98.75 400 VAL A N 1
ATOM 3086 C CA . VAL A 1 400 ? -18.659 -9.240 18.394 1.00 98.75 400 VAL A CA 1
ATOM 3087 C C . VAL A 1 400 ? -18.222 -10.587 18.946 1.00 98.75 400 VAL A C 1
ATOM 3089 O O . VAL A 1 400 ? -17.033 -10.869 19.008 1.00 98.75 400 VAL A O 1
ATOM 3092 N N . THR A 1 401 ? -19.139 -11.453 19.371 1.00 98.31 401 THR A N 1
ATOM 3093 C CA . THR A 1 401 ? -18.705 -12.687 20.061 1.00 98.31 401 THR A CA 1
ATOM 3094 C C . THR A 1 401 ? -17.923 -13.633 19.135 1.00 98.31 401 THR A C 1
ATOM 3096 O O . THR A 1 401 ? -17.029 -14.346 19.599 1.00 98.31 401 THR A O 1
ATOM 3099 N N . GLY A 1 402 ? -18.243 -13.619 17.837 1.00 98.06 402 GLY A N 1
ATOM 3100 C CA . GLY A 1 402 ? -17.646 -14.464 16.815 1.00 98.06 402 GLY A CA 1
ATOM 3101 C C . GLY A 1 402 ? -16.529 -13.789 16.018 1.00 98.06 402 GLY A C 1
ATOM 3102 O O . GLY A 1 402 ? -15.653 -13.098 16.541 1.00 98.06 402 GLY A O 1
ATOM 3103 N N . LEU A 1 403 ? -16.553 -14.049 14.713 1.00 98.56 403 LEU A N 1
ATOM 3104 C CA . LEU A 1 403 ? -15.575 -13.552 13.746 1.00 98.56 403 LEU A CA 1
ATOM 3105 C C . LEU A 1 403 ? -15.998 -12.172 13.246 1.00 98.56 403 LEU A C 1
ATOM 3107 O O . LEU A 1 403 ? -17.100 -12.033 12.721 1.00 98.56 403 LEU A O 1
ATOM 3111 N N . VAL A 1 404 ? -15.096 -11.200 13.330 1.00 98.62 404 VAL A N 1
ATOM 3112 C CA . VAL A 1 404 ? -15.136 -9.986 12.517 1.00 98.62 404 VAL A CA 1
ATOM 3113 C C . VAL A 1 404 ? -14.325 -10.255 11.259 1.00 98.62 404 VAL A C 1
ATOM 3115 O O . VAL A 1 404 ? -13.121 -10.504 11.330 1.00 98.62 404 VAL A O 1
ATOM 3118 N N . ARG A 1 405 ? -14.994 -10.243 10.110 1.00 97.00 405 ARG A N 1
ATOM 3119 C CA . ARG A 1 405 ? -14.366 -10.351 8.800 1.00 97.00 405 ARG A CA 1
ATOM 3120 C C . ARG A 1 405 ? -14.578 -9.052 8.054 1.00 97.00 405 ARG A C 1
ATOM 3122 O O . ARG A 1 405 ? -15.702 -8.739 7.673 1.00 97.00 405 ARG A O 1
ATOM 3129 N N . ASP A 1 406 ? -13.487 -8.356 7.819 1.00 94.12 406 ASP A N 1
ATOM 3130 C CA . ASP A 1 406 ? -13.416 -7.326 6.804 1.00 94.12 406 ASP A CA 1
ATOM 3131 C C . ASP A 1 406 ? -12.797 -7.948 5.545 1.00 94.12 406 ASP A C 1
ATOM 3133 O O . ASP A 1 406 ? -11.737 -8.572 5.615 1.00 94.12 406 ASP A O 1
ATOM 3137 N N . SER A 1 407 ? -13.520 -7.896 4.430 1.00 85.38 407 SER A N 1
ATOM 3138 C CA . SER A 1 407 ? -13.081 -8.490 3.173 1.00 85.38 407 SER A CA 1
ATOM 3139 C C . SER A 1 407 ? -13.460 -7.600 2.006 1.00 85.38 407 SER A C 1
ATOM 3141 O O . SER A 1 407 ? -14.655 -7.500 1.719 1.00 85.38 407 SER A O 1
ATOM 3143 N N . ASP A 1 408 ? -12.442 -7.034 1.355 1.00 80.25 408 ASP A N 1
ATOM 3144 C CA . ASP A 1 408 ? -12.392 -6.307 0.078 1.00 80.25 408 ASP A CA 1
ATOM 3145 C C . ASP A 1 408 ? -11.570 -5.009 0.234 1.00 80.25 408 ASP A C 1
ATOM 3147 O O . ASP A 1 408 ? -11.790 -4.259 1.181 1.00 80.25 408 ASP A O 1
ATOM 3151 N N . PRO A 1 409 ? -10.669 -4.662 -0.703 1.00 70.94 409 PRO A N 1
ATOM 3152 C CA . PRO A 1 409 ? -9.862 -3.439 -0.604 1.00 70.94 409 PRO A CA 1
ATOM 3153 C C . PRO A 1 409 ? -10.685 -2.133 -0.587 1.00 70.94 409 PRO A C 1
ATOM 3155 O O . PRO A 1 409 ? -10.162 -1.080 -0.191 1.00 70.94 409 PRO A O 1
ATOM 3158 N N . ASP A 1 410 ? -11.962 -2.168 -0.988 1.00 80.56 410 ASP A N 1
ATOM 3159 C CA . ASP A 1 410 ? -12.892 -1.034 -0.920 1.00 80.56 410 ASP A CA 1
ATOM 3160 C C . ASP A 1 410 ? -13.671 -0.937 0.397 1.00 80.56 410 ASP A C 1
ATOM 3162 O O . ASP A 1 410 ? -14.376 0.059 0.613 1.00 80.56 410 ASP A O 1
ATOM 3166 N N . SER A 1 411 ? -13.564 -1.925 1.284 1.00 90.25 411 SER A N 1
ATOM 3167 C CA . SER A 1 411 ? -14.218 -1.873 2.583 1.00 90.25 411 SER A CA 1
ATOM 3168 C C . SER A 1 411 ? -13.622 -0.763 3.458 1.00 90.25 411 SER A C 1
ATOM 3170 O O . SER A 1 411 ? -12.448 -0.380 3.348 1.00 90.25 411 SER A O 1
ATOM 3172 N N . ARG A 1 412 ? -14.461 -0.164 4.305 1.00 93.69 412 ARG A N 1
ATOM 3173 C CA . ARG A 1 412 ? -14.059 0.936 5.194 1.00 93.69 412 ARG A CA 1
ATOM 3174 C C . ARG A 1 412 ? -14.719 0.739 6.551 1.00 93.69 412 ARG A C 1
ATOM 3176 O O . ARG A 1 412 ? -15.925 0.958 6.684 1.00 93.69 412 ARG A O 1
ATOM 3183 N N . VAL A 1 413 ? -13.941 0.343 7.551 1.00 97.31 413 VAL A N 1
ATOM 3184 C CA . VAL A 1 413 ? -14.433 0.098 8.910 1.00 97.31 413 VAL A CA 1
ATOM 3185 C C . VAL A 1 413 ? -13.804 1.091 9.869 1.00 97.31 413 VAL A C 1
ATOM 3187 O O . VAL A 1 413 ? -12.585 1.188 9.955 1.00 97.31 413 VAL A O 1
ATOM 3190 N N . ALA A 1 414 ? -14.626 1.821 10.617 1.00 97.25 414 ALA A N 1
ATOM 3191 C CA . ALA A 1 414 ? -14.144 2.711 11.664 1.00 97.25 414 ALA A CA 1
ATOM 3192 C C . ALA A 1 414 ? -14.979 2.573 12.936 1.00 97.25 414 ALA A C 1
ATOM 3194 O O . ALA A 1 414 ? -16.171 2.867 12.959 1.00 97.25 414 ALA A O 1
ATOM 3195 N N . ILE A 1 415 ? -14.327 2.162 14.015 1.00 98.12 415 ILE A N 1
ATOM 3196 C CA . ILE A 1 415 ? -14.894 2.070 15.356 1.00 98.12 415 ILE A CA 1
ATOM 3197 C C . ILE A 1 415 ? -14.229 3.170 16.175 1.00 98.12 415 ILE A C 1
ATOM 3199 O O . ILE A 1 415 ? -13.024 3.130 16.398 1.00 98.12 415 ILE A O 1
ATOM 3203 N N . ALA A 1 416 ? -14.978 4.189 16.591 1.00 96.50 416 ALA A N 1
ATOM 3204 C CA . ALA A 1 416 ? -14.418 5.299 17.364 1.00 96.50 416 ALA A CA 1
ATOM 3205 C C . ALA A 1 416 ? -14.091 4.893 18.814 1.00 96.50 416 ALA A C 1
ATOM 3207 O O . ALA A 1 416 ? -13.308 5.565 19.481 1.00 96.50 416 ALA A O 1
ATOM 3208 N N . GLY A 1 417 ? -14.709 3.831 19.334 1.00 97.12 417 GLY A N 1
ATOM 3209 C CA . GLY A 1 417 ? -14.383 3.226 20.625 1.00 97.12 417 GLY A CA 1
ATOM 3210 C C . GLY A 1 417 ? -13.418 2.044 20.520 1.00 97.12 417 GLY A C 1
ATOM 3211 O O . GLY A 1 417 ? -12.609 1.951 19.595 1.00 97.12 417 GLY A O 1
ATOM 3212 N N . SER A 1 418 ? -13.521 1.136 21.485 1.00 98.56 418 SER A N 1
ATOM 3213 C CA . SER A 1 418 ? -12.769 -0.123 21.523 1.00 98.56 418 SER A CA 1
ATOM 3214 C C . SER A 1 418 ? -13.512 -1.246 20.793 1.00 98.56 418 SER A C 1
ATOM 3216 O O . SER A 1 418 ? -14.744 -1.264 20.759 1.00 98.56 418 SER A O 1
ATOM 3218 N N . LEU A 1 419 ? -12.772 -2.222 20.262 1.00 98.75 419 LEU A N 1
ATOM 3219 C CA . LEU A 1 419 ? -13.321 -3.439 19.658 1.00 98.75 419 LEU A CA 1
ATOM 3220 C C . LEU A 1 419 ? -12.962 -4.662 20.506 1.00 98.75 419 LEU A C 1
ATOM 3222 O O . LEU A 1 419 ? -11.789 -4.964 20.725 1.00 98.75 419 LEU A O 1
ATOM 3226 N N . ARG A 1 420 ? -13.978 -5.413 20.933 1.00 98.88 420 ARG A N 1
ATOM 3227 C CA . ARG A 1 420 ? -13.834 -6.758 21.501 1.00 98.88 420 ARG A CA 1
ATOM 3228 C C . ARG A 1 420 ? -14.414 -7.772 20.530 1.00 98.88 420 ARG A C 1
ATOM 3230 O O . ARG A 1 420 ? -15.576 -7.648 20.154 1.00 98.88 420 ARG A O 1
ATOM 3237 N N . CYS A 1 421 ? -13.636 -8.774 20.133 1.00 98.69 421 CYS A N 1
ATOM 3238 C CA . CYS A 1 421 ? -14.123 -9.813 19.233 1.00 98.69 421 CYS A CA 1
ATOM 3239 C C . CYS A 1 421 ? -13.642 -11.229 19.573 1.00 98.69 421 CYS A C 1
ATOM 3241 O O . CYS A 1 421 ? -12.699 -11.413 20.343 1.00 98.69 421 CYS A O 1
ATOM 3243 N N . GLY A 1 422 ? -14.279 -12.252 19.001 1.00 98.31 422 GLY A N 1
ATOM 3244 C CA . GLY A 1 422 ? -13.757 -13.619 19.029 1.00 98.31 422 GLY A CA 1
ATOM 3245 C C . GLY A 1 422 ? -12.479 -13.737 18.195 1.00 98.31 422 GLY A C 1
ATOM 3246 O O . GLY A 1 422 ? -11.446 -14.208 18.672 1.00 98.31 422 GLY A O 1
ATOM 3247 N N . SER A 1 423 ? -12.523 -13.266 16.952 1.00 98.62 423 SER A N 1
ATOM 3248 C CA . SER A 1 423 ? -11.357 -13.128 16.071 1.00 98.62 423 SER A CA 1
ATOM 3249 C C . SER A 1 423 ? -11.566 -11.998 15.067 1.00 98.62 423 SER A C 1
ATOM 3251 O O . SER A 1 423 ? -12.708 -11.704 14.722 1.00 98.62 423 SER A O 1
ATOM 3253 N N . LEU A 1 424 ? -10.477 -11.412 14.570 1.00 98.25 424 LEU A N 1
ATOM 3254 C CA . LEU A 1 424 ? -10.471 -10.435 13.482 1.00 98.25 424 LEU A CA 1
ATOM 3255 C C . LEU A 1 424 ? -9.656 -10.973 12.304 1.00 98.25 424 LEU A C 1
ATOM 3257 O O . LEU A 1 424 ? -8.508 -11.383 12.475 1.00 98.25 424 LEU A O 1
ATOM 3261 N N . VAL A 1 425 ? -10.243 -10.931 11.112 1.00 96.88 425 VAL A N 1
ATOM 3262 C CA . VAL A 1 425 ? -9.562 -11.171 9.837 1.00 96.88 425 VAL A CA 1
ATOM 3263 C C . VAL A 1 425 ? -9.856 -9.985 8.921 1.00 96.88 425 VAL A C 1
ATOM 3265 O O . VAL A 1 425 ? -11.028 -9.696 8.683 1.00 96.88 425 VAL A O 1
ATOM 3268 N N . THR A 1 426 ? -8.818 -9.300 8.440 1.00 95.12 426 THR A N 1
ATOM 3269 C CA . THR A 1 426 ? -8.954 -8.075 7.635 1.00 95.12 426 THR A CA 1
ATOM 3270 C C . THR A 1 426 ? -7.951 -8.025 6.483 1.00 95.12 426 THR A C 1
ATOM 3272 O O . THR A 1 426 ? -6.781 -8.351 6.672 1.00 95.12 426 THR A O 1
ATOM 3275 N N . ASP A 1 427 ? -8.410 -7.597 5.306 1.00 90.69 427 ASP A N 1
ATOM 3276 C CA . ASP A 1 427 ? -7.580 -7.107 4.188 1.00 90.69 427 ASP A CA 1
ATOM 3277 C C . ASP A 1 427 ? -7.897 -5.656 3.790 1.00 90.69 427 ASP A C 1
ATOM 3279 O O . ASP A 1 427 ? -7.237 -5.068 2.929 1.00 90.69 427 ASP A O 1
ATOM 3283 N N . GLY A 1 428 ? -8.904 -5.077 4.444 1.00 88.12 428 GLY A N 1
ATOM 3284 C CA . GLY A 1 428 ? -9.428 -3.754 4.178 1.00 88.12 428 GLY A CA 1
ATOM 3285 C C . GLY A 1 428 ? -8.845 -2.675 5.078 1.00 88.12 428 GLY A C 1
ATOM 3286 O O . GLY A 1 428 ? -7.846 -2.847 5.778 1.00 88.12 428 GLY A O 1
ATOM 3287 N N . ALA A 1 429 ? -9.478 -1.508 5.023 1.00 91.75 429 ALA A N 1
ATOM 3288 C CA . ALA A 1 429 ? -9.132 -0.382 5.875 1.00 91.75 429 ALA A CA 1
ATOM 3289 C C . ALA A 1 429 ? -9.923 -0.443 7.181 1.00 91.75 429 ALA A C 1
ATOM 3291 O O . ALA A 1 429 ? -11.119 -0.127 7.197 1.00 91.75 429 ALA A O 1
ATOM 3292 N N . PHE A 1 430 ? -9.234 -0.780 8.270 1.00 96.00 430 PHE A N 1
ATOM 3293 C CA . PHE A 1 430 ? -9.863 -1.070 9.551 1.00 96.00 430 PHE A CA 1
ATOM 3294 C C . PHE A 1 430 ? -9.291 -0.190 10.663 1.00 96.00 430 PHE A C 1
ATOM 3296 O O . PHE A 1 430 ? -8.107 -0.257 10.986 1.00 96.00 430 PHE A O 1
ATOM 3303 N N . PHE A 1 431 ? -10.144 0.621 11.286 1.00 95.94 431 PHE A N 1
ATOM 3304 C CA . PHE A 1 431 ? -9.741 1.584 12.306 1.00 95.94 431 PHE A CA 1
ATOM 3305 C C . PHE A 1 431 ? -10.447 1.337 13.637 1.00 95.94 431 PHE A C 1
ATOM 3307 O O . PHE A 1 431 ? -11.675 1.244 13.682 1.00 95.94 431 PHE A O 1
ATOM 3314 N N . VAL A 1 432 ? -9.682 1.318 14.727 1.00 97.50 432 VAL A N 1
ATOM 3315 C CA . VAL A 1 432 ? -10.187 1.219 16.103 1.00 97.50 432 VAL A CA 1
ATOM 3316 C C . VAL A 1 432 ? -9.615 2.372 16.926 1.00 97.50 432 VAL A C 1
ATOM 3318 O O . VAL A 1 432 ? -8.406 2.495 17.068 1.00 97.50 432 VAL A O 1
ATOM 3321 N N . GLY A 1 433 ? -10.481 3.233 17.460 1.00 95.25 433 GLY A N 1
ATOM 3322 C CA . GLY A 1 433 ? -10.107 4.440 18.207 1.00 95.25 433 GLY A CA 1
ATOM 3323 C C . GLY A 1 433 ? -9.710 4.199 19.668 1.00 95.25 433 GLY A C 1
ATOM 3324 O O . GLY A 1 433 ? -9.284 5.132 20.355 1.00 95.25 433 GLY A O 1
ATOM 3325 N N . GLY A 1 434 ? -9.899 2.973 20.155 1.00 96.31 434 GLY A N 1
ATOM 3326 C CA . GLY A 1 434 ? -9.496 2.485 21.472 1.00 96.31 434 GLY A CA 1
ATOM 3327 C C . GLY A 1 434 ? -8.674 1.200 21.365 1.00 96.31 434 GLY A C 1
ATOM 3328 O O . GLY A 1 434 ? -7.866 1.050 20.452 1.00 96.31 434 GLY A O 1
ATOM 3329 N N . ASP A 1 435 ? -8.892 0.269 22.292 1.00 98.12 435 ASP A N 1
ATOM 3330 C CA . ASP A 1 435 ? -8.193 -1.019 22.302 1.00 98.12 435 ASP A CA 1
ATOM 3331 C C . ASP A 1 435 ? -8.843 -2.022 21.345 1.00 98.12 435 ASP A C 1
ATOM 3333 O O . ASP A 1 435 ? -10.072 -2.087 21.227 1.00 98.12 435 ASP A O 1
ATOM 3337 N N . LEU A 1 436 ? -8.017 -2.875 20.738 1.00 98.50 436 LEU A N 1
ATOM 3338 C CA . LEU A 1 436 ? -8.455 -4.039 19.975 1.00 98.50 436 LEU A CA 1
ATOM 3339 C C . LEU A 1 436 ? -8.147 -5.319 20.756 1.00 98.50 436 LEU A C 1
ATOM 3341 O O . LEU A 1 436 ? -6.993 -5.704 20.932 1.00 98.50 436 LEU A O 1
ATOM 3345 N N . VAL A 1 437 ? -9.193 -6.011 21.203 1.00 98.69 437 VAL A N 1
ATOM 3346 C CA . VAL A 1 437 ? -9.077 -7.264 21.953 1.00 98.69 437 VAL A CA 1
ATOM 3347 C C . VAL A 1 437 ? -9.779 -8.382 21.197 1.00 98.69 437 VAL A C 1
ATOM 3349 O O . VAL A 1 437 ? -11.007 -8.424 21.153 1.00 98.69 437 VAL A O 1
ATOM 3352 N N . ALA A 1 438 ? -9.011 -9.318 20.649 1.00 98.50 438 ALA A N 1
ATOM 3353 C CA . ALA A 1 438 ? -9.538 -10.556 20.091 1.00 98.50 438 ALA A CA 1
ATOM 3354 C C . ALA A 1 438 ? -9.292 -11.721 21.052 1.00 98.50 438 ALA A C 1
ATOM 3356 O O . ALA A 1 438 ? -8.218 -11.848 21.640 1.00 98.50 438 ALA A O 1
ATOM 3357 N N . LYS A 1 439 ? -10.276 -12.607 21.207 1.00 97.62 439 LYS A N 1
ATOM 3358 C CA . LYS A 1 439 ? -10.131 -13.797 22.050 1.00 97.62 439 LYS A CA 1
ATOM 3359 C C . LYS A 1 439 ? -9.080 -14.756 21.498 1.00 97.62 439 LYS A C 1
ATOM 3361 O O . LYS A 1 439 ? -8.278 -15.269 22.268 1.00 97.62 439 LYS A O 1
ATOM 3366 N N . ASP A 1 440 ? -9.109 -15.019 20.195 1.00 96.62 440 ASP A N 1
ATOM 3367 C CA . ASP A 1 440 ? -8.302 -16.069 19.575 1.00 96.62 440 ASP A CA 1
ATOM 3368 C C . ASP A 1 440 ? -7.279 -15.505 18.579 1.00 96.62 440 ASP A C 1
ATOM 3370 O O . ASP A 1 440 ? -6.080 -15.660 18.807 1.00 96.62 440 ASP A O 1
ATOM 3374 N N . LEU A 1 441 ? -7.717 -14.829 17.513 1.00 97.25 441 LEU A N 1
ATOM 3375 C CA . LEU A 1 441 ? -6.845 -14.406 16.411 1.00 97.25 441 LEU A CA 1
ATOM 3376 C C . LEU A 1 441 ? -7.070 -12.947 15.996 1.00 97.25 441 LEU A C 1
ATOM 3378 O O . LEU A 1 441 ? -8.212 -12.511 15.874 1.00 97.25 441 LEU A O 1
ATOM 3382 N N . ILE A 1 442 ? -5.984 -12.248 15.665 1.00 97.69 442 ILE A N 1
ATOM 3383 C CA . ILE A 1 442 ? -5.982 -11.084 14.768 1.00 97.69 442 ILE A CA 1
ATOM 3384 C C . ILE A 1 442 ? -5.099 -11.419 13.569 1.00 97.69 442 ILE A C 1
ATOM 3386 O O . ILE A 1 442 ? -3.929 -11.760 13.744 1.00 97.69 442 ILE A O 1
ATOM 3390 N N . HIS A 1 443 ? -5.660 -11.327 12.366 1.00 95.44 443 HIS A N 1
ATOM 3391 C CA . HIS A 1 443 ? -4.951 -11.566 11.116 1.00 95.44 443 HIS A CA 1
ATOM 3392 C C . HIS A 1 443 ? -5.214 -10.434 10.121 1.00 95.44 443 HIS A C 1
ATOM 3394 O O . HIS A 1 443 ? -6.319 -10.326 9.586 1.00 95.44 443 HIS A O 1
ATOM 3400 N N . GLY A 1 444 ? -4.202 -9.602 9.885 1.00 93.44 444 GLY A N 1
ATOM 3401 C CA . GLY A 1 444 ? -4.192 -8.634 8.790 1.00 93.44 444 GLY A CA 1
ATOM 3402 C C . GLY A 1 444 ? -3.411 -9.209 7.617 1.00 93.44 444 GLY A C 1
ATOM 3403 O O . GLY A 1 444 ? -2.269 -9.616 7.817 1.00 93.44 444 GLY A O 1
ATOM 3404 N N . PHE A 1 445 ? -3.993 -9.252 6.421 1.00 87.25 445 PHE A N 1
ATOM 3405 C CA . PHE A 1 445 ? -3.313 -9.764 5.229 1.00 87.25 445 PHE A CA 1
ATOM 3406 C C . PHE A 1 445 ? -3.482 -8.828 4.030 1.00 87.25 445 PHE A C 1
ATOM 3408 O O . PHE A 1 445 ? -4.472 -8.112 3.947 1.00 87.25 445 PHE A O 1
ATOM 3415 N N . HIS A 1 446 ? -2.544 -8.891 3.080 1.00 79.81 446 HIS A N 1
ATOM 3416 C CA . HIS A 1 446 ? -2.490 -8.062 1.865 1.00 79.81 446 HIS A CA 1
ATOM 3417 C C . HIS A 1 446 ? -2.071 -6.599 2.104 1.00 79.81 446 HIS A C 1
ATOM 3419 O O . HIS A 1 446 ? -2.442 -5.982 3.096 1.00 79.81 446 HIS A O 1
ATOM 3425 N N . ASN A 1 447 ? -1.355 -6.004 1.147 1.00 72.56 447 ASN A N 1
ATOM 3426 C CA . ASN A 1 447 ? -0.704 -4.691 1.286 1.00 72.56 447 ASN A CA 1
ATOM 3427 C C . ASN A 1 447 ? -1.500 -3.482 0.781 1.00 72.56 447 ASN A C 1
ATOM 3429 O O . ASN A 1 447 ? -0.936 -2.402 0.597 1.00 72.56 447 ASN A O 1
ATOM 3433 N N . ASP A 1 448 ? -2.806 -3.632 0.556 1.00 70.19 448 ASP A N 1
ATOM 3434 C CA . ASP A 1 448 ? -3.596 -2.575 -0.089 1.00 70.19 448 ASP A CA 1
ATOM 3435 C C . ASP A 1 448 ? -4.107 -1.515 0.900 1.00 70.19 448 ASP A C 1
ATOM 3437 O O . ASP A 1 448 ? -4.417 -0.383 0.496 1.00 70.19 448 ASP A O 1
ATOM 3441 N N . LYS A 1 449 ? -4.230 -1.881 2.184 1.00 84.81 449 LYS A N 1
ATOM 3442 C CA . LYS A 1 449 ? -4.817 -1.075 3.264 1.00 84.81 449 LYS A CA 1
ATOM 3443 C C . LYS A 1 449 ? -4.147 -1.377 4.611 1.00 84.81 449 LYS A C 1
ATOM 3445 O O . LYS A 1 449 ? -3.193 -2.150 4.679 1.00 84.81 449 LYS A O 1
ATOM 3450 N N . SER A 1 450 ? -4.637 -0.716 5.658 1.00 89.38 450 SER A N 1
ATOM 3451 C CA . SER A 1 450 ? -4.044 -0.748 6.992 1.00 89.38 450 SER A CA 1
ATOM 3452 C C . SER A 1 450 ? -5.067 -1.117 8.067 1.00 89.38 450 SER A C 1
ATOM 3454 O O . SER A 1 450 ? -6.223 -0.680 8.015 1.00 89.38 450 SER A O 1
ATOM 3456 N N . LEU A 1 451 ? -4.591 -1.815 9.098 1.00 93.69 451 LEU A N 1
ATOM 3457 C CA . LEU A 1 451 ? -5.248 -1.952 10.395 1.00 93.69 451 LEU A CA 1
ATOM 3458 C C . LEU A 1 451 ? -4.605 -0.954 11.363 1.00 93.69 451 LEU A C 1
ATOM 3460 O O . LEU A 1 451 ? -3.438 -1.094 11.725 1.00 93.69 451 LEU A O 1
ATOM 3464 N N . MET A 1 452 ? -5.361 0.049 11.797 1.00 93.88 452 MET A N 1
ATOM 3465 C CA . MET A 1 452 ? -4.873 1.088 12.706 1.00 93.88 452 MET A CA 1
ATOM 3466 C C . MET A 1 452 ? -5.656 1.070 14.017 1.00 93.88 452 MET A C 1
ATOM 3468 O O . MET A 1 452 ? -6.887 1.135 14.022 1.00 93.88 452 MET A O 1
ATOM 3472 N N . VAL A 1 453 ? -4.936 0.993 15.134 1.00 95.38 453 VAL A N 1
ATOM 3473 C CA . VAL A 1 453 ? -5.510 0.907 16.481 1.00 95.38 453 VAL A CA 1
ATOM 3474 C C . VAL A 1 453 ? -4.910 2.002 17.361 1.00 95.38 453 VAL A C 1
ATOM 3476 O O . VAL A 1 453 ? -3.729 1.967 17.674 1.00 95.38 453 VAL A O 1
ATOM 3479 N N . SER A 1 454 ? -5.692 2.981 17.806 1.00 93.00 454 SER A N 1
ATOM 3480 C CA . SER A 1 454 ? -5.165 4.058 18.661 1.00 93.00 454 SER A CA 1
ATOM 3481 C C . SER A 1 454 ? -4.637 3.536 20.007 1.00 93.00 454 SER A C 1
ATOM 3483 O O . SER A 1 454 ? -3.700 4.094 20.572 1.00 93.00 454 SER A O 1
ATOM 3485 N N . GLY A 1 455 ? -5.262 2.482 20.543 1.00 94.62 455 GLY A N 1
ATOM 3486 C CA . GLY A 1 455 ? -4.897 1.839 21.806 1.00 94.62 455 GLY A CA 1
ATOM 3487 C C . GLY A 1 455 ? -3.962 0.638 21.650 1.00 94.62 455 GLY A C 1
ATOM 3488 O O . GLY A 1 455 ? -3.176 0.542 20.705 1.00 94.62 455 GLY A O 1
ATOM 3489 N N . GLY A 1 456 ? -4.038 -0.280 22.614 1.00 95.00 456 GLY A N 1
ATOM 3490 C CA . GLY A 1 456 ? -3.283 -1.532 22.604 1.00 95.00 456 GLY A CA 1
ATOM 3491 C C . GLY A 1 456 ? -3.982 -2.646 21.824 1.00 95.00 456 GLY A C 1
ATOM 3492 O O . GLY A 1 456 ? -5.194 -2.614 21.584 1.00 95.00 456 GLY A O 1
ATOM 3493 N N . ILE A 1 457 ? -3.210 -3.671 21.471 1.00 97.31 457 ILE A N 1
ATOM 3494 C CA . ILE A 1 457 ? -3.703 -4.891 20.831 1.00 97.31 457 ILE A CA 1
ATOM 3495 C C . ILE A 1 457 ? -3.524 -6.068 21.787 1.00 97.31 457 ILE A C 1
ATOM 3497 O O . ILE A 1 457 ? -2.439 -6.287 22.319 1.00 97.31 457 ILE A O 1
ATOM 3501 N N . ARG A 1 458 ? -4.573 -6.879 21.960 1.00 98.19 458 ARG A N 1
ATOM 3502 C CA . ARG A 1 458 ? -4.504 -8.147 22.697 1.00 98.19 458 ARG A CA 1
ATOM 3503 C C . ARG A 1 458 ? -5.139 -9.278 21.903 1.00 98.19 458 ARG A C 1
ATOM 3505 O O . ARG A 1 458 ? -6.323 -9.205 21.580 1.00 98.19 458 ARG A O 1
ATOM 3512 N N . ALA A 1 459 ? -4.382 -10.339 21.645 1.00 97.50 459 ALA A N 1
ATOM 3513 C CA . ALA A 1 459 ? -4.887 -11.568 21.031 1.00 97.50 459 ALA A CA 1
ATOM 3514 C C . ALA A 1 459 ? -3.988 -12.758 21.348 1.00 97.50 459 ALA A C 1
ATOM 3516 O O . ALA A 1 459 ? -2.778 -12.602 21.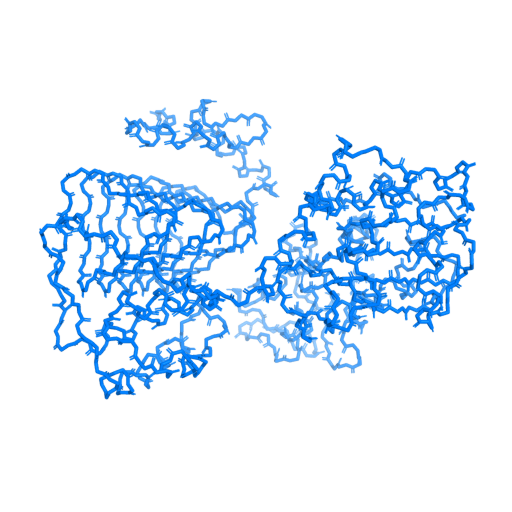477 1.00 97.50 459 ALA A O 1
ATOM 3517 N N . ARG A 1 460 ? -4.535 -13.975 21.408 1.00 96.06 460 ARG A N 1
ATOM 3518 C CA . ARG A 1 460 ? -3.699 -15.173 21.614 1.00 96.06 460 ARG A CA 1
ATOM 3519 C C . ARG A 1 460 ? -2.731 -15.388 20.455 1.00 96.06 460 ARG A C 1
ATOM 3521 O O . ARG A 1 460 ? -1.570 -15.704 20.697 1.00 96.06 460 ARG A O 1
ATOM 3528 N N . LEU A 1 461 ? -3.208 -15.171 19.231 1.00 95.38 461 LEU A N 1
ATOM 3529 C CA . LEU A 1 461 ? -2.422 -15.200 18.005 1.00 95.38 461 LEU A CA 1
ATOM 3530 C C . LEU A 1 461 ? -2.560 -13.872 17.251 1.00 95.38 461 LEU A C 1
ATOM 3532 O O . LEU A 1 461 ? -3.678 -13.431 16.983 1.00 95.38 461 LEU A O 1
ATOM 3536 N N . PHE A 1 462 ? -1.436 -13.254 16.899 1.00 95.38 462 PHE A N 1
ATOM 3537 C CA . PHE A 1 462 ? -1.386 -12.024 16.105 1.00 95.38 462 PHE A CA 1
ATOM 3538 C C . PHE A 1 462 ? -0.496 -12.226 14.876 1.00 95.38 462 PHE A C 1
ATOM 3540 O O . PHE A 1 462 ? 0.674 -12.582 15.020 1.00 95.38 462 PHE A O 1
ATOM 3547 N N . LEU A 1 463 ? -1.048 -12.020 13.679 1.00 92.44 463 LEU A N 1
ATOM 3548 C CA . LEU A 1 463 ? -0.363 -12.254 12.408 1.00 92.44 463 LEU A CA 1
ATOM 3549 C C . LEU A 1 463 ? -0.577 -11.073 11.454 1.00 92.44 463 LEU A C 1
ATOM 3551 O O . LEU A 1 463 ? -1.716 -10.734 11.131 1.00 92.44 463 LEU A O 1
ATOM 3555 N N . GLY A 1 464 ? 0.519 -10.475 10.990 1.00 89.56 464 GLY A N 1
ATOM 3556 C CA . GLY A 1 464 ? 0.533 -9.548 9.859 1.00 89.56 464 GLY A CA 1
ATOM 3557 C C . GLY A 1 464 ? 1.156 -10.219 8.637 1.00 89.56 464 GLY A C 1
ATOM 3558 O O . GLY A 1 464 ? 2.265 -10.734 8.729 1.00 89.56 464 GLY A O 1
ATOM 3559 N N . GLU A 1 465 ? 0.451 -10.232 7.511 1.00 85.06 465 GLU A N 1
ATOM 3560 C CA . GLU A 1 465 ? 0.864 -10.855 6.248 1.00 85.06 465 GLU A CA 1
ATOM 3561 C C . GLU A 1 465 ? 0.890 -9.783 5.148 1.00 85.06 465 GLU A C 1
ATOM 3563 O O . GLU A 1 465 ? -0.099 -9.569 4.447 1.00 85.06 465 GLU A O 1
ATOM 3568 N N . ASP A 1 466 ? 2.005 -9.052 5.049 1.00 81.50 466 ASP A N 1
ATOM 3569 C CA . ASP A 1 466 ? 2.162 -7.863 4.188 1.00 81.50 466 ASP A CA 1
ATOM 3570 C C . ASP A 1 466 ? 1.085 -6.768 4.400 1.00 81.50 466 ASP A C 1
ATOM 3572 O O . ASP A 1 466 ? 0.884 -5.924 3.540 1.00 81.50 466 ASP A O 1
ATOM 3576 N N . HIS A 1 467 ? 0.384 -6.753 5.539 1.00 85.69 467 HIS A N 1
ATOM 3577 C CA . HIS A 1 467 ? -0.629 -5.742 5.880 1.00 85.69 467 HIS A CA 1
ATOM 3578 C C . HIS A 1 467 ? -0.031 -4.660 6.787 1.00 85.69 467 HIS A C 1
ATOM 3580 O O . HIS A 1 467 ? 0.687 -4.981 7.737 1.00 85.69 467 HIS A O 1
ATOM 3586 N N . ASP A 1 468 ? -0.321 -3.380 6.534 1.00 86.75 468 ASP A N 1
ATOM 3587 C CA . ASP A 1 468 ? 0.183 -2.280 7.371 1.00 86.75 468 ASP A CA 1
ATOM 3588 C C . ASP A 1 468 ? -0.599 -2.235 8.690 1.00 86.75 468 ASP A C 1
ATOM 3590 O O . ASP A 1 468 ? -1.719 -1.730 8.746 1.00 86.75 468 ASP A O 1
ATOM 3594 N N . ILE A 1 469 ? -0.028 -2.794 9.759 1.00 90.00 469 ILE A N 1
ATOM 3595 C CA . ILE A 1 469 ? -0.641 -2.790 11.090 1.00 90.00 469 ILE A CA 1
ATOM 3596 C C . ILE A 1 469 ? 0.088 -1.793 11.985 1.00 90.00 469 ILE A C 1
ATOM 3598 O O . ILE A 1 469 ? 1.294 -1.906 12.206 1.00 90.00 469 ILE A O 1
ATOM 3602 N N . ARG A 1 470 ? -0.654 -0.836 12.544 1.00 89.88 470 ARG A N 1
ATOM 3603 C CA . ARG A 1 470 ? -0.125 0.177 13.465 1.00 89.88 470 ARG A CA 1
ATOM 3604 C C . ARG A 1 470 ? -0.970 0.243 14.717 1.00 89.88 470 ARG A C 1
ATOM 3606 O O . ARG A 1 470 ? -2.197 0.167 14.647 1.00 89.88 470 ARG A O 1
ATOM 3613 N N . PHE A 1 471 ? -0.313 0.423 15.854 1.00 92.12 471 PHE A N 1
ATOM 3614 C CA . PHE A 1 471 ? -1.000 0.586 17.122 1.00 92.12 471 PHE A CA 1
ATOM 3615 C C . PHE A 1 471 ? -0.269 1.549 18.057 1.00 92.12 471 PHE A C 1
ATOM 3617 O O . PHE A 1 471 ? 0.957 1.650 18.007 1.00 92.12 471 PHE A O 1
ATOM 3624 N N . GLY A 1 472 ? -1.028 2.288 18.869 1.00 87.44 472 GLY A N 1
ATOM 3625 C CA . GLY A 1 472 ? -0.482 3.301 19.777 1.00 87.44 472 GLY A CA 1
ATOM 3626 C C . GLY A 1 472 ? -0.075 2.774 21.157 1.00 87.44 472 GLY A C 1
ATOM 3627 O O . GLY A 1 472 ? 0.743 3.403 21.827 1.00 87.44 472 GLY A O 1
ATOM 3628 N N . GLY A 1 473 ? -0.637 1.638 21.585 1.00 89.38 473 GLY A N 1
ATOM 3629 C CA . GLY A 1 473 ? -0.366 1.000 22.878 1.00 89.38 473 GLY A CA 1
ATOM 3630 C C . GLY A 1 473 ? 0.575 -0.208 22.804 1.00 89.38 473 GLY A C 1
ATOM 3631 O O . GLY A 1 473 ? 1.400 -0.327 21.905 1.00 89.38 473 GLY A O 1
ATOM 3632 N N . ASP A 1 474 ? 0.437 -1.125 23.762 1.00 91.00 474 ASP A N 1
ATOM 3633 C CA . ASP A 1 474 ? 1.217 -2.367 23.803 1.00 91.00 474 ASP A CA 1
ATOM 3634 C C . ASP A 1 474 ? 0.581 -3.475 22.948 1.00 91.00 474 ASP A C 1
ATOM 3636 O O . ASP A 1 474 ? -0.644 -3.550 22.800 1.00 91.00 474 ASP A O 1
ATOM 3640 N N . LEU A 1 475 ? 1.422 -4.376 22.429 1.00 92.75 475 LEU A N 1
ATOM 3641 C CA . LEU A 1 475 ? 1.001 -5.643 21.829 1.00 92.75 475 LEU A CA 1
ATOM 3642 C C . LEU A 1 475 ? 1.132 -6.774 22.856 1.00 92.75 475 LEU A C 1
ATOM 3644 O O . LEU A 1 475 ? 2.234 -7.188 23.213 1.00 92.75 475 LEU A O 1
ATOM 3648 N N . GLU A 1 476 ? -0.002 -7.319 23.287 1.00 95.44 476 GLU A N 1
ATOM 3649 C CA . GLU A 1 476 ? -0.085 -8.475 24.176 1.00 95.44 476 GLU A CA 1
ATOM 3650 C C . GLU A 1 476 ? -0.510 -9.723 23.390 1.00 95.44 476 GLU A C 1
ATOM 3652 O O . GLU A 1 476 ? -1.684 -9.894 23.041 1.00 95.44 476 GLU A O 1
ATOM 3657 N N . THR A 1 477 ? 0.435 -10.629 23.126 1.00 93.69 477 THR A N 1
ATOM 3658 C CA . THR A 1 477 ? 0.146 -11.882 22.419 1.00 93.69 477 THR A CA 1
ATOM 3659 C C . THR A 1 477 ? 0.891 -13.091 22.975 1.00 93.69 477 THR A C 1
ATOM 3661 O O . THR A 1 477 ? 1.988 -12.955 23.515 1.00 93.69 477 THR A O 1
ATOM 3664 N N . GLU A 1 478 ? 0.297 -14.287 22.867 1.00 92.56 478 GLU A N 1
ATOM 3665 C CA . GLU A 1 478 ? 1.001 -15.529 23.219 1.00 92.56 478 GLU A CA 1
ATOM 3666 C C . GLU A 1 478 ? 1.931 -15.986 22.080 1.00 92.56 478 GLU A C 1
ATOM 3668 O O . GLU A 1 478 ? 2.999 -16.558 22.325 1.00 92.56 478 GLU A O 1
ATOM 3673 N N . LEU A 1 479 ? 1.524 -15.746 20.829 1.00 87.94 479 LEU A N 1
ATOM 3674 C CA . LEU A 1 479 ? 2.303 -16.034 19.634 1.00 87.94 479 LEU A CA 1
ATOM 3675 C C . LEU A 1 479 ? 1.996 -15.005 18.543 1.00 87.94 479 LEU A C 1
ATOM 3677 O O . LEU A 1 479 ? 0.858 -14.865 18.114 1.00 87.94 479 LEU A O 1
ATOM 3681 N N . GLY A 1 480 ? 3.028 -14.338 18.045 1.00 82.44 480 GLY A N 1
ATOM 3682 C CA . GLY A 1 480 ? 2.889 -13.342 16.993 1.00 82.44 480 GLY A CA 1
ATOM 3683 C C . GLY A 1 480 ? 3.988 -12.297 17.071 1.00 82.44 480 GLY A C 1
ATOM 3684 O O . GLY A 1 480 ? 4.738 -12.246 18.048 1.00 82.44 480 GLY A O 1
ATOM 3685 N N . SER A 1 481 ? 4.069 -11.473 16.039 1.00 75.31 481 SER A N 1
ATOM 3686 C CA . SER A 1 481 ? 4.912 -10.280 15.997 1.00 75.31 481 SER A CA 1
ATOM 3687 C C . SER A 1 481 ? 4.287 -9.246 15.073 1.00 75.31 481 SER A C 1
ATOM 3689 O O . SER A 1 481 ? 3.493 -9.594 14.204 1.00 75.31 481 SER A O 1
ATOM 3691 N N . ASP A 1 482 ? 4.694 -7.991 15.232 1.00 67.25 482 ASP A N 1
ATOM 3692 C CA . ASP A 1 482 ? 4.442 -6.915 14.267 1.00 67.25 482 ASP A CA 1
ATOM 3693 C C . ASP A 1 482 ? 5.286 -7.047 12.981 1.00 67.25 482 ASP A C 1
ATOM 3695 O O . ASP A 1 482 ? 5.121 -6.274 12.042 1.00 67.25 482 ASP A O 1
ATOM 3699 N N . GLU A 1 483 ? 6.183 -8.034 12.923 1.00 65.31 483 GLU A N 1
ATOM 3700 C CA . GLU A 1 483 ? 6.946 -8.393 11.728 1.00 65.31 483 GLU A CA 1
ATOM 3701 C C . GLU A 1 483 ? 6.131 -9.261 10.757 1.00 65.31 483 GLU A C 1
ATOM 3703 O O . GLU A 1 483 ? 5.329 -10.098 11.172 1.00 65.31 483 GLU A O 1
ATOM 3708 N N . ASP A 1 484 ? 6.390 -9.075 9.459 1.00 66.00 484 ASP A N 1
ATOM 3709 C CA . ASP A 1 484 ? 5.723 -9.775 8.357 1.00 66.00 484 ASP A CA 1
ATOM 3710 C C . ASP A 1 484 ? 5.899 -11.302 8.456 1.00 66.00 484 ASP A C 1
ATOM 3712 O O . ASP A 1 484 ? 7.014 -11.831 8.375 1.00 66.00 484 ASP A O 1
ATOM 3716 N N . PHE A 1 485 ? 4.775 -12.004 8.609 1.00 67.62 485 PHE A N 1
ATOM 3717 C CA . PHE A 1 485 ? 4.678 -13.438 8.864 1.00 67.62 485 PHE A CA 1
ATOM 3718 C C . PHE A 1 485 ? 5.414 -14.285 7.820 1.00 67.62 485 PHE A C 1
ATOM 3720 O O . PHE A 1 485 ? 6.100 -15.242 8.184 1.00 67.62 485 PHE A O 1
ATOM 3727 N N . PHE A 1 486 ? 5.338 -13.926 6.534 1.00 63.06 486 PHE A N 1
ATOM 3728 C CA . PHE A 1 486 ? 5.996 -14.693 5.469 1.00 63.06 486 PHE A CA 1
ATOM 3729 C C . PHE A 1 486 ? 7.511 -14.525 5.421 1.00 63.06 486 PHE A C 1
ATOM 3731 O O . PHE A 1 486 ? 8.193 -15.310 4.766 1.00 63.06 486 PHE A O 1
ATOM 3738 N N . ARG A 1 487 ? 8.056 -13.514 6.099 1.00 65.50 487 ARG A N 1
ATOM 3739 C CA . ARG A 1 487 ? 9.501 -13.257 6.116 1.00 65.50 487 ARG A CA 1
ATOM 3740 C C . ARG A 1 487 ? 10.189 -13.879 7.326 1.00 65.50 487 ARG A C 1
ATOM 3742 O O . ARG A 1 487 ? 11.391 -13.691 7.498 1.00 65.50 487 ARG A O 1
ATOM 3749 N N . ASN A 1 488 ? 9.442 -14.611 8.152 1.00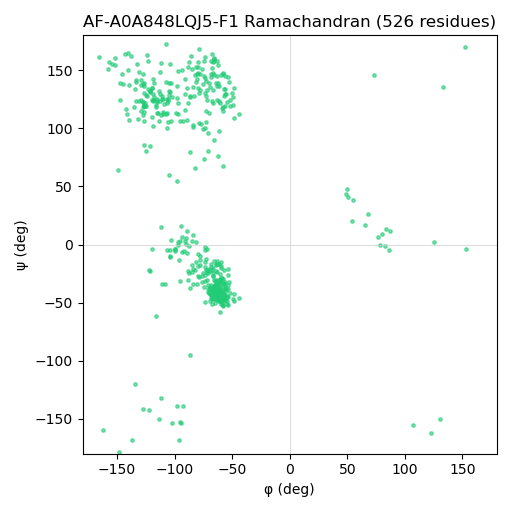 76.19 488 ASN A N 1
ATOM 3750 C CA . ASN A 1 488 ? 9.926 -15.185 9.396 1.00 76.19 488 ASN A CA 1
ATOM 3751 C C . ASN A 1 488 ? 9.643 -16.700 9.451 1.00 76.19 488 ASN A C 1
ATOM 3753 O O . ASN A 1 488 ? 8.644 -17.153 10.012 1.00 76.19 488 ASN A O 1
ATOM 3757 N N . ASP A 1 489 ? 10.556 -17.495 8.881 1.00 79.94 489 ASP A N 1
ATOM 3758 C CA . ASP A 1 489 ? 10.472 -18.967 8.856 1.00 79.94 489 ASP A CA 1
ATOM 3759 C C . ASP A 1 489 ? 10.349 -19.589 10.259 1.00 79.94 489 ASP A C 1
ATOM 3761 O O . ASP A 1 489 ? 9.694 -20.622 10.449 1.00 79.94 489 ASP A O 1
ATOM 3765 N N . GLU A 1 490 ? 10.961 -18.960 11.266 1.00 84.06 490 GLU A N 1
ATOM 3766 C CA . GLU A 1 490 ? 10.866 -19.393 12.659 1.00 84.06 490 GLU A CA 1
ATOM 3767 C C . GLU A 1 490 ? 9.444 -19.193 13.196 1.00 84.06 490 GLU A C 1
ATOM 3769 O O . GLU A 1 490 ? 8.858 -20.116 13.774 1.00 84.06 490 GLU A O 1
ATOM 3774 N N . LEU A 1 491 ? 8.851 -18.019 12.959 1.00 83.88 491 LEU A N 1
ATOM 3775 C CA . LEU A 1 491 ? 7.467 -17.734 13.321 1.00 83.88 491 LEU A CA 1
ATOM 3776 C C . LEU A 1 491 ? 6.507 -18.673 12.590 1.00 83.88 491 LEU A C 1
ATOM 3778 O O . LEU A 1 491 ? 5.638 -19.254 13.237 1.00 83.88 491 LEU A O 1
ATOM 3782 N N . LEU A 1 492 ? 6.694 -18.903 11.288 1.00 83.69 492 LEU A N 1
ATOM 3783 C CA . LEU A 1 492 ? 5.895 -19.860 10.519 1.00 83.69 492 LEU A CA 1
ATOM 3784 C C . LEU A 1 492 ? 5.984 -21.273 11.108 1.00 83.69 492 LEU A C 1
ATOM 3786 O O . LEU A 1 492 ? 4.967 -21.951 11.267 1.00 83.69 492 LEU A O 1
ATOM 3790 N N . THR A 1 493 ? 7.180 -21.709 11.505 1.00 87.81 493 THR A N 1
ATOM 3791 C CA . THR A 1 493 ? 7.382 -23.005 12.169 1.00 87.81 493 THR A CA 1
ATOM 3792 C C . THR A 1 493 ? 6.640 -23.078 13.506 1.00 87.81 493 THR A C 1
ATOM 3794 O O . THR A 1 493 ? 5.988 -24.083 13.796 1.00 87.81 493 THR A O 1
ATOM 3797 N N . ARG A 1 494 ? 6.671 -22.011 14.312 1.00 89.62 494 ARG A N 1
ATOM 3798 C CA . ARG A 1 494 ? 5.941 -21.940 15.591 1.00 89.62 494 ARG A CA 1
ATOM 3799 C C . ARG A 1 494 ? 4.427 -21.892 15.389 1.00 89.62 494 ARG A C 1
ATOM 3801 O O . ARG A 1 494 ? 3.704 -22.623 16.061 1.00 89.62 494 ARG A O 1
ATOM 3808 N N . VAL A 1 495 ? 3.933 -21.107 14.435 1.00 89.69 495 VAL A N 1
ATOM 3809 C CA . VAL A 1 495 ? 2.506 -21.044 14.075 1.00 89.69 495 VAL A CA 1
ATOM 3810 C C . VAL A 1 495 ? 2.017 -22.403 13.595 1.00 89.69 495 VAL A C 1
ATOM 3812 O O . VAL A 1 495 ? 0.977 -22.880 14.049 1.00 89.69 495 VAL A O 1
ATOM 3815 N N . ARG A 1 496 ? 2.819 -23.103 12.786 1.00 90.69 496 ARG A N 1
ATOM 3816 C CA . ARG A 1 496 ? 2.552 -24.489 12.396 1.00 90.69 496 ARG A CA 1
ATOM 3817 C C . ARG A 1 496 ? 2.490 -25.449 13.559 1.00 90.69 496 ARG A C 1
ATOM 3819 O O . ARG A 1 496 ? 1.863 -26.477 13.384 1.00 90.69 496 ARG A O 1
ATOM 3826 N N . GLN A 1 497 ? 3.128 -25.188 14.699 1.00 92.06 497 GLN A N 1
ATOM 3827 C CA . GLN A 1 497 ? 3.007 -26.016 15.908 1.00 92.06 497 GLN A CA 1
ATOM 3828 C C . GLN A 1 497 ? 1.721 -25.708 16.690 1.00 92.06 497 GLN A C 1
ATOM 3830 O O . GLN A 1 497 ? 1.181 -26.588 17.363 1.00 92.06 497 GLN A O 1
ATOM 3835 N N . TRP A 1 498 ? 1.210 -24.487 16.564 1.00 94.06 498 TRP A N 1
ATOM 3836 C CA . TRP A 1 498 ? 0.028 -24.014 17.276 1.00 94.06 498 TRP A CA 1
ATOM 3837 C C . TRP A 1 498 ? -1.275 -24.330 16.566 1.00 94.06 498 TRP A C 1
ATOM 3839 O O . TRP A 1 498 ? -2.257 -24.637 17.236 1.00 94.06 498 TRP A O 1
ATOM 3849 N N . LEU A 1 499 ? -1.299 -24.246 15.239 1.00 95.12 499 LEU A N 1
ATOM 3850 C CA . LEU A 1 499 ? -2.520 -24.371 14.456 1.00 95.12 499 LEU A CA 1
ATOM 3851 C C . LEU A 1 499 ? -2.765 -25.801 13.974 1.00 95.12 499 LEU A C 1
ATOM 3853 O O . LEU A 1 499 ? -1.829 -26.566 13.763 1.00 95.12 499 LEU A O 1
ATOM 3857 N N . VAL A 1 500 ? -4.035 -26.170 13.809 1.00 96.31 500 VAL A N 1
ATOM 3858 C CA . VAL A 1 500 ? -4.422 -27.455 13.203 1.00 96.31 500 VAL A CA 1
ATOM 3859 C C . VAL A 1 500 ? -4.017 -27.510 11.723 1.00 96.31 500 VAL A C 1
ATOM 3861 O O . VAL A 1 500 ? -4.105 -26.507 11.021 1.00 96.31 500 VAL A O 1
ATOM 3864 N N . ASP A 1 501 ? -3.642 -28.691 11.222 1.00 94.69 501 ASP A N 1
ATOM 3865 C CA . ASP A 1 501 ? -3.159 -28.887 9.834 1.00 94.69 501 ASP A CA 1
ATOM 3866 C C . ASP A 1 501 ? -4.192 -28.484 8.763 1.00 94.69 501 ASP A C 1
ATOM 3868 O O . ASP A 1 501 ? -3.874 -28.254 7.599 1.00 94.69 501 ASP A O 1
ATOM 3872 N N . GLU A 1 502 ? -5.467 -28.389 9.144 1.00 96.31 502 GLU A N 1
ATOM 3873 C CA . GLU A 1 502 ? -6.530 -27.910 8.263 1.00 96.31 502 GLU A CA 1
ATOM 3874 C C . GLU A 1 502 ? -6.323 -26.445 7.847 1.00 96.31 502 GLU A C 1
ATOM 3876 O O . GLU A 1 502 ? -6.623 -26.095 6.707 1.00 96.31 502 GLU A O 1
ATOM 3881 N N . VAL A 1 503 ? -5.793 -25.601 8.740 1.00 95.25 503 VAL A N 1
ATOM 3882 C CA . VAL A 1 503 ? -5.695 -24.146 8.532 1.00 95.25 503 VAL A CA 1
ATOM 3883 C C . VAL A 1 503 ? -4.271 -23.672 8.236 1.00 95.25 503 VAL A C 1
ATOM 3885 O O . VAL A 1 503 ? -4.071 -22.495 7.944 1.00 95.25 503 VAL A O 1
ATOM 3888 N N . VAL A 1 504 ? -3.281 -24.567 8.284 1.00 92.88 504 VAL A N 1
ATOM 3889 C CA . VAL A 1 504 ? -1.875 -24.265 7.989 1.00 92.88 504 VAL A CA 1
ATOM 3890 C C . VAL A 1 504 ? -1.198 -25.453 7.306 1.00 92.88 504 VAL A C 1
ATOM 3892 O O . VAL A 1 504 ? -1.387 -26.596 7.712 1.00 92.88 504 VAL A O 1
ATOM 3895 N N . ASP A 1 505 ? -0.383 -25.196 6.287 1.00 86.88 505 ASP A N 1
ATOM 3896 C CA . ASP A 1 505 ? 0.392 -26.219 5.583 1.00 86.88 505 ASP A CA 1
ATOM 3897 C C . ASP A 1 505 ? 1.836 -25.763 5.291 1.00 86.88 505 ASP A C 1
ATOM 3899 O O . ASP A 1 505 ? 2.325 -24.769 5.843 1.00 86.88 505 ASP A O 1
ATOM 3903 N N . ALA A 1 506 ? 2.540 -26.518 4.439 1.00 80.00 506 ALA A N 1
ATOM 3904 C CA . ALA A 1 506 ? 3.914 -26.247 4.014 1.00 80.00 506 ALA A CA 1
ATOM 3905 C C . ALA A 1 506 ? 4.094 -24.917 3.250 1.00 80.00 506 ALA A C 1
ATOM 3907 O O . ALA A 1 506 ? 5.215 -24.413 3.192 1.00 80.00 506 ALA A O 1
ATOM 3908 N N . ASN A 1 507 ? 3.013 -24.315 2.754 1.00 77.31 507 ASN A N 1
ATOM 3909 C CA . ASN A 1 507 ? 3.008 -23.047 2.028 1.00 77.31 507 ASN A CA 1
ATOM 3910 C C . ASN A 1 507 ? 2.509 -21.866 2.878 1.00 77.31 507 ASN A C 1
ATOM 3912 O O . ASN A 1 507 ? 2.646 -20.726 2.452 1.00 77.31 507 ASN A O 1
ATOM 3916 N N . GLY A 1 508 ? 1.957 -22.109 4.073 1.00 83.94 508 GLY A N 1
ATOM 3917 C CA . GLY A 1 508 ? 1.533 -21.049 4.993 1.00 83.94 508 GLY A CA 1
ATOM 3918 C C . GLY A 1 508 ? 0.117 -21.248 5.519 1.00 83.94 508 GLY A C 1
ATOM 3919 O O . GLY A 1 508 ? -0.343 -22.378 5.690 1.00 83.94 508 GLY A O 1
ATOM 3920 N N . LEU A 1 509 ? -0.570 -20.145 5.818 1.00 89.25 509 LEU A N 1
ATOM 3921 C CA . LEU A 1 509 ? -1.962 -20.168 6.258 1.00 89.25 509 LEU A CA 1
ATOM 3922 C C . LEU A 1 509 ? -2.910 -20.492 5.100 1.00 89.25 509 LEU A C 1
ATOM 3924 O O . LEU A 1 509 ? -2.931 -19.827 4.065 1.00 89.25 509 LEU A O 1
ATOM 3928 N N . ARG A 1 510 ? -3.798 -21.458 5.322 1.00 92.25 510 ARG A N 1
ATOM 3929 C CA . ARG A 1 510 ? -4.914 -21.765 4.424 1.00 92.25 510 ARG A CA 1
ATOM 3930 C C . ARG A 1 510 ? -6.097 -20.870 4.789 1.00 92.25 510 ARG A C 1
ATOM 3932 O O . ARG A 1 510 ? -7.009 -21.301 5.489 1.00 92.25 510 ARG A O 1
ATOM 3939 N N . ARG A 1 511 ? -6.063 -19.610 4.340 1.00 91.31 511 ARG A N 1
ATOM 3940 C CA . ARG A 1 511 ? -7.006 -18.541 4.741 1.00 91.31 511 ARG A CA 1
ATOM 3941 C C . ARG A 1 511 ? -8.484 -18.935 4.668 1.00 91.31 511 ARG A C 1
ATOM 3943 O O . ARG A 1 511 ? -9.206 -18.729 5.639 1.00 91.31 511 ARG A O 1
ATOM 3950 N N . ASP A 1 512 ? -8.930 -19.560 3.582 1.00 92.38 512 ASP A N 1
ATOM 3951 C CA . ASP A 1 512 ? -10.335 -19.982 3.460 1.00 92.38 512 ASP A CA 1
ATOM 3952 C C . ASP A 1 512 ? -10.720 -21.038 4.504 1.00 92.38 512 ASP A C 1
ATOM 3954 O O . ASP A 1 512 ? -11.794 -20.966 5.101 1.00 92.38 512 ASP A O 1
ATOM 3958 N N . ALA A 1 513 ? -9.819 -21.986 4.779 1.00 95.62 513 ALA A N 1
ATOM 3959 C CA . ALA A 1 513 ? -10.025 -23.004 5.804 1.00 95.62 513 ALA A CA 1
ATOM 3960 C C . ALA A 1 513 ? -9.990 -22.399 7.216 1.00 95.62 513 ALA A C 1
ATOM 3962 O O . ALA A 1 513 ? -10.796 -22.769 8.067 1.00 95.62 513 ALA A O 1
ATOM 3963 N N . LEU A 1 514 ? -9.099 -21.432 7.453 1.00 95.62 514 LEU A N 1
ATOM 3964 C CA . LEU A 1 514 ? -9.033 -20.664 8.695 1.00 95.62 514 LEU A CA 1
ATOM 3965 C C . LEU A 1 514 ? -10.354 -19.936 8.967 1.00 95.62 514 LEU A C 1
ATOM 3967 O O . LEU A 1 514 ? -10.925 -20.078 10.046 1.00 95.62 514 LEU A O 1
ATOM 3971 N N . ILE A 1 515 ? -10.862 -19.197 7.978 1.00 95.44 515 ILE A N 1
ATOM 3972 C CA . ILE A 1 515 ? -12.119 -18.452 8.087 1.00 95.44 515 ILE A CA 1
ATOM 3973 C C . ILE A 1 515 ? -13.298 -19.405 8.295 1.00 95.44 515 ILE A C 1
ATOM 3975 O O . ILE A 1 515 ? -14.135 -19.141 9.157 1.00 95.44 515 ILE A O 1
ATOM 3979 N N . ALA A 1 516 ? -13.360 -20.515 7.554 1.00 96.19 516 ALA A N 1
ATOM 3980 C CA . ALA A 1 516 ? -14.396 -21.529 7.741 1.00 96.19 516 ALA A CA 1
ATOM 3981 C C . ALA A 1 516 ? -14.369 -22.103 9.167 1.00 96.19 516 ALA A C 1
ATOM 3983 O O . ALA A 1 516 ? -15.394 -22.127 9.840 1.00 96.19 516 ALA A O 1
ATOM 3984 N N . CYS A 1 517 ? -13.186 -22.467 9.672 1.00 96.94 517 CYS A N 1
ATOM 3985 C CA . CYS A 1 517 ? -13.005 -22.980 11.029 1.00 96.94 517 CYS A CA 1
ATOM 3986 C C . CYS A 1 517 ? -13.494 -21.981 12.096 1.00 96.94 517 CYS A C 1
ATOM 3988 O O . CYS A 1 517 ? -14.255 -22.355 12.989 1.00 96.94 517 CYS A O 1
ATOM 3990 N N . LEU A 1 518 ? -13.135 -20.698 11.959 1.00 96.12 518 LEU A N 1
ATOM 3991 C CA . LEU A 1 518 ? -13.578 -19.630 12.864 1.00 96.12 518 LEU A CA 1
ATOM 3992 C C . LEU A 1 518 ? -15.091 -19.370 12.780 1.00 96.12 518 LEU A C 1
ATOM 3994 O O . LEU A 1 518 ? -15.721 -19.142 13.814 1.00 96.12 518 LEU A O 1
ATOM 3998 N N . ARG A 1 519 ? -15.690 -19.423 11.580 1.00 95.19 519 ARG A N 1
ATOM 3999 C CA . ARG A 1 519 ? -17.150 -19.305 11.401 1.00 95.19 519 ARG A CA 1
ATOM 4000 C C . ARG A 1 519 ? -17.908 -20.476 12.018 1.00 95.19 519 ARG A C 1
ATOM 4002 O O . ARG A 1 519 ? -18.951 -20.273 12.618 1.00 95.19 519 ARG A O 1
ATOM 4009 N N . ASP A 1 520 ? -17.358 -21.680 11.949 1.00 96.12 520 ASP A N 1
ATOM 4010 C CA . ASP A 1 520 ? -17.960 -22.860 12.577 1.00 96.12 520 ASP A CA 1
ATOM 4011 C C . ASP A 1 520 ? -17.805 -22.864 14.114 1.00 96.12 520 ASP A C 1
ATOM 4013 O O . ASP A 1 520 ? -18.221 -23.815 14.780 1.00 96.12 520 ASP A O 1
ATOM 4017 N N . GLY A 1 521 ? -17.136 -21.857 14.694 1.00 93.31 521 GLY A N 1
ATOM 4018 C CA . GLY A 1 521 ? -16.784 -21.822 16.115 1.00 93.31 521 GLY A CA 1
ATOM 4019 C C . GLY A 1 521 ? -15.793 -22.920 16.520 1.00 93.31 521 GLY A C 1
ATOM 4020 O O . GLY A 1 521 ? -15.656 -23.236 17.707 1.00 93.31 521 GLY A O 1
ATOM 4021 N N . ARG A 1 522 ? -15.109 -23.533 15.546 1.00 95.38 522 ARG A N 1
ATOM 4022 C CA . ARG A 1 522 ? -14.094 -24.559 15.784 1.00 95.38 522 ARG A CA 1
ATOM 4023 C C . ARG A 1 522 ? -12.796 -23.895 16.230 1.00 95.38 522 ARG A C 1
ATOM 4025 O O . ARG A 1 522 ? -12.450 -22.789 15.823 1.00 95.38 522 ARG A O 1
ATOM 4032 N N . SER A 1 523 ? -12.055 -24.583 17.097 1.00 94.56 523 SER A N 1
ATOM 4033 C CA . SER A 1 523 ? -10.746 -24.087 17.508 1.00 94.56 523 SER A CA 1
ATOM 4034 C C . SER A 1 523 ? -9.747 -24.255 16.370 1.00 94.56 523 SER A C 1
ATOM 4036 O O . SER A 1 523 ? -9.566 -25.358 15.857 1.00 94.56 523 SER A O 1
ATOM 4038 N N . ILE A 1 524 ? -9.060 -23.168 16.028 1.00 96.31 524 ILE A N 1
ATOM 4039 C CA . ILE A 1 524 ? -7.938 -23.181 15.084 1.00 96.31 524 ILE A CA 1
ATOM 4040 C C . ILE A 1 524 ? -6.649 -23.710 15.726 1.00 96.31 524 ILE A C 1
ATOM 4042 O O . ILE A 1 524 ? -5.698 -24.030 15.019 1.00 96.31 524 ILE A O 1
ATOM 4046 N N . PHE A 1 525 ? -6.613 -23.819 17.057 1.00 96.56 525 PHE A N 1
ATOM 4047 C CA . PHE A 1 525 ? -5.445 -24.255 17.809 1.00 96.56 525 PHE A CA 1
ATOM 4048 C C . PHE A 1 525 ? -5.457 -25.768 18.025 1.00 96.56 525 PHE A C 1
ATOM 4050 O O . PHE A 1 525 ? -6.494 -26.366 18.326 1.00 96.56 525 PHE A O 1
ATOM 4057 N N . ARG A 1 526 ? -4.283 -26.395 17.958 1.00 94.50 526 ARG A N 1
ATOM 4058 C CA . ARG A 1 526 ? -4.106 -27.761 18.446 1.00 94.50 526 ARG A CA 1
ATOM 4059 C C . ARG A 1 526 ? -4.387 -27.790 19.949 1.00 94.50 526 ARG A C 1
ATOM 4061 O O . ARG A 1 526 ? -3.990 -26.884 20.685 1.00 94.50 526 ARG A O 1
ATOM 4068 N N . ARG A 1 527 ? -5.076 -28.836 20.416 1.00 76.88 527 ARG A N 1
ATOM 4069 C CA . ARG A 1 527 ? -5.222 -29.084 21.857 1.00 76.88 527 ARG A CA 1
ATOM 4070 C C . ARG A 1 527 ? -3.822 -29.286 22.439 1.00 76.88 527 ARG A C 1
ATOM 4072 O O . ARG A 1 527 ? -3.100 -30.151 21.947 1.00 76.88 527 ARG A O 1
ATOM 4079 N N . LYS A 1 528 ? -3.451 -28.461 23.421 1.00 56.81 528 LYS A N 1
ATOM 4080 C CA . LYS A 1 528 ? -2.254 -28.691 24.237 1.00 56.81 528 LYS A CA 1
ATOM 4081 C C . LYS A 1 528 ? -2.430 -29.940 25.089 1.00 56.81 528 LYS A C 1
ATOM 4083 O O . LYS A 1 528 ? -3.569 -30.153 25.568 1.00 56.81 528 LYS A O 1
#

pLDDT: mean 87.07, std 14.17, range [33.59, 98.88]

Mean predicted aligned error: 12.72 Å

Foldseek 3Di:
DDQPVVLWDADDDPLLVLVQCQQVPCCAPPQCLGLVLLVQVLLVVLPDPGDNTSHPKDKDFQTLQVLSLLVVCLVDPNQVLQQVVLCLLLVPPQEDGLNQEDCQLNNVVRHDLLCSQVVCQVQQWEQDSNGTDGNHHDDPSHNNSSNLSNLSSPDTFRMWMLHQAAIETEREDQPDADDPVVQVSSVSNQQSCLDPSHVVSSVDPHRHHYDYFYEDDPPSRGSHYLVSSLVSCVVPDPCPDPSNVSSVVSVVSNVVVPDDPPPPPDPDPDDPDDDPPDDPFAFADPVLLVVQLVVLLVLLVPQPLRPPRPSVVCVVLVVVPDGTLQRSVLSCLVVVPDLVNLQSSLSSLLRSRPDQDDEDEAEEEAEADQSGADEASHEYEYAAEYEWNHEYRHSYEYEEAFEDEADDQSYHEYYLAEYEYCEYEHAYAYYHNEEYAHAAEYEHADQSYAHGESYEYYHQYYAYANHHYYYNYYYHYVAYDPDHCVVDVPSQVVVVQFFDCQQADPNGGPVVSVVVCRNVVHDRTDDD

Radius of gyration: 25.65 Å; Cα contacts (8 Å, |Δi|>4): 1041; chains: 1; bounding box: 71×53×61 Å

Sequence (528 aa):
MEIPFDRINREERAACAHLFRLLHEGLATAPQASAMARVLAVLHERGLDVPTEAAGAVVLTEVALIRDAYESWKDSDVSSRMDDLVGLVAEGRPHTRWSQLAPVLRDPRQTHPAQVRSKADRLSIGVGPEGTLPGSPLDVQNRTVYGTLQGVFNAKPDLALVLPSRLIVFEAKLTEAFDNEQFERTRLLARLWASPLLHGYLGFSSQPPVSVEKLGDEGTGATLTWQDLLRIAAERYPPNDRTYIALRTVVDLLAARRRPTRLPAGSVRPSAGESPRGSHEMGITRAALLDAKARVAERLRTDTAFEDGKVESLDRWMEPLPPTAEAWVRELRRCNAEPWAFHAAAWLLREAAPAPGPTEIVSGDMEVGRDEVRVIPGGLRVEGHLSIVGTLLVLGDAEVTGLVRDSDPDSRVAIAGSLRCGSLVTDGAFFVGGDLVAKDLIHGFHNDKSLMVSGGIRARLFLGEDHDIRFGGDLETELGSDEDFFRNDELLTRVRQWLVDEVVDANGLRRDALIACLRDGRSIFRRK